Protein AF-0000000068096152 (afdb_homodimer)

Organism: Citrobacter rodentium (strain ICC168) (NCBI:txid637910)

Solvent-accessible surface area (backbone atoms only — not comparable to full-atom values): 34581 Å² total; per-residue (Å²): 129,82,66,42,24,28,29,37,36,30,75,52,86,63,32,58,55,52,51,56,35,45,73,70,37,86,54,44,42,69,48,33,39,18,20,79,52,57,69,61,29,50,53,50,19,61,75,67,68,32,41,68,27,60,45,55,72,62,52,54,67,41,82,74,50,42,33,38,35,42,41,59,62,38,63,52,34,44,65,48,50,53,52,37,32,73,58,52,22,29,36,40,30,45,65,44,61,51,65,48,62,79,55,50,58,60,54,56,56,50,50,75,73,28,79,31,53,63,30,44,54,61,24,67,62,61,29,52,36,44,44,49,50,52,50,39,61,74,70,42,66,26,47,62,59,50,27,37,38,38,41,39,38,26,51,58,54,66,62,67,32,71,74,31,96,42,49,31,28,53,85,31,41,50,28,33,38,51,64,65,68,40,29,65,57,48,36,48,50,30,62,77,29,59,35,60,44,32,36,36,21,42,66,41,58,63,94,48,45,88,72,30,71,39,37,36,32,38,40,36,39,36,35,26,57,71,70,20,35,35,41,40,38,39,30,33,75,42,83,48,70,50,60,58,33,38,39,38,38,27,75,54,21,33,41,38,32,48,84,49,26,27,32,41,39,43,93,93,37,78,43,80,75,35,48,43,58,45,87,84,62,77,71,62,60,42,75,46,54,19,48,35,52,47,51,50,37,40,53,46,17,71,77,35,63,90,76,38,65,61,44,32,72,71,66,57,39,50,32,47,42,51,48,52,37,30,54,49,7,38,74,67,72,38,77,32,73,47,80,130,129,83,68,41,23,29,30,37,35,29,77,52,86,63,32,59,53,53,52,56,35,46,73,70,37,86,54,46,42,69,48,31,40,18,21,79,51,56,70,61,29,50,53,51,20,61,74,67,68,32,43,67,27,60,45,55,72,63,51,55,66,41,82,73,50,43,34,37,35,43,43,58,61,40,64,50,35,45,64,50,51,53,52,37,31,73,57,51,23,30,37,40,30,44,66,46,60,52,66,47,62,78,52,51,56,59,53,54,56,51,51,75,73,30,81,31,53,64,31,44,54,62,25,66,62,61,28,53,37,44,45,50,50,52,49,41,61,74,71,41,68,25,46,62,60,50,27,38,39,38,42,38,37,26,50,58,52,67,62,67,32,70,75,32,95,42,48,32,27,54,86,31,41,52,28,32,36,53,64,65,70,39,29,65,57,47,36,49,51,30,62,77,30,59,34,59,44,30,36,36,20,41,66,40,58,61,95,49,44,90,72,29,71,40,36,36,32,37,41,36,39,37,36,26,57,72,69,20,36,35,41,39,38,39,29,33,74,40,82,47,73,49,60,57,34,37,40,38,39,28,77,53,22,33,42,37,33,47,85,50,27,27,32,40,39,42,92,92,37,80,44,79,75,36,48,42,58,46,88,84,64,77,73,62,60,43,76,47,54,19,48,36,52,46,51,50,38,40,53,46,18,70,76,35,63,92,75,38,64,58,44,32,70,71,66,58,39,50,30,47,44,49,48,53,39,30,55,49,7,39,74,68,71,39,77,34,74,49,79,131

Radius of gyration: 29.08 Å; Cα contacts (8 Å, |Δi|>4): 1567; chains: 2; bounding box: 44×93×61 Å

Secondary structure (DSSP, 8-state):
-PPEEEEEE--STTHHHHHHHHHTSTTEEEEEEE-SSHHHHHHHHHHHT-EEESSHHHHTT-TT--EEEE-S-HHHHHHHHHHHHHTT-EEEEESPS-SSGGGHHHHHHHHHH-SS-EEEE-GGGGSHHHHHHHHHHHHTTT-SEEEEEEEEE-B--HHHHHT-SSTT-HHHHSSSIIIIIIHHHHHHHHHHTT-EEEEEEEEE--TTTTT-SS-SEEEEEEEETTS-EEEEEEESBSSS-PPPEEEEEESS-EEEEETTEEEEEETTEEEEEEE-S-TT-----STTHHHHHHHHHHHHHHH-TTT-----HHHHHHHHHHHHHHHHHHHHTS-EEPP-/-PPEEEEEE--SSTHHHHHHHHHTSTTEEEEEEE-SSHHHHHHHHHHHT-EEESSHHHHTT-TT--EEEE-S-HHHHHHHHHHHHHTT-EEEEESPS-SSGGGHHHHHHHHHH-SS-EEEE-GGGGSHHHHHHHHHHHHTTT-SEEEEEEEEE-B--HHHHHT-SSTT-HHHHSSSIIIIIIHHHHHHHHHHTT-EEEEEEEEE--TTTTT-SS-SEEEEEEEETTS-EEEEEEESBSSS-PPPEEEEEESS-EEEEETTEEEEEETTEEEEEEE-S-TT-----STTHHHHHHHHHHHHHHH-TTT-----HHHHHHHHHHHHHHHHHHHHTS-EEPP-

Nearest PDB structures (foldseek):
  3q2k-assembly1_F  TM=8.860E-01  e=5.355E-29  Bordetella pertussis Tohama I
  3q2i-assembly1_A  TM=8.855E-01  e=9.845E-29  Chromobacterium violaceum
  3q2k-assembly2_M  TM=8.347E-01  e=1.320E-29  Bordetella pertussis Tohama I
  3q2k-assembly2_P  TM=9.016E-01  e=2.979E-27  Bordetella pertussis Tohama I
  3db2-assembly2_A  TM=8.695E-01  e=2.011E-24  Desulfitobacterium hafniense DCB-2

Sequence (680 aa):
MKTLNAAIIGCGAIHTTHVAALRQLPGVTLRAIAESDINKGQQIAAEYGCHFYHDYREMLRDEAIDVVHICTPHYLHKPMILAALAAGKEVFCEKPAVMRAPEVAEIATALLQAKGTLGICYQNRLNPTSLAIKQQLQEGTIGKMRAMKAVLTWSRGGSYYRDSPWRGKYATEGGCLLINQAIHTLDLLQWFGEGVTRVKGVVDSSWLAEEIDGEDSAMATFAFGNGARGLFYASNCHTANSPLQLEIDGEKGTLLLEGSELWLLHDGARRRLASDAAPDGSGKSYWGVGHREAIRLFYDAVRHPAAGKVCDIHEAAKSLQIVDAIYRSSQLRQWIHMEEMKTLNAAIIGCGAIHTTHVAALRQLPGVTLRAIAESDINKGQQIAAEYGCHFYHDYREMLRDEAIDVVHICTPHYLHKPMILAALAAGKEVFCEKPAVMRAPEVAEIATALLQAKGTLGICYQNRLNPTSLAIKQQLQEGTIGKMRAMKAVLTWSRGGSYYRDSPWRGKYATEGGCLLINQAIHTLDLLQWFGEGVTRVKGVVDSSWLAEEIDGEDSAMATFAFGNGARGLFYASNCHTANSPLQLEIDGEKGTLLLEGSELWLLHDGARRRLASDAAPDGSGKSYWGVGHREAIRLFYDAVRHPAAGKVCDIHEAAKSLQIVDAIYRSSQLRQWIHMEE

pLDDT: mean 94.59, std 9.64, range [39.91, 98.94]

InterPro domains:
  IPR000683 Gfo/Idh/MocA-like oxidoreductase, N-terminal [PF01408] (5-116)
  IPR036291 NAD(P)-binding domain superfamily [SSF51735] (3-154)
  IPR052515 Gfo/Idh/MocA Oxidoreductase [PTHR43249] (2-331)
  IPR055170 GFO/IDH/MocA-like oxidoreductase domain [PF22725] (132-255)

Structure (mmCIF, N/CA/C/O backbone):
data_AF-0000000068096152-model_v1
#
loop_
_entity.id
_entity.type
_entity.pdbx_description
1 polymer Oxidoreductase
#
loop_
_atom_site.group_PDB
_atom_site.id
_atom_site.type_symbol
_atom_site.label_atom_id
_atom_site.label_alt_id
_atom_site.label_comp_id
_atom_site.label_asym_id
_atom_site.label_entity_id
_atom_site.label_seq_id
_atom_site.pdbx_PDB_ins_code
_atom_site.Cartn_x
_atom_site.Cartn_y
_atom_site.Cartn_z
_atom_site.occupancy
_atom_site.B_iso_or_equiv
_atom_site.auth_seq_id
_atom_site.auth_comp_id
_atom_site.auth_asym_id
_atom_site.auth_atom_id
_atom_site.pdbx_PDB_model_num
ATOM 1 N N . MET A 1 1 ? 7.684 -35 -35.375 1 69.12 1 MET A N 1
ATOM 2 C CA . MET A 1 1 ? 7.766 -34.875 -33.938 1 69.12 1 MET A CA 1
ATOM 3 C C . MET A 1 1 ? 6.676 -35.719 -33.25 1 69.12 1 MET A C 1
ATOM 5 O O . MET A 1 1 ? 5.566 -35.812 -33.781 1 69.12 1 MET A O 1
ATOM 9 N N . LYS A 1 2 ? 7.012 -36.5 -32.25 1 87.94 2 LYS A N 1
ATOM 10 C CA . LYS A 1 2 ? 6.039 -37.344 -31.562 1 87.94 2 LYS A CA 1
ATOM 11 C C . LYS A 1 2 ? 4.961 -36.5 -30.875 1 87.94 2 LYS A C 1
ATOM 13 O O . LYS A 1 2 ? 5.266 -35.5 -30.25 1 87.94 2 LYS A O 1
ATOM 18 N N . THR A 1 3 ? 3.771 -36.812 -31.172 1 95 3 THR A N 1
ATOM 19 C CA . THR A 1 3 ? 2.646 -36.125 -30.547 1 95 3 THR A CA 1
ATOM 20 C C . THR A 1 3 ? 2.605 -36.406 -29.047 1 95 3 THR A C 1
ATOM 22 O O . THR A 1 3 ? 2.771 -37.562 -28.625 1 95 3 THR A O 1
ATOM 25 N N . LEU A 1 4 ? 2.51 -35.375 -28.266 1 97.81 4 LEU A N 1
ATOM 26 C CA . LEU A 1 4 ? 2.346 -35.5 -26.828 1 97.81 4 LEU A CA 1
ATOM 27 C C . LEU A 1 4 ? 0.869 -35.5 -26.438 1 97.81 4 LEU A C 1
ATOM 29 O O . LEU A 1 4 ? 0.146 -34.562 -26.812 1 97.81 4 LEU A O 1
ATOM 33 N N . ASN A 1 5 ? 0.437 -36.5 -25.766 1 98.56 5 ASN A N 1
ATOM 34 C CA . ASN A 1 5 ? -0.93 -36.594 -25.25 1 98.56 5 ASN A CA 1
ATOM 35 C C . ASN A 1 5 ? -1.033 -36.031 -23.844 1 98.56 5 ASN A C 1
ATOM 37 O O . ASN A 1 5 ? -0.458 -36.562 -22.906 1 98.56 5 ASN A O 1
ATOM 41 N N . ALA A 1 6 ? -1.81 -35 -23.734 1 98.81 6 ALA A N 1
ATOM 42 C CA . ALA A 1 6 ? -1.955 -34.281 -22.453 1 98.81 6 ALA A CA 1
ATOM 43 C C . ALA A 1 6 ? -3.271 -34.656 -21.781 1 98.81 6 ALA A C 1
ATOM 45 O O . ALA A 1 6 ? -4.238 -35.031 -22.438 1 98.81 6 ALA A O 1
ATOM 46 N N . ALA A 1 7 ? -3.297 -34.562 -20.484 1 98.88 7 ALA A N 1
ATOM 47 C CA . ALA A 1 7 ? -4.504 -34.656 -19.672 1 98.88 7 ALA A CA 1
ATOM 48 C C . ALA A 1 7 ? -4.555 -33.594 -18.594 1 98.88 7 ALA A C 1
ATOM 50 O O . ALA A 1 7 ? -3.516 -33.094 -18.172 1 98.88 7 ALA A O 1
ATOM 51 N N . ILE A 1 8 ? -5.766 -33.219 -18.156 1 98.88 8 ILE A N 1
ATOM 52 C CA . ILE A 1 8 ? -5.961 -32.219 -17.125 1 98.88 8 ILE A CA 1
ATOM 53 C C . ILE A 1 8 ? -6.723 -32.812 -15.945 1 98.88 8 ILE A C 1
ATOM 55 O O . ILE A 1 8 ? -7.773 -33.438 -16.125 1 98.88 8 ILE A O 1
ATOM 59 N N . ILE A 1 9 ? -6.102 -32.656 -14.805 1 98.88 9 ILE A N 1
ATOM 60 C CA . ILE A 1 9 ? -6.781 -33.031 -13.57 1 98.88 9 ILE A CA 1
ATOM 61 C C . ILE A 1 9 ? -7.406 -31.812 -12.93 1 98.88 9 ILE A C 1
ATOM 63 O O . ILE A 1 9 ? -6.699 -30.891 -12.5 1 98.88 9 ILE A O 1
ATOM 67 N N . GLY A 1 10 ? -8.727 -31.828 -12.773 1 98.38 10 GLY A N 1
ATOM 68 C CA . GLY A 1 10 ? -9.438 -30.688 -12.203 1 98.38 10 GLY A CA 1
ATOM 69 C C . GLY A 1 10 ? -9.977 -29.734 -13.25 1 98.38 10 GLY A C 1
ATOM 70 O O . GLY A 1 10 ? -9.211 -29.094 -13.969 1 98.38 10 GLY A O 1
ATOM 71 N N . CYS A 1 11 ? -11.281 -29.594 -13.305 1 97.25 11 CYS A N 1
ATOM 72 C CA . CYS A 1 11 ? -11.93 -28.703 -14.273 1 97.25 11 CYS A CA 1
ATOM 73 C C . CYS A 1 11 ? -12.586 -27.516 -13.57 1 97.25 11 CYS A C 1
ATOM 75 O O . CYS A 1 11 ? -13.758 -27.234 -13.812 1 97.25 11 CYS A O 1
ATOM 77 N N . GLY A 1 12 ? -11.789 -26.953 -12.672 1 93.19 12 GLY A N 1
ATOM 78 C CA . GLY A 1 12 ? -12.211 -25.703 -12.055 1 93.19 12 GLY A CA 1
ATOM 79 C C . GLY A 1 12 ? -12.031 -24.5 -12.961 1 93.19 12 GLY A C 1
ATOM 80 O O . GLY A 1 12 ? -12.102 -24.625 -14.188 1 93.19 12 GLY A O 1
ATOM 81 N N . ALA A 1 13 ? -11.82 -23.359 -12.438 1 88.94 13 ALA A N 1
ATOM 82 C CA . ALA A 1 13 ? -11.828 -22.078 -13.156 1 88.94 13 ALA A CA 1
ATOM 83 C C . ALA A 1 13 ? -10.641 -22 -14.109 1 88.94 13 ALA A C 1
ATOM 85 O O . ALA A 1 13 ? -10.758 -21.453 -15.219 1 88.94 13 ALA A O 1
ATOM 86 N N . ILE A 1 14 ? -9.516 -22.531 -13.742 1 94.44 14 ILE A N 1
ATOM 87 C CA . ILE A 1 14 ? -8.281 -22.234 -14.453 1 94.44 14 ILE A CA 1
ATOM 88 C C . ILE A 1 14 ? -8.086 -23.219 -15.602 1 94.44 14 ILE A C 1
ATOM 90 O O . ILE A 1 14 ? -7.246 -23 -16.469 1 94.44 14 ILE A O 1
ATOM 94 N N . HIS A 1 15 ? -8.82 -24.359 -15.609 1 96.25 15 HIS A N 1
ATOM 95 C CA . HIS A 1 15 ? -8.539 -25.406 -16.578 1 96.25 15 HIS A CA 1
ATOM 96 C C . HIS A 1 15 ? -8.758 -24.906 -18 1 96.25 15 HIS A C 1
ATOM 98 O O . HIS A 1 15 ? -8.094 -25.375 -18.938 1 96.25 15 HIS A O 1
ATOM 104 N N . THR A 1 16 ? -9.641 -23.938 -18.172 1 95.94 16 THR A N 1
ATOM 105 C CA . THR A 1 16 ? -9.938 -23.438 -19.5 1 95.94 16 THR A CA 1
ATOM 106 C C . THR A 1 16 ? -8.727 -22.734 -20.109 1 95.94 16 THR A C 1
ATOM 108 O O . THR A 1 16 ? -8.492 -22.812 -21.312 1 95.94 16 THR A O 1
ATOM 111 N N . THR A 1 17 ? -7.996 -22.078 -19.25 1 95.5 17 THR A N 1
ATOM 112 C CA . THR A 1 17 ? -6.77 -21.422 -19.703 1 95.5 17 THR A CA 1
ATOM 113 C C . THR A 1 17 ? -5.742 -22.453 -20.156 1 95.5 17 THR A C 1
ATOM 115 O O . THR A 1 17 ? -5.055 -22.234 -21.156 1 95.5 17 THR A O 1
ATOM 118 N N . HIS A 1 18 ? -5.703 -23.578 -19.5 1 97.88 18 HIS A N 1
ATOM 119 C CA . HIS A 1 18 ? -4.789 -24.656 -19.875 1 97.88 18 HIS A CA 1
ATOM 120 C C . HIS A 1 18 ? -5.211 -25.297 -21.188 1 97.88 18 HIS A C 1
ATOM 122 O O . HIS A 1 18 ? -4.379 -25.531 -22.062 1 97.88 18 HIS A O 1
ATOM 128 N N . VAL A 1 19 ? -6.48 -25.531 -21.328 1 97.5 19 VAL A N 1
ATOM 129 C CA . VAL A 1 19 ? -6.996 -26.141 -22.562 1 97.5 19 VAL A CA 1
ATOM 130 C C . VAL A 1 19 ? -6.707 -25.234 -23.75 1 97.5 19 VAL A C 1
ATOM 132 O O . VAL A 1 19 ? -6.238 -25.703 -24.797 1 97.5 19 VAL A O 1
ATOM 135 N N . ALA A 1 20 ? -6.945 -23.938 -23.547 1 95.69 20 ALA A N 1
ATOM 136 C CA . ALA A 1 20 ? -6.711 -22.984 -24.609 1 95.69 20 ALA A CA 1
ATOM 137 C C . ALA A 1 20 ? -5.246 -22.969 -25.047 1 95.69 20 ALA A C 1
ATOM 139 O O . ALA A 1 20 ? -4.938 -22.891 -26.234 1 95.69 20 ALA A O 1
ATOM 140 N N . ALA A 1 21 ? -4.379 -23.062 -24.125 1 96.38 21 ALA A N 1
ATOM 141 C CA . ALA A 1 21 ? -2.947 -23.078 -24.406 1 96.38 21 ALA A CA 1
ATOM 142 C C . ALA A 1 21 ? -2.557 -24.359 -25.141 1 96.38 21 ALA A C 1
ATOM 144 O O . ALA A 1 21 ? -1.807 -24.312 -26.125 1 96.38 21 ALA A O 1
ATOM 145 N N . LEU A 1 22 ? -3.059 -25.531 -24.734 1 97.5 22 LEU A N 1
ATOM 146 C CA . LEU A 1 22 ? -2.734 -26.812 -25.328 1 97.5 22 LEU A CA 1
ATOM 147 C C . LEU A 1 22 ? -3.176 -26.875 -26.797 1 97.5 22 LEU A C 1
ATOM 149 O O . LEU A 1 22 ? -2.467 -27.422 -27.641 1 97.5 22 LEU A O 1
ATOM 153 N N . ARG A 1 23 ? -4.285 -26.266 -27.062 1 95.94 23 ARG A N 1
ATOM 154 C CA . ARG A 1 23 ? -4.855 -26.281 -28.406 1 95.94 23 ARG A CA 1
ATOM 155 C C . ARG A 1 23 ? -3.994 -25.5 -29.375 1 95.94 23 ARG A C 1
ATOM 157 O O . ARG A 1 23 ? -4.074 -25.703 -30.594 1 95.94 23 ARG A O 1
ATOM 164 N N . GLN A 1 24 ? -3.162 -24.703 -28.844 1 94.38 24 GLN A N 1
ATOM 165 C CA . GLN A 1 24 ? -2.332 -23.859 -29.703 1 94.38 24 GLN A CA 1
ATOM 166 C C . GLN A 1 24 ? -0.953 -24.484 -29.906 1 94.38 24 GLN A C 1
ATOM 168 O O . GLN A 1 24 ? -0.144 -23.953 -30.688 1 94.38 24 GLN A O 1
ATOM 173 N N . LEU A 1 25 ? -0.685 -25.594 -29.297 1 96 25 LEU A N 1
ATOM 174 C CA . LEU A 1 25 ? 0.631 -26.219 -29.391 1 96 25 LEU A CA 1
ATOM 175 C C . LEU A 1 25 ? 0.653 -27.281 -30.469 1 96 25 LEU A C 1
ATOM 177 O O . LEU A 1 25 ? -0.121 -28.25 -30.422 1 96 25 LEU A O 1
ATOM 181 N N . PRO A 1 26 ? 1.523 -27.078 -31.391 1 95.19 26 PRO A N 1
ATOM 182 C CA . PRO A 1 26 ? 1.637 -28.125 -32.406 1 95.19 26 PRO A CA 1
ATOM 183 C C . PRO A 1 26 ? 2.105 -29.453 -31.797 1 95.19 26 PRO A C 1
ATOM 185 O O . PRO A 1 26 ? 2.969 -29.484 -30.922 1 95.19 26 PRO A O 1
ATOM 188 N N . GLY A 1 27 ? 1.504 -30.484 -32.219 1 96.56 27 GLY A N 1
ATOM 189 C CA . GLY A 1 27 ? 1.927 -31.812 -31.797 1 96.56 27 GLY A CA 1
ATOM 190 C C . GLY A 1 27 ? 1.453 -32.188 -30.406 1 96.56 27 GLY A C 1
ATOM 191 O O . GLY A 1 27 ? 2.059 -33.031 -29.75 1 96.56 27 GLY A O 1
ATOM 192 N N . VAL A 1 28 ? 0.449 -31.5 -29.938 1 98.06 28 VAL A N 1
ATOM 193 C CA . VAL A 1 28 ? -0.107 -31.797 -28.625 1 98.06 28 VAL A CA 1
ATOM 194 C C . VAL A 1 28 ? -1.606 -32.062 -28.734 1 98.06 28 VAL A C 1
ATOM 196 O O . VAL A 1 28 ? -2.311 -31.359 -29.469 1 98.06 28 VAL A O 1
ATOM 199 N N . THR A 1 29 ? -2.068 -33.094 -28.109 1 97.56 29 THR A N 1
ATOM 200 C CA . THR A 1 29 ? -3.492 -33.406 -28.078 1 97.56 29 THR A CA 1
ATOM 201 C C . THR A 1 29 ? -3.998 -33.5 -26.641 1 97.56 29 THR A C 1
ATOM 203 O O . THR A 1 29 ? -3.324 -34.062 -25.781 1 97.56 29 THR A O 1
ATOM 206 N N . LEU A 1 30 ? -5.145 -32.906 -26.453 1 98.56 30 LEU A N 1
ATOM 207 C CA . LEU A 1 30 ? -5.824 -33.156 -25.188 1 98.56 30 LEU A CA 1
ATOM 208 C C . LEU A 1 30 ? -6.547 -34.5 -25.203 1 98.56 30 LEU A C 1
ATOM 210 O O . LEU A 1 30 ? -7.602 -34.656 -25.828 1 98.56 30 LEU A O 1
ATOM 214 N N . ARG A 1 31 ? -6.039 -35.406 -24.469 1 98.19 31 ARG A N 1
ATOM 215 C CA . ARG A 1 31 ? -6.523 -36.781 -24.547 1 98.19 31 ARG A CA 1
ATOM 216 C C . ARG A 1 31 ? -7.609 -37.062 -23.516 1 98.19 31 ARG A C 1
ATOM 218 O O . ARG A 1 31 ? -8.531 -37.844 -23.75 1 98.19 31 ARG A O 1
ATOM 225 N N . ALA A 1 32 ? -7.438 -36.375 -22.359 1 98.75 32 ALA A N 1
ATOM 226 C CA . ALA A 1 32 ? -8.375 -36.719 -21.297 1 98.75 32 ALA A CA 1
ATOM 227 C C . ALA A 1 32 ? -8.469 -35.594 -20.266 1 98.75 32 ALA A C 1
ATOM 229 O O . ALA A 1 32 ? -7.605 -34.719 -20.203 1 98.75 32 ALA A O 1
ATOM 230 N N . ILE A 1 33 ? -9.594 -35.656 -19.516 1 98.88 33 ILE A N 1
ATOM 231 C CA . ILE A 1 33 ? -9.734 -34.875 -18.297 1 98.88 33 ILE A CA 1
ATOM 232 C C . ILE A 1 33 ? -10.18 -35.781 -17.156 1 98.88 33 ILE A C 1
ATOM 234 O O . ILE A 1 33 ? -10.781 -36.812 -17.375 1 98.88 33 ILE A O 1
ATOM 238 N N . ALA A 1 34 ? -9.789 -35.375 -15.953 1 98.81 34 ALA A N 1
ATOM 239 C CA . ALA A 1 34 ? -10.289 -36 -14.727 1 98.81 34 ALA A CA 1
ATOM 240 C C . ALA A 1 34 ? -11.047 -35 -13.875 1 98.81 34 ALA A C 1
ATOM 242 O O . ALA A 1 34 ? -10.555 -33.906 -13.609 1 98.81 34 ALA A O 1
ATOM 243 N N . GLU A 1 35 ? -12.234 -35.344 -13.508 1 98.19 35 GLU A N 1
ATOM 244 C CA . GLU A 1 35 ? -13.141 -34.5 -12.734 1 98.19 35 GLU A CA 1
ATOM 245 C C . GLU A 1 35 ? -13.984 -35.312 -11.773 1 98.19 35 GLU A C 1
ATOM 247 O O . GLU A 1 35 ? -14.484 -36.375 -12.141 1 98.19 35 GLU A O 1
ATOM 252 N N . SER A 1 36 ? -14.055 -34.812 -10.539 1 96.62 36 SER A N 1
ATOM 253 C CA . SER A 1 36 ? -14.75 -35.594 -9.523 1 96.62 36 SER A CA 1
ATOM 254 C C . SER A 1 36 ? -16.266 -35.531 -9.711 1 96.62 36 SER A C 1
ATOM 256 O O . SER A 1 36 ? -16.969 -36.438 -9.336 1 96.62 36 SER A O 1
ATOM 258 N N . ASP A 1 37 ? -16.75 -34.406 -10.203 1 96.81 37 ASP A N 1
ATOM 259 C CA . ASP A 1 37 ? -18.156 -34.312 -10.555 1 96.81 37 ASP A CA 1
ATOM 260 C C . ASP A 1 37 ? -18.438 -34.969 -11.891 1 96.81 37 ASP A C 1
ATOM 262 O O . ASP A 1 37 ? -18.094 -34.438 -12.953 1 96.81 37 ASP A O 1
ATOM 266 N N . ILE A 1 38 ? -19.156 -36 -11.844 1 97.75 38 ILE A N 1
ATOM 267 C CA . ILE A 1 38 ? -19.328 -36.875 -13.008 1 97.75 38 ILE A CA 1
ATOM 268 C C . ILE A 1 38 ? -20.078 -36.125 -14.109 1 97.75 38 ILE A C 1
ATOM 270 O O . ILE A 1 38 ? -19.656 -36.125 -15.266 1 97.75 38 ILE A O 1
ATOM 274 N N . ASN A 1 39 ? -21.125 -35.438 -13.734 1 98 39 ASN A N 1
ATOM 275 C CA . ASN A 1 39 ? -21.922 -34.719 -14.727 1 98 39 ASN A CA 1
ATOM 276 C C . ASN A 1 39 ? -21.125 -33.594 -15.367 1 98 39 ASN A C 1
ATOM 278 O O . ASN A 1 39 ? -21.125 -33.469 -16.594 1 98 39 ASN A O 1
ATOM 282 N N . LYS A 1 40 ? -20.469 -32.906 -14.562 1 97.5 40 LYS A N 1
ATOM 283 C CA . LYS A 1 40 ? -19.625 -31.828 -15.055 1 97.5 40 LYS A CA 1
ATOM 284 C C . LYS A 1 40 ? -18.5 -32.375 -15.953 1 97.5 40 LYS A C 1
ATOM 286 O O . LYS A 1 40 ? -18.25 -31.812 -17.031 1 97.5 40 LYS A O 1
ATOM 291 N N . GLY A 1 41 ? -17.891 -33.438 -15.531 1 98.12 41 GLY A N 1
ATOM 292 C CA . GLY A 1 41 ? -16.812 -34.031 -16.281 1 98.12 41 GLY A CA 1
ATOM 293 C C . GLY A 1 41 ? -17.234 -34.562 -17.641 1 98.12 41 GLY A C 1
ATOM 294 O O . GLY A 1 41 ? -16.547 -34.312 -18.641 1 98.12 41 GLY A O 1
ATOM 295 N N . GLN A 1 42 ? -18.328 -35.188 -17.672 1 98.25 42 GLN A N 1
ATOM 296 C CA . GLN A 1 42 ? -18.828 -35.75 -18.922 1 98.25 42 GLN A CA 1
ATOM 297 C C . GLN A 1 42 ? -19.156 -34.625 -19.906 1 98.25 42 GLN A C 1
ATOM 299 O O . GLN A 1 42 ? -18.844 -34.719 -21.094 1 98.25 42 GLN A O 1
ATOM 304 N N . GLN A 1 43 ? -19.766 -33.625 -19.375 1 98.38 43 GLN A N 1
ATOM 305 C CA . GLN A 1 43 ? -20.125 -32.469 -20.219 1 98.38 43 GLN A CA 1
ATOM 306 C C . GLN A 1 43 ? -18.891 -31.812 -20.812 1 98.38 43 GLN A C 1
ATOM 308 O O . GLN A 1 43 ? -18.828 -31.547 -22.016 1 98.38 43 GLN A O 1
ATOM 313 N N . ILE A 1 44 ? -17.922 -31.609 -20.016 1 98.5 44 ILE A N 1
ATOM 314 C CA . ILE A 1 44 ? -16.703 -30.906 -20.422 1 98.5 44 ILE A CA 1
ATOM 315 C C . ILE A 1 44 ? -15.93 -31.797 -21.406 1 98.5 44 ILE A C 1
ATOM 317 O O . ILE A 1 44 ? -15.422 -31.312 -22.422 1 98.5 44 ILE A O 1
ATOM 321 N N . ALA A 1 45 ? -15.82 -33.062 -21.141 1 98.44 45 ALA A N 1
ATOM 322 C CA . ALA A 1 45 ? -15.125 -34 -22.016 1 98.44 45 ALA A CA 1
ATOM 323 C C . ALA A 1 45 ? -15.766 -34.031 -23.406 1 98.44 45 ALA A C 1
ATOM 325 O O . ALA A 1 45 ? -15.062 -34.062 -24.422 1 98.44 45 ALA A O 1
ATOM 326 N N . ALA A 1 46 ? -17.047 -34 -23.406 1 98.25 46 ALA A N 1
ATOM 327 C CA . ALA A 1 46 ? -17.781 -33.969 -24.672 1 98.25 46 ALA A CA 1
ATOM 328 C C . ALA A 1 46 ? -17.469 -32.688 -25.453 1 98.25 46 ALA A C 1
ATOM 330 O O . ALA A 1 46 ? -17.281 -32.719 -26.672 1 98.25 46 ALA A O 1
ATOM 331 N N . GLU A 1 47 ? -17.453 -31.641 -24.734 1 97.81 47 GLU A N 1
ATOM 332 C CA . GLU A 1 47 ? -17.156 -30.344 -25.344 1 97.81 47 GLU A CA 1
ATOM 333 C C . GLU A 1 47 ? -15.75 -30.328 -25.938 1 97.81 47 GLU A C 1
ATOM 335 O O . GLU A 1 47 ? -15.531 -29.75 -27.016 1 97.81 47 GLU A O 1
ATOM 340 N N . TYR A 1 48 ? -14.828 -31.016 -25.25 1 98.19 48 TYR A N 1
ATOM 341 C CA . TYR A 1 48 ? -13.438 -30.969 -25.688 1 98.19 48 TYR A CA 1
ATOM 342 C C . TYR A 1 48 ? -13.125 -32.094 -26.641 1 98.19 48 TYR A C 1
ATOM 344 O O . TYR A 1 48 ? -12.086 -32.094 -27.312 1 98.19 48 TYR A O 1
ATOM 352 N N . GLY A 1 49 ? -13.961 -33.062 -26.75 1 97.81 49 GLY A N 1
ATOM 353 C CA . GLY A 1 49 ? -13.711 -34.219 -27.578 1 97.81 49 GLY A CA 1
ATOM 354 C C . GLY A 1 49 ? -12.609 -35.125 -27.031 1 97.81 49 GLY A C 1
ATOM 355 O O . GLY A 1 49 ? -11.758 -35.594 -27.781 1 97.81 49 GLY A O 1
ATOM 356 N N . CYS A 1 50 ? -12.617 -35.281 -25.75 1 98.19 50 CYS A N 1
ATOM 357 C CA . CYS A 1 50 ? -11.586 -36.094 -25.109 1 98.19 50 CYS A CA 1
ATOM 358 C C . CYS A 1 50 ? -12.195 -37.094 -24.141 1 98.19 50 CYS A C 1
ATOM 360 O O . CYS A 1 50 ? -13.422 -37.156 -24 1 98.19 50 CYS A O 1
ATOM 362 N N . HIS A 1 51 ? -11.359 -37.969 -23.578 1 98.44 51 HIS A N 1
ATOM 363 C CA . HIS A 1 51 ? -11.82 -39 -22.656 1 98.44 51 HIS A CA 1
ATOM 364 C C . HIS A 1 51 ? -12.039 -38.438 -21.25 1 98.44 51 HIS A C 1
ATOM 366 O O . HIS A 1 51 ? -11.312 -37.531 -20.812 1 98.44 51 HIS A O 1
ATOM 372 N N . PHE A 1 52 ? -13.062 -39 -20.531 1 98.56 52 PHE A N 1
ATOM 373 C CA . PHE A 1 52 ? -13.375 -38.562 -19.172 1 98.56 52 PHE A CA 1
ATOM 374 C C . PHE A 1 52 ? -13 -39.656 -18.172 1 98.56 52 PHE A C 1
ATOM 376 O O . PHE A 1 52 ? -13.312 -40.812 -18.375 1 98.56 52 PHE A O 1
ATOM 383 N N . TYR A 1 53 ? -12.289 -39.25 -17.156 1 98.75 53 TYR A N 1
ATOM 384 C CA . TYR A 1 53 ? -12.047 -40.094 -15.984 1 98.75 53 TYR A CA 1
ATOM 385 C C . TYR A 1 53 ? -12.672 -39.469 -14.742 1 98.75 53 TYR A C 1
ATOM 387 O O . TYR A 1 53 ? -12.5 -38.281 -14.484 1 98.75 53 TYR A O 1
ATOM 395 N N . HIS A 1 54 ? -13.32 -40.25 -14 1 98.25 54 HIS A N 1
ATOM 396 C CA . HIS A 1 54 ? -13.859 -39.781 -12.719 1 98.25 54 HIS A CA 1
ATOM 397 C C . HIS A 1 54 ? -12.766 -39.719 -11.664 1 98.25 54 HIS A C 1
ATOM 399 O O . HIS A 1 54 ? -12.805 -38.844 -10.781 1 98.25 54 HIS A O 1
ATOM 405 N N . ASP A 1 55 ? -11.906 -40.625 -11.742 1 98.25 55 ASP A N 1
ATOM 406 C CA . ASP A 1 55 ? -10.773 -40.719 -10.828 1 98.25 55 ASP A CA 1
ATOM 407 C C . ASP A 1 55 ? -9.453 -40.5 -11.562 1 98.25 55 ASP A C 1
ATOM 409 O O . ASP A 1 55 ? -9.117 -41.281 -12.469 1 98.25 55 ASP A O 1
ATOM 413 N N . TYR A 1 56 ? -8.648 -39.5 -11.094 1 98.69 56 TYR A N 1
ATOM 414 C CA . TYR A 1 56 ? -7.387 -39.188 -11.766 1 98.69 56 TYR A CA 1
ATOM 415 C C . TYR A 1 56 ? -6.438 -40.375 -11.672 1 98.69 56 TYR A C 1
ATOM 417 O O . TYR A 1 56 ? -5.547 -40.562 -12.508 1 98.69 56 TYR A O 1
ATOM 425 N N . ARG A 1 57 ? -6.535 -41.25 -10.633 1 98.56 57 ARG A N 1
ATOM 426 C CA . ARG A 1 57 ? -5.656 -42.406 -10.484 1 98.56 57 ARG A CA 1
ATOM 427 C C . ARG A 1 57 ? -5.844 -43.375 -11.633 1 98.56 57 ARG A C 1
ATOM 429 O O . ARG A 1 57 ? -4.883 -44 -12.078 1 98.56 57 ARG A O 1
ATOM 436 N N . GLU A 1 58 ? -7.082 -43.5 -12.055 1 98.44 58 GLU A N 1
ATOM 437 C CA . GLU A 1 58 ? -7.348 -44.344 -13.234 1 98.44 58 GLU A CA 1
ATOM 438 C C . GLU A 1 58 ? -6.734 -43.719 -14.484 1 98.44 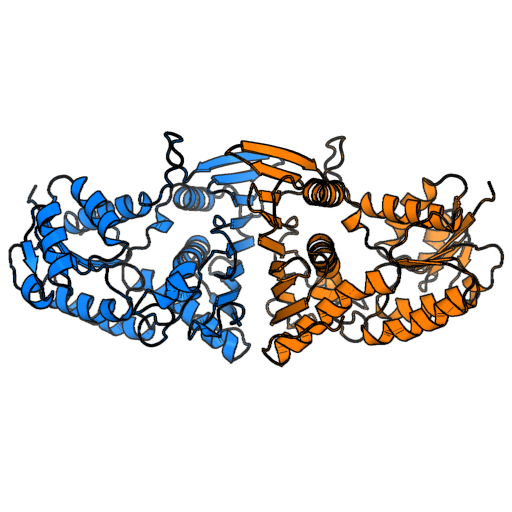58 GLU A C 1
ATOM 440 O O . GLU A 1 58 ? -6.188 -44.406 -15.336 1 98.44 58 GLU A O 1
ATOM 445 N N . MET A 1 59 ? -6.848 -42.406 -14.578 1 98.69 59 MET A N 1
ATOM 446 C CA . MET A 1 59 ? -6.277 -41.688 -15.703 1 98.69 59 MET A CA 1
ATOM 447 C C . MET A 1 59 ? -4.77 -41.906 -15.781 1 98.69 59 MET A C 1
ATOM 449 O O . MET A 1 59 ? -4.219 -42.062 -16.875 1 98.69 59 MET A O 1
ATOM 453 N N . LEU A 1 60 ? -4.09 -41.969 -14.656 1 98.62 60 LEU A N 1
ATOM 454 C CA . LEU A 1 60 ? -2.637 -42.062 -14.602 1 98.62 60 LEU A CA 1
ATOM 455 C C . LEU A 1 60 ? -2.164 -43.438 -15.078 1 98.62 60 LEU A C 1
ATOM 457 O O . LEU A 1 60 ? -0.99 -43.594 -15.414 1 98.62 60 LEU A O 1
ATOM 461 N N . ARG A 1 61 ? -3.076 -44.406 -15.195 1 98.19 61 ARG A N 1
ATOM 462 C CA . ARG A 1 61 ? -2.73 -45.75 -15.664 1 98.19 61 ARG A CA 1
ATOM 463 C C . ARG A 1 61 ? -2.76 -45.812 -17.188 1 98.19 61 ARG A C 1
ATOM 465 O O . ARG A 1 61 ? -2.273 -46.781 -17.781 1 98.19 61 ARG A O 1
ATOM 472 N N . ASP A 1 62 ? -3.352 -44.844 -17.781 1 98.31 62 ASP A N 1
ATOM 473 C CA . ASP A 1 62 ? -3.416 -44.812 -19.234 1 98.31 62 ASP A CA 1
ATOM 474 C C . ASP A 1 62 ? -2.043 -44.5 -19.828 1 98.31 62 ASP A C 1
ATOM 476 O O . ASP A 1 62 ? -1.55 -43.375 -19.75 1 98.31 62 ASP A O 1
ATOM 480 N N . GLU A 1 63 ? -1.501 -45.438 -20.547 1 97.25 63 GLU A N 1
ATOM 481 C CA . GLU A 1 63 ? -0.147 -45.344 -21.094 1 97.25 63 GLU A CA 1
ATOM 482 C C . GLU A 1 63 ? -0.079 -44.344 -22.25 1 97.25 63 GLU A C 1
ATOM 484 O O . GLU A 1 63 ? 1.006 -43.906 -22.641 1 97.25 63 GLU A O 1
ATOM 489 N N . ALA A 1 64 ? -1.222 -44 -22.719 1 97.44 64 ALA A N 1
ATOM 490 C CA . ALA A 1 64 ? -1.252 -43.094 -23.859 1 97.44 64 ALA A CA 1
ATOM 491 C C . ALA A 1 64 ? -1.043 -41.656 -23.406 1 97.44 64 ALA A C 1
ATOM 493 O O . ALA A 1 64 ? -0.742 -40.781 -24.234 1 97.44 64 ALA A O 1
ATOM 494 N N . ILE A 1 65 ? -1.162 -41.406 -22.156 1 98.5 65 ILE A N 1
ATOM 495 C CA . ILE A 1 65 ? -1.009 -40.062 -21.641 1 98.5 65 ILE A CA 1
ATOM 496 C C . ILE A 1 65 ? 0.457 -39.781 -21.297 1 98.5 65 ILE A C 1
ATOM 498 O O . ILE A 1 65 ? 1.064 -40.531 -20.531 1 98.5 65 ILE A O 1
ATOM 502 N N . ASP A 1 66 ? 0.954 -38.688 -21.812 1 98.44 66 ASP A N 1
ATOM 503 C CA . ASP A 1 66 ? 2.352 -38.344 -21.594 1 98.44 66 ASP A CA 1
ATOM 504 C C . ASP A 1 66 ? 2.477 -37.25 -20.516 1 98.44 66 ASP A C 1
ATOM 506 O O . ASP A 1 66 ? 3.359 -37.344 -19.656 1 98.44 66 ASP A O 1
ATOM 510 N N . VAL A 1 67 ? 1.653 -36.25 -20.562 1 98.69 67 VAL A N 1
ATOM 511 C CA . VAL A 1 67 ? 1.758 -35.062 -19.734 1 98.69 67 VAL A CA 1
ATOM 512 C C . VAL A 1 67 ? 0.464 -34.875 -18.938 1 98.69 67 VAL A C 1
ATOM 514 O O . VAL A 1 67 ? -0.631 -35.031 -19.484 1 98.69 67 VAL A O 1
ATOM 517 N N . VAL A 1 68 ? 0.577 -34.469 -17.734 1 98.81 68 VAL A N 1
ATOM 518 C CA . VAL A 1 68 ? -0.586 -34.219 -16.891 1 98.81 68 VAL A CA 1
ATOM 519 C C . VAL A 1 68 ? -0.502 -32.781 -16.328 1 98.81 68 VAL A C 1
ATOM 521 O O . VAL A 1 68 ? 0.538 -32.375 -15.812 1 98.81 68 VAL A O 1
ATOM 524 N N . HIS A 1 69 ? -1.574 -32 -16.5 1 98.88 69 HIS A N 1
ATOM 525 C CA . HIS A 1 69 ? -1.763 -30.719 -15.844 1 98.88 69 HIS A CA 1
ATOM 526 C C . HIS A 1 69 ? -2.594 -30.859 -14.57 1 98.88 69 HIS A C 1
ATOM 528 O O . HIS A 1 69 ? -3.654 -31.484 -14.578 1 98.88 69 HIS A O 1
ATOM 534 N N . ILE A 1 70 ? -2.078 -30.328 -13.516 1 98.88 70 ILE A N 1
ATOM 535 C CA . ILE A 1 70 ? -2.805 -30.359 -12.25 1 98.88 70 ILE A CA 1
ATOM 536 C C . ILE A 1 70 ? -3.391 -28.984 -11.953 1 98.88 70 ILE A C 1
ATOM 538 O O . ILE A 1 70 ? -2.652 -28.047 -11.664 1 98.88 70 ILE A O 1
ATOM 542 N N . CYS A 1 71 ? -4.727 -28.859 -12.008 1 98.31 71 CYS A N 1
ATOM 543 C CA . CYS A 1 71 ? -5.484 -27.625 -11.867 1 98.31 71 CYS A CA 1
ATOM 544 C C . CYS A 1 71 ? -6.527 -27.75 -10.766 1 98.31 71 CYS A C 1
ATOM 546 O O . CYS A 1 71 ? -7.66 -27.297 -10.922 1 98.31 71 CYS A O 1
ATOM 548 N N . THR A 1 72 ? -6.203 -28.391 -9.68 1 98.12 72 THR A N 1
ATOM 549 C CA . THR A 1 72 ? -7.109 -28.688 -8.578 1 98.12 72 THR A CA 1
ATOM 550 C C . THR A 1 72 ? -6.863 -27.734 -7.41 1 98.12 72 THR A C 1
ATOM 552 O O . THR A 1 72 ? -6.004 -26.859 -7.488 1 98.12 72 THR A O 1
ATOM 555 N N . PRO A 1 73 ? -7.637 -27.844 -6.355 1 97.38 73 PRO A N 1
ATOM 556 C CA . PRO A 1 73 ? -7.371 -27.047 -5.152 1 97.38 73 PRO A CA 1
ATOM 557 C C . PRO A 1 73 ? -5.996 -27.328 -4.551 1 97.38 73 PRO A C 1
ATOM 559 O O . PRO A 1 73 ? -5.438 -28.406 -4.754 1 97.38 73 PRO A O 1
ATOM 562 N N . HIS A 1 74 ? -5.547 -26.438 -3.721 1 97.94 74 HIS A N 1
ATOM 563 C CA . HIS A 1 74 ? -4.172 -26.422 -3.225 1 97.94 74 HIS A CA 1
ATOM 564 C C . HIS A 1 74 ? -3.834 -27.734 -2.533 1 97.94 74 HIS A C 1
ATOM 566 O O . HIS A 1 74 ? -2.789 -28.344 -2.805 1 97.94 74 HIS A O 1
ATOM 572 N N . TYR A 1 75 ? -4.723 -28.25 -1.707 1 97.75 75 TYR A N 1
ATOM 573 C CA . TYR A 1 75 ? -4.422 -29.375 -0.836 1 97.75 75 TYR A CA 1
ATOM 574 C C . TYR A 1 75 ? -4.262 -30.672 -1.645 1 97.75 75 TYR A C 1
ATOM 576 O O . TYR A 1 75 ? -3.73 -31.656 -1.145 1 97.75 75 TYR A O 1
ATOM 584 N N . LEU A 1 76 ? -4.652 -30.625 -2.889 1 98.31 76 LEU A N 1
ATOM 585 C CA . LEU A 1 76 ? -4.613 -31.828 -3.725 1 98.31 76 LEU A CA 1
ATOM 586 C C . LEU A 1 76 ? -3.357 -31.844 -4.59 1 98.31 76 LEU A C 1
ATOM 588 O O . LEU A 1 76 ? -3.018 -32.875 -5.176 1 98.31 76 LEU A O 1
ATOM 592 N N . HIS A 1 77 ? -2.629 -30.75 -4.645 1 98.69 77 HIS A N 1
ATOM 593 C CA . HIS A 1 77 ? -1.491 -30.641 -5.551 1 98.69 77 HIS A CA 1
ATOM 594 C C . HIS A 1 77 ? -0.424 -31.672 -5.211 1 98.69 77 HIS A C 1
ATOM 596 O O . HIS A 1 77 ? -0.066 -32.5 -6.055 1 98.69 77 HIS A O 1
ATOM 602 N N . LYS A 1 78 ? -0.03 -31.734 -3.979 1 98.5 78 LYS A N 1
ATOM 603 C CA . LYS A 1 78 ? 1.099 -32.594 -3.604 1 98.5 78 LYS A CA 1
ATOM 604 C C . LYS A 1 78 ? 0.796 -34.062 -3.873 1 98.5 78 LYS A C 1
ATOM 606 O O . LYS A 1 78 ? 1.539 -34.719 -4.594 1 98.5 78 LYS A O 1
ATOM 611 N N . PRO A 1 79 ? -0.319 -34.594 -3.363 1 98.56 79 PRO A N 1
ATOM 612 C CA . PRO A 1 79 ? -0.566 -36.031 -3.629 1 98.56 79 PRO A CA 1
ATOM 613 C C . PRO A 1 79 ? -0.698 -36.312 -5.121 1 98.56 79 PRO A C 1
ATOM 615 O O . PRO A 1 79 ? -0.284 -37.406 -5.574 1 98.56 79 PRO A O 1
ATOM 618 N N . MET A 1 80 ? -1.181 -35.406 -5.871 1 98.88 80 MET A N 1
ATOM 619 C CA . MET A 1 80 ? -1.373 -35.656 -7.301 1 98.88 80 MET A CA 1
ATOM 620 C C . MET A 1 80 ? -0.05 -35.562 -8.055 1 98.88 80 MET A C 1
ATOM 622 O O . MET A 1 80 ? 0.181 -36.281 -9.008 1 98.88 80 MET A O 1
ATOM 626 N N . ILE A 1 81 ? 0.787 -34.594 -7.625 1 98.81 81 ILE A N 1
ATOM 627 C CA . ILE A 1 81 ? 2.127 -34.531 -8.195 1 98.81 81 ILE A CA 1
ATOM 628 C C . ILE A 1 81 ? 2.873 -35.844 -7.961 1 98.81 81 ILE A C 1
ATOM 630 O O . ILE A 1 81 ? 3.418 -36.406 -8.898 1 98.81 81 ILE A O 1
ATOM 634 N N . LEU A 1 82 ? 2.822 -36.312 -6.734 1 98.62 82 LEU A N 1
ATOM 635 C CA . LEU A 1 82 ? 3.535 -37.531 -6.363 1 98.62 82 LEU A CA 1
ATOM 636 C C . LEU A 1 82 ? 3.01 -38.719 -7.152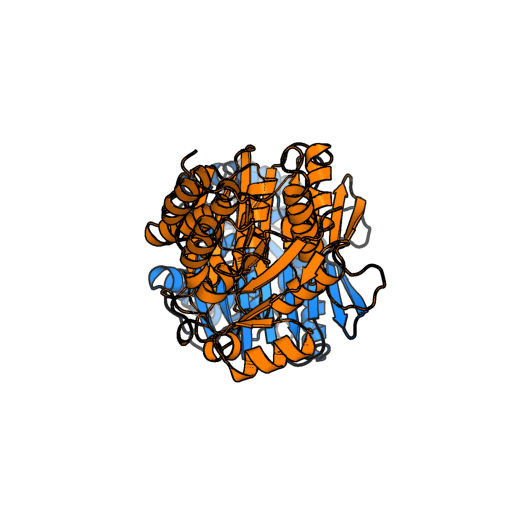 1 98.62 82 LEU A C 1
ATOM 638 O O . LEU A 1 82 ? 3.791 -39.531 -7.676 1 98.62 82 LEU A O 1
ATOM 642 N N . ALA A 1 83 ? 1.721 -38.812 -7.254 1 98.75 83 ALA A N 1
ATOM 643 C CA . ALA A 1 83 ? 1.102 -39.906 -7.977 1 98.75 83 ALA A CA 1
ATOM 644 C C . ALA A 1 83 ? 1.466 -39.875 -9.461 1 98.75 83 ALA A C 1
ATOM 646 O O . ALA A 1 83 ? 1.771 -40.906 -10.062 1 98.75 83 ALA A O 1
ATOM 647 N N . ALA A 1 84 ? 1.446 -38.719 -10.047 1 98.81 84 ALA A N 1
ATOM 648 C CA . ALA A 1 84 ? 1.731 -38.562 -11.469 1 98.81 84 ALA A CA 1
ATOM 649 C C . ALA A 1 84 ? 3.193 -38.875 -11.773 1 98.81 84 ALA A C 1
ATOM 651 O O . ALA A 1 84 ? 3.502 -39.531 -12.766 1 98.81 84 ALA A O 1
ATOM 652 N N . LEU A 1 85 ? 4.086 -38.406 -10.945 1 98.25 85 LEU A N 1
ATOM 653 C CA . LEU A 1 85 ? 5.504 -38.688 -11.117 1 98.25 85 LEU A CA 1
ATOM 654 C C . LEU A 1 85 ? 5.766 -40.188 -11.008 1 98.25 85 LEU A C 1
ATOM 656 O O . LEU A 1 85 ? 6.523 -40.75 -11.797 1 98.25 85 LEU A O 1
ATOM 660 N N . ALA A 1 86 ? 5.09 -40.812 -10.031 1 98.12 86 ALA A N 1
ATOM 661 C CA . ALA A 1 86 ? 5.242 -42.25 -9.828 1 98.12 86 ALA A CA 1
ATOM 662 C C . ALA A 1 86 ? 4.766 -43.031 -11.055 1 98.12 86 ALA A C 1
ATOM 664 O O . ALA A 1 86 ? 5.301 -44.094 -11.367 1 98.12 86 ALA A O 1
ATOM 665 N N . ALA A 1 87 ? 3.832 -42.5 -11.766 1 98.31 87 ALA A N 1
ATOM 666 C CA . ALA A 1 87 ? 3.266 -43.125 -12.953 1 98.31 87 ALA A CA 1
ATOM 667 C C . ALA A 1 87 ? 4.109 -42.812 -14.188 1 98.31 87 ALA A C 1
ATOM 669 O O . ALA A 1 87 ? 3.771 -43.25 -15.297 1 98.31 87 ALA A O 1
ATOM 670 N N . GLY A 1 88 ? 5.188 -42.062 -14.023 1 97.81 88 GLY A N 1
ATOM 671 C CA . GLY A 1 88 ? 6.113 -41.781 -15.109 1 97.81 88 GLY A CA 1
ATOM 672 C C . GLY A 1 88 ? 5.645 -40.656 -16.016 1 97.81 88 GLY A C 1
ATOM 673 O O . GLY A 1 88 ? 6.113 -40.531 -17.156 1 97.81 88 GLY A O 1
ATOM 674 N N . LYS A 1 89 ? 4.711 -39.844 -15.57 1 98.62 89 LYS A N 1
ATOM 675 C CA . LYS A 1 89 ? 4.16 -38.781 -16.375 1 98.62 89 LYS A CA 1
ATOM 676 C C . LYS A 1 89 ? 5.008 -37.5 -16.281 1 98.62 89 LYS A C 1
ATOM 678 O O . LYS A 1 89 ? 5.707 -37.312 -15.281 1 98.62 89 LYS A O 1
ATOM 683 N N . GLU A 1 90 ? 5.043 -36.656 -17.344 1 98.25 90 GLU A N 1
ATOM 684 C CA . GLU A 1 90 ? 5.426 -35.25 -17.234 1 98.25 90 GLU A CA 1
ATOM 685 C C . GLU A 1 90 ? 4.348 -34.438 -16.516 1 98.25 90 GLU A C 1
ATOM 687 O O . GLU A 1 90 ? 3.156 -34.625 -16.781 1 98.25 90 GLU A O 1
ATOM 692 N N . VAL A 1 91 ? 4.766 -33.562 -15.586 1 98.81 91 VAL A N 1
ATOM 693 C CA . VAL A 1 91 ? 3.766 -32.938 -14.734 1 98.81 91 VAL A CA 1
ATOM 694 C C . VAL A 1 91 ? 3.902 -31.422 -14.797 1 98.81 91 VAL A C 1
ATOM 696 O O . VAL A 1 91 ? 4.988 -30.891 -14.578 1 98.81 91 VAL A O 1
ATOM 699 N N . PHE A 1 92 ? 2.877 -30.688 -15.109 1 98.69 92 PHE A N 1
ATOM 700 C CA . PHE A 1 92 ? 2.748 -29.234 -14.992 1 98.69 92 PHE A CA 1
ATOM 701 C C . PHE A 1 92 ? 1.657 -28.875 -13.992 1 98.69 92 PHE A C 1
ATOM 703 O O . PHE A 1 92 ? 0.49 -29.219 -14.18 1 98.69 92 PHE A O 1
ATOM 710 N N . CYS A 1 93 ? 1.992 -28.203 -12.938 1 98.75 93 CYS A N 1
ATOM 711 C CA . CYS A 1 93 ? 1.059 -27.984 -11.836 1 98.75 93 CYS A CA 1
ATOM 712 C C . CYS A 1 93 ? 0.883 -26.484 -11.562 1 98.75 93 CYS A C 1
ATOM 714 O O . CYS A 1 93 ? 1.851 -25.734 -11.609 1 98.75 93 CYS A O 1
ATOM 716 N N . GLU A 1 94 ? -0.271 -26.094 -11.297 1 98.19 94 GLU A N 1
ATOM 717 C CA . GLU A 1 94 ? -0.558 -24.734 -10.836 1 98.19 94 GLU A CA 1
ATOM 718 C C . GLU A 1 94 ? 0.116 -24.453 -9.492 1 98.19 94 GLU A C 1
ATOM 720 O O . GLU A 1 94 ? 0.394 -25.391 -8.727 1 98.19 94 GLU A O 1
ATOM 725 N N . LYS A 1 95 ? 0.374 -23.234 -9.25 1 97.62 95 LYS A N 1
ATOM 726 C CA . LYS A 1 95 ? 0.901 -22.828 -7.949 1 97.62 95 LYS A CA 1
ATOM 727 C C . LYS A 1 95 ? -0.194 -22.828 -6.887 1 97.62 95 LYS A C 1
ATOM 729 O O . LYS A 1 95 ? -1.373 -22.656 -7.203 1 97.62 95 LYS A O 1
ATOM 734 N N . PRO A 1 96 ? 0.087 -22.969 -5.641 1 97.62 96 PRO A N 1
ATOM 735 C CA . PRO A 1 96 ? 1.371 -23.469 -5.148 1 97.62 96 PRO A CA 1
ATOM 736 C C . PRO A 1 96 ? 1.498 -24.984 -5.266 1 97.62 96 PRO A C 1
ATOM 738 O O . PRO A 1 96 ? 0.49 -25.688 -5.246 1 97.62 96 PRO A O 1
ATOM 741 N N . ALA A 1 97 ? 2.719 -25.469 -5.367 1 97.56 97 ALA A N 1
ATOM 742 C CA . ALA A 1 97 ? 2.934 -26.906 -5.508 1 97.56 97 ALA A CA 1
ATOM 743 C C . ALA A 1 97 ? 2.555 -27.656 -4.227 1 97.56 97 ALA A C 1
ATOM 745 O O . ALA A 1 97 ? 2.115 -28.797 -4.277 1 97.56 97 ALA A O 1
ATOM 746 N N . VAL A 1 98 ? 2.803 -26.984 -3.123 1 96.94 98 VAL A N 1
ATOM 747 C CA . VAL A 1 98 ? 2.488 -27.484 -1.792 1 96.94 98 VAL A CA 1
ATOM 748 C C . VAL A 1 98 ? 1.906 -26.375 -0.932 1 96.94 98 VAL A C 1
ATOM 750 O O . VAL A 1 98 ? 2.025 -25.188 -1.273 1 96.94 98 VAL A O 1
ATOM 753 N N . MET A 1 99 ? 1.295 -26.781 0.154 1 95.75 99 MET A N 1
ATOM 754 C CA . MET A 1 99 ? 0.675 -25.766 1.014 1 95.75 99 MET A CA 1
ATOM 755 C C . MET A 1 99 ? 1.648 -25.297 2.09 1 95.75 99 MET A C 1
ATOM 757 O O . MET A 1 99 ? 1.443 -24.25 2.701 1 95.75 99 MET A O 1
ATOM 761 N N . ARG A 1 100 ? 2.697 -26.25 2.391 1 93.06 100 ARG A N 1
ATOM 762 C CA . ARG A 1 100 ? 3.703 -25.906 3.393 1 93.06 100 ARG A CA 1
ATOM 763 C C . ARG A 1 100 ? 5.109 -26.156 2.859 1 93.06 100 ARG A C 1
ATOM 765 O O . ARG A 1 100 ? 5.363 -27.172 2.205 1 93.06 100 ARG A O 1
ATOM 772 N N . ALA A 1 101 ? 5.992 -25.172 3.213 1 89.25 101 ALA A N 1
ATOM 773 C CA . ALA A 1 101 ? 7.336 -25.188 2.641 1 89.25 101 ALA A CA 1
ATOM 774 C C . ALA A 1 101 ? 8.062 -26.484 2.961 1 89.25 101 ALA A C 1
ATOM 776 O O . ALA A 1 101 ? 8.758 -27.047 2.107 1 89.25 101 ALA A O 1
ATOM 777 N N . PRO A 1 102 ? 7.891 -27.078 4.109 1 89.25 102 PRO A N 1
ATOM 778 C CA . PRO A 1 102 ? 8.617 -28.312 4.422 1 89.25 102 PRO A CA 1
ATOM 779 C C . PRO A 1 102 ? 8.203 -29.484 3.533 1 89.25 102 PRO A C 1
ATOM 781 O O . PRO A 1 102 ? 8.953 -30.453 3.391 1 89.25 102 PRO A O 1
ATOM 784 N N . GLU A 1 103 ? 7.074 -29.375 2.889 1 94.88 103 GLU A N 1
ATOM 785 C CA . GLU A 1 103 ? 6.562 -30.453 2.041 1 94.88 103 GLU A CA 1
ATOM 786 C C . GLU A 1 103 ? 7.328 -30.531 0.724 1 94.88 103 GLU A C 1
ATOM 788 O O . GLU A 1 103 ? 7.227 -31.516 -0.005 1 94.88 103 GLU A O 1
ATOM 793 N N . VAL A 1 104 ? 8.078 -29.5 0.445 1 96.62 104 VAL A N 1
ATOM 794 C CA . VAL A 1 104 ? 8.852 -29.438 -0.792 1 96.62 104 VAL A CA 1
ATOM 795 C C . VAL A 1 104 ? 9.828 -30.609 -0.866 1 96.62 104 VAL A C 1
ATOM 797 O O . VAL A 1 104 ? 10.062 -31.156 -1.943 1 96.62 104 VAL A O 1
ATOM 800 N N . ALA A 1 105 ? 10.352 -30.984 0.256 1 96.38 105 ALA A N 1
ATOM 801 C CA . ALA A 1 105 ? 11.352 -32.062 0.333 1 96.38 105 ALA A CA 1
ATOM 802 C C . ALA A 1 105 ? 10.789 -33.375 -0.186 1 96.38 105 ALA A C 1
ATOM 804 O O . ALA A 1 105 ? 11.508 -34.156 -0.819 1 96.38 105 ALA A O 1
ATOM 805 N N . GLU A 1 106 ? 9.562 -33.594 0.09 1 97.31 106 GLU A N 1
ATOM 806 C CA . GLU A 1 106 ? 8.93 -34.844 -0.361 1 97.31 106 GLU A CA 1
ATOM 807 C C . GLU A 1 106 ? 8.852 -34.906 -1.884 1 97.31 106 GLU A C 1
ATOM 809 O O . GLU A 1 106 ? 9.102 -35.938 -2.486 1 97.31 106 GLU A O 1
ATOM 814 N N . ILE A 1 107 ? 8.531 -33.812 -2.463 1 98.12 107 ILE A N 1
ATOM 815 C CA . ILE A 1 107 ? 8.445 -33.75 -3.918 1 98.12 107 ILE A CA 1
ATOM 816 C C . ILE A 1 107 ? 9.844 -33.844 -4.523 1 98.12 107 ILE A C 1
ATOM 818 O O . ILE A 1 107 ? 10.055 -34.531 -5.523 1 98.12 107 ILE A O 1
ATOM 822 N N . ALA A 1 108 ? 10.758 -33.125 -3.918 1 97 108 ALA A N 1
ATOM 823 C CA . ALA A 1 108 ? 12.141 -33.188 -4.395 1 97 108 ALA A CA 1
ATOM 824 C C . ALA A 1 108 ? 12.68 -34.594 -4.391 1 97 108 ALA A C 1
ATOM 826 O O . ALA A 1 108 ? 13.352 -35.031 -5.336 1 97 108 ALA A O 1
ATOM 827 N N . THR A 1 109 ? 12.375 -35.344 -3.389 1 97.25 109 THR A N 1
ATOM 828 C CA . THR A 1 109 ? 12.805 -36.719 -3.275 1 97.25 109 THR A CA 1
ATOM 829 C C . THR A 1 109 ? 12.164 -37.594 -4.359 1 97.25 109 THR A C 1
ATOM 831 O O . THR A 1 109 ? 12.836 -38.406 -4.988 1 97.25 109 THR A O 1
ATOM 834 N N . ALA A 1 110 ? 10.93 -37.375 -4.539 1 97.75 110 ALA A N 1
ATOM 835 C CA . ALA A 1 110 ? 10.211 -38.125 -5.57 1 97.75 110 ALA A CA 1
ATOM 836 C C . ALA A 1 110 ? 10.797 -37.844 -6.953 1 97.75 110 ALA A C 1
ATOM 838 O O . ALA A 1 110 ? 10.844 -38.719 -7.805 1 97.75 110 ALA A O 1
ATOM 839 N N . LEU A 1 111 ? 11.242 -36.656 -7.211 1 96.69 111 LEU A N 1
ATOM 840 C CA . LEU A 1 111 ? 11.766 -36.25 -8.5 1 96.69 111 LEU A CA 1
ATOM 841 C C . LEU A 1 111 ? 13.086 -36.938 -8.812 1 96.69 111 LEU A C 1
ATOM 843 O O . LEU A 1 111 ? 13.406 -37.188 -9.977 1 96.69 111 LEU A O 1
ATOM 847 N N . LEU A 1 112 ? 13.82 -37.25 -7.773 1 95.31 112 LEU A N 1
ATOM 848 C CA . LEU A 1 112 ? 15.086 -37.969 -7.961 1 95.31 112 LEU A CA 1
ATOM 849 C C . LEU A 1 112 ? 14.867 -39.344 -8.602 1 95.31 112 LEU A C 1
ATOM 851 O O . LEU A 1 112 ? 15.727 -39.844 -9.328 1 95.31 112 LEU A O 1
ATOM 855 N N . GLN A 1 113 ? 13.727 -39.875 -8.406 1 95.06 113 GLN A N 1
ATOM 856 C CA . GLN A 1 113 ? 13.438 -41.219 -8.891 1 95.06 113 GLN A CA 1
ATOM 857 C C . GLN A 1 113 ? 12.523 -41.188 -10.117 1 95.06 113 GLN A C 1
ATOM 859 O O . GLN A 1 113 ? 12.328 -42.188 -10.773 1 95.06 113 GLN A O 1
ATOM 864 N N . ALA A 1 114 ? 12.062 -40.062 -10.414 1 95.5 114 ALA A N 1
ATOM 865 C CA . ALA A 1 114 ? 11.062 -39.938 -11.477 1 95.5 114 ALA A CA 1
ATOM 866 C C . ALA A 1 114 ? 11.727 -39.844 -12.844 1 95.5 114 ALA A C 1
ATOM 868 O O . ALA A 1 114 ? 12.836 -39.344 -12.969 1 95.5 114 ALA A O 1
ATOM 869 N N . LYS A 1 115 ? 11.008 -40.312 -13.773 1 93.75 115 LYS A N 1
ATOM 870 C CA . LYS A 1 115 ? 11.438 -40.156 -15.164 1 93.75 115 LYS A CA 1
ATOM 871 C C . LYS A 1 115 ? 10.922 -38.844 -15.742 1 93.75 115 LYS A C 1
ATOM 873 O O . LYS A 1 115 ? 11.578 -38.25 -16.594 1 93.75 115 LYS A O 1
ATOM 878 N N . GLY A 1 116 ? 9.836 -38.438 -15.289 1 94.19 116 GLY A N 1
ATOM 879 C CA . GLY A 1 116 ? 9.195 -37.25 -15.828 1 94.19 116 GLY A CA 1
ATOM 880 C C . GLY A 1 116 ? 9.688 -35.969 -15.188 1 94.19 116 GLY A C 1
ATOM 881 O O . GLY A 1 116 ? 10.305 -36 -14.117 1 94.19 116 GLY A O 1
ATOM 882 N N . THR A 1 117 ? 9.398 -34.844 -15.852 1 94.69 117 THR A N 1
ATOM 883 C CA . THR A 1 117 ? 9.734 -33.531 -15.391 1 94.69 117 THR A CA 1
ATOM 884 C C . THR A 1 117 ? 8.547 -32.875 -14.672 1 94.69 117 THR A C 1
ATOM 886 O O . THR A 1 117 ? 7.395 -33.219 -14.93 1 94.69 117 THR A O 1
ATOM 889 N N . LEU A 1 118 ? 8.898 -32.031 -13.68 1 97.62 118 LEU A N 1
ATOM 890 C CA . LEU A 1 118 ? 7.883 -31.234 -12.992 1 97.62 118 LEU A CA 1
ATOM 891 C C . LEU A 1 118 ? 8.078 -29.75 -13.258 1 97.62 118 LEU A C 1
ATOM 893 O O . LEU A 1 118 ? 9.188 -29.234 -13.117 1 97.62 118 LEU A O 1
ATOM 897 N N . GLY A 1 119 ? 7.047 -29.078 -13.742 1 97.94 119 GLY A N 1
ATOM 898 C CA . GLY A 1 119 ? 7.004 -27.625 -13.852 1 97.94 119 GLY A CA 1
ATOM 899 C C . GLY A 1 119 ? 5.879 -27.016 -13.047 1 97.94 119 GLY A C 1
ATOM 900 O O . GLY A 1 119 ? 4.773 -27.547 -12.992 1 97.94 119 GLY A O 1
ATOM 901 N N . ILE A 1 120 ? 6.172 -25.938 -12.359 1 98.38 120 ILE A N 1
ATOM 902 C CA . ILE A 1 120 ? 5.164 -25.219 -11.586 1 98.38 120 ILE A CA 1
ATOM 903 C C . ILE A 1 120 ? 4.816 -23.906 -12.297 1 98.38 120 ILE A C 1
ATOM 905 O O . ILE A 1 120 ? 5.707 -23.203 -12.773 1 98.38 120 ILE A O 1
ATOM 909 N N . CYS A 1 121 ? 3.568 -23.547 -12.32 1 97.69 121 CYS A N 1
ATOM 910 C CA . CYS A 1 121 ? 3.08 -22.438 -13.125 1 97.69 121 CYS A CA 1
ATOM 911 C C . CYS A 1 121 ? 3.246 -21.109 -12.383 1 97.69 121 CYS A C 1
ATOM 913 O O . CYS A 1 121 ? 2.367 -20.703 -11.617 1 97.69 121 CYS A O 1
ATOM 915 N N . TYR A 1 122 ? 4.27 -20.422 -12.633 1 97.12 122 TYR A N 1
ATOM 916 C CA . TYR A 1 122 ? 4.484 -19.031 -12.266 1 97.12 122 TYR A CA 1
ATOM 917 C C . TYR A 1 122 ? 4.516 -18.141 -13.492 1 97.12 122 TYR A C 1
ATOM 919 O O . TYR A 1 122 ? 5.52 -17.484 -13.766 1 97.12 122 TYR A O 1
ATOM 927 N N . GLN A 1 123 ? 3.363 -18.047 -14.047 1 95.75 123 GLN A N 1
ATOM 928 C CA . GLN A 1 123 ? 3.197 -17.469 -15.375 1 95.75 123 GLN A CA 1
ATOM 929 C C . GLN A 1 123 ? 3.418 -15.969 -15.359 1 95.75 123 GLN A C 1
ATOM 931 O O . GLN A 1 123 ? 3.691 -15.359 -16.406 1 95.75 123 GLN A O 1
ATOM 936 N N . ASN A 1 124 ? 3.389 -15.297 -14.188 1 96.06 124 ASN A N 1
ATOM 937 C CA . ASN A 1 124 ? 3.547 -13.852 -14.117 1 96.06 124 ASN A CA 1
ATOM 938 C C . ASN A 1 124 ? 4.973 -13.43 -14.469 1 96.06 124 ASN A C 1
ATOM 940 O O . ASN A 1 124 ? 5.207 -12.281 -14.844 1 96.06 124 ASN A O 1
ATOM 944 N N . ARG A 1 125 ? 5.957 -14.359 -14.297 1 96.75 125 ARG A N 1
ATOM 945 C CA . ARG A 1 125 ? 7.328 -14.078 -14.711 1 96.75 125 ARG A CA 1
ATOM 946 C C . ARG A 1 125 ? 7.41 -13.852 -16.219 1 96.75 125 ARG A C 1
ATOM 948 O O . ARG A 1 125 ? 8.344 -13.203 -16.703 1 96.75 125 ARG A O 1
ATOM 955 N N . LEU A 1 126 ? 6.391 -14.367 -16.891 1 95.44 126 LEU A N 1
ATOM 956 C CA . LEU A 1 126 ? 6.465 -14.383 -18.359 1 95.44 126 LEU A CA 1
ATOM 957 C C . LEU A 1 126 ? 5.598 -13.289 -18.969 1 95.44 126 LEU A C 1
ATOM 959 O O . LEU A 1 126 ? 5.477 -13.195 -20.188 1 95.44 126 LEU A O 1
ATOM 963 N N . ASN A 1 127 ? 4.957 -12.469 -18.141 1 95.5 127 ASN A N 1
ATOM 964 C CA . ASN A 1 127 ? 4.266 -11.289 -18.656 1 95.5 127 ASN A CA 1
ATOM 965 C C . ASN A 1 127 ? 5.227 -10.336 -19.359 1 95.5 127 ASN A C 1
ATOM 967 O O . ASN A 1 127 ? 6.371 -10.172 -18.922 1 95.5 127 ASN A O 1
ATOM 971 N N . PRO A 1 128 ? 4.734 -9.641 -20.406 1 95.94 128 PRO A N 1
ATOM 972 C CA . PRO A 1 128 ? 5.598 -8.695 -21.109 1 95.94 128 PRO A CA 1
ATOM 973 C C . PRO A 1 128 ? 6.25 -7.68 -20.172 1 95.94 128 PRO A C 1
ATOM 975 O O . PRO A 1 128 ? 7.441 -7.387 -20.312 1 95.94 128 PRO A O 1
ATOM 978 N N . THR A 1 129 ? 5.562 -7.191 -19.203 1 97.25 129 THR A N 1
ATOM 979 C CA . THR A 1 129 ? 6.105 -6.195 -18.281 1 97.25 129 THR A CA 1
ATOM 980 C C . THR A 1 129 ? 7.148 -6.824 -17.359 1 97.25 129 THR A C 1
ATOM 982 O O . THR A 1 129 ? 8.172 -6.207 -17.062 1 97.25 129 THR A O 1
ATOM 985 N N . SER A 1 130 ? 6.914 -8.047 -16.906 1 97.62 130 SER A N 1
ATOM 986 C CA . SER A 1 130 ? 7.883 -8.734 -16.062 1 97.62 130 SER A CA 1
ATOM 987 C C . SER A 1 130 ? 9.188 -8.992 -16.797 1 97.62 130 SER A C 1
ATOM 989 O O . SER A 1 130 ? 10.273 -8.75 -16.266 1 97.62 130 SER A O 1
ATOM 991 N N . LEU A 1 131 ? 9.047 -9.477 -18 1 97.19 131 LEU A N 1
ATOM 992 C CA . LEU A 1 131 ? 10.227 -9.734 -18.828 1 97.19 131 LEU A CA 1
ATOM 993 C C . LEU A 1 131 ? 10.969 -8.438 -19.125 1 97.19 131 LEU A C 1
ATOM 995 O O . LEU A 1 131 ? 12.203 -8.406 -19.094 1 97.19 131 LEU A O 1
ATOM 999 N N . ALA A 1 132 ? 10.211 -7.391 -19.406 1 98.19 132 ALA A N 1
ATOM 1000 C CA . ALA A 1 132 ? 10.828 -6.09 -19.656 1 98.19 132 ALA A CA 1
ATOM 1001 C C . ALA A 1 132 ? 11.57 -5.582 -18.422 1 98.19 132 ALA A C 1
ATOM 1003 O O . ALA A 1 132 ? 12.664 -5.02 -18.531 1 98.19 132 ALA A O 1
ATOM 1004 N N . ILE A 1 133 ? 11 -5.734 -17.25 1 98.69 133 ILE A N 1
ATOM 1005 C CA . ILE A 1 133 ? 11.664 -5.34 -16.016 1 98.69 133 ILE A CA 1
ATOM 1006 C C . ILE A 1 133 ? 12.984 -6.098 -15.875 1 98.69 133 ILE A C 1
ATOM 1008 O O . ILE A 1 133 ? 14.031 -5.492 -15.633 1 98.69 133 ILE A O 1
ATOM 1012 N N . LYS A 1 134 ? 12.914 -7.402 -16.047 1 98.19 134 LYS A N 1
ATOM 1013 C CA . LYS A 1 134 ? 14.125 -8.219 -15.938 1 98.19 134 LYS A CA 1
ATOM 1014 C C . LYS A 1 134 ? 15.195 -7.738 -16.906 1 98.19 134 LYS A C 1
ATOM 1016 O O . LYS A 1 134 ? 16.375 -7.637 -16.531 1 98.19 134 LYS A O 1
ATOM 1021 N N . GLN A 1 135 ? 14.797 -7.461 -18.078 1 98.19 135 GLN A N 1
ATOM 1022 C CA . GLN A 1 135 ? 15.727 -6.984 -19.094 1 98.19 135 GLN A CA 1
ATOM 1023 C C . GLN A 1 135 ? 16.359 -5.664 -18.688 1 98.19 135 GLN A C 1
ATOM 1025 O O . GLN A 1 135 ? 17.578 -5.5 -18.781 1 98.19 135 GLN A O 1
ATOM 1030 N N . GLN A 1 136 ? 15.57 -4.703 -18.203 1 98.19 136 GLN A N 1
ATOM 1031 C CA . GLN A 1 136 ? 16.078 -3.402 -17.781 1 98.19 136 GLN A CA 1
ATOM 1032 C C . GLN A 1 136 ? 17.062 -3.549 -16.641 1 98.19 136 GLN A C 1
ATOM 1034 O O . GLN A 1 136 ? 18.078 -2.848 -16.594 1 98.19 136 GLN A O 1
ATOM 1039 N N . LEU A 1 137 ? 16.781 -4.441 -15.711 1 98.31 137 LEU A N 1
ATOM 1040 C CA . LEU A 1 137 ? 17.656 -4.672 -14.57 1 98.31 137 LEU A CA 1
ATOM 1041 C C . LEU A 1 137 ? 18.969 -5.293 -15.023 1 98.31 137 LEU A C 1
ATOM 1043 O O . LEU A 1 137 ? 20.047 -4.895 -14.547 1 98.31 137 LEU A O 1
ATOM 1047 N N . GLN A 1 138 ? 18.922 -6.23 -15.945 1 97.69 138 GLN A N 1
ATOM 1048 C CA . GLN A 1 138 ? 20.109 -6.895 -16.469 1 97.69 138 GLN A CA 1
ATOM 1049 C C . GLN A 1 138 ? 20.984 -5.918 -17.234 1 97.69 138 GLN A C 1
ATOM 1051 O O . GLN A 1 138 ? 22.219 -5.992 -17.156 1 97.69 138 GLN A O 1
ATOM 1056 N N . GLU A 1 139 ? 20.375 -4.996 -17.891 1 97.56 139 GLU A N 1
ATOM 1057 C CA . GLU A 1 139 ? 21.094 -4.023 -18.703 1 97.56 139 GLU A CA 1
ATOM 1058 C C . GLU A 1 139 ? 21.641 -2.885 -17.859 1 97.56 139 GLU A C 1
ATOM 1060 O O . GLU A 1 139 ? 22.438 -2.074 -18.328 1 97.56 139 GLU A O 1
ATOM 1065 N N . GLY A 1 140 ? 21.156 -2.752 -16.656 1 97.44 140 GLY A N 1
ATOM 1066 C CA . GLY A 1 140 ? 21.641 -1.718 -15.758 1 97.44 140 GLY A CA 1
ATOM 1067 C C . GLY A 1 140 ? 21.062 -0.35 -16.047 1 97.44 140 GLY A C 1
ATOM 1068 O O . GLY A 1 140 ? 21.672 0.673 -15.734 1 97.44 140 GLY A O 1
ATOM 1069 N N . THR A 1 141 ? 19.922 -0.331 -16.656 1 96.56 141 THR A N 1
ATOM 1070 C CA . THR A 1 141 ? 19.297 0.897 -17.125 1 96.56 141 THR A CA 1
ATOM 1071 C C . THR A 1 141 ? 19.031 1.846 -15.953 1 96.56 141 THR A C 1
ATOM 1073 O O . THR A 1 141 ? 19.188 3.061 -16.078 1 96.56 141 THR A O 1
ATOM 1076 N N . ILE A 1 142 ? 18.688 1.305 -14.758 1 97.81 142 ILE A N 1
ATOM 1077 C CA . ILE A 1 142 ? 18.328 2.174 -13.641 1 97.81 142 ILE A CA 1
ATOM 1078 C C . ILE A 1 142 ? 19.453 2.172 -12.609 1 97.81 142 ILE A C 1
ATOM 1080 O O . ILE A 1 142 ? 19.266 2.639 -11.484 1 97.81 142 ILE A O 1
ATOM 1084 N N . GLY A 1 143 ? 20.594 1.691 -12.93 1 98.12 143 GLY A N 1
ATOM 1085 C CA . GLY A 1 143 ? 21.672 1.546 -11.961 1 98.12 143 GLY A CA 1
ATOM 1086 C C . GLY A 1 143 ? 21.375 0.522 -10.883 1 98.12 143 GLY A C 1
ATOM 1087 O O . GLY A 1 143 ? 20.578 -0.391 -11.094 1 98.12 143 GLY A O 1
ATOM 1088 N N . LYS A 1 144 ? 22.078 0.681 -9.797 1 98.19 144 LYS A N 1
ATOM 1089 C CA . LYS A 1 144 ? 21.859 -0.228 -8.672 1 98.19 144 LYS A CA 1
ATOM 1090 C C . LYS A 1 144 ? 20.469 -0.056 -8.086 1 98.19 144 LYS A C 1
ATOM 1092 O O . LYS A 1 144 ? 20.031 1.067 -7.82 1 98.19 144 LYS A O 1
ATOM 1097 N N . MET A 1 145 ? 19.781 -1.181 -7.945 1 98.62 145 MET A N 1
ATOM 1098 C CA . MET A 1 145 ? 18.453 -1.148 -7.332 1 98.62 145 MET A CA 1
ATOM 1099 C C . MET A 1 145 ? 18.547 -0.764 -5.859 1 98.62 145 MET A C 1
ATOM 1101 O O . MET A 1 145 ? 19.344 -1.34 -5.113 1 98.62 145 MET A O 1
ATOM 1105 N N . ARG A 1 146 ? 17.703 0.16 -5.418 1 98.44 146 ARG A N 1
ATOM 1106 C CA . ARG A 1 146 ? 17.703 0.603 -4.027 1 98.44 146 ARG A CA 1
ATOM 1107 C C . ARG A 1 146 ? 16.516 0.023 -3.27 1 98.44 146 ARG A C 1
ATOM 1109 O O . ARG A 1 146 ? 16.641 -0.362 -2.105 1 98.44 146 ARG A O 1
ATOM 1116 N N . ALA A 1 147 ? 15.406 -0.047 -3.947 1 98.62 147 ALA A N 1
ATOM 1117 C CA . ALA A 1 147 ? 14.203 -0.545 -3.277 1 98.62 147 ALA A CA 1
ATOM 1118 C C . ALA A 1 147 ? 13.156 -1.003 -4.293 1 98.62 147 ALA A C 1
ATOM 1120 O O . ALA A 1 147 ? 13.188 -0.585 -5.453 1 98.62 147 ALA A O 1
ATOM 1121 N N . MET A 1 148 ? 12.258 -1.848 -3.871 1 98.81 148 MET A N 1
ATOM 1122 C CA . MET A 1 148 ? 11.023 -2.188 -4.566 1 98.81 148 MET A CA 1
ATOM 1123 C C . MET A 1 148 ? 9.812 -1.992 -3.658 1 98.81 148 MET A C 1
ATOM 1125 O O . MET A 1 148 ? 9.875 -2.297 -2.465 1 98.81 148 MET A O 1
ATOM 1129 N N . LYS A 1 149 ? 8.758 -1.505 -4.176 1 98.88 149 LYS A N 1
ATOM 1130 C CA . LYS A 1 149 ? 7.473 -1.4 -3.498 1 98.88 149 LYS A CA 1
ATOM 1131 C C . LYS A 1 149 ? 6.359 -2.045 -4.324 1 98.88 149 LYS A C 1
ATOM 1133 O O . LYS A 1 149 ? 6.18 -1.711 -5.496 1 98.88 149 LYS A O 1
ATOM 1138 N N . ALA A 1 150 ? 5.652 -2.955 -3.734 1 98.88 150 ALA A N 1
ATOM 1139 C CA . ALA A 1 150 ? 4.543 -3.621 -4.414 1 98.88 150 ALA A CA 1
ATOM 1140 C C . ALA A 1 150 ? 3.246 -3.471 -3.619 1 98.88 150 ALA A C 1
ATOM 1142 O O . ALA A 1 150 ? 3.23 -3.666 -2.402 1 98.88 150 ALA A O 1
ATOM 1143 N N . VAL A 1 151 ? 2.184 -3.115 -4.297 1 98.88 151 VAL A N 1
ATOM 1144 C CA . VAL A 1 151 ? 0.854 -2.979 -3.709 1 98.88 151 VAL A CA 1
ATOM 1145 C C . VAL A 1 151 ? -0.161 -3.758 -4.543 1 98.88 151 VAL A C 1
ATOM 1147 O O . VAL A 1 151 ? -0.328 -3.494 -5.734 1 98.88 151 VAL A O 1
ATOM 1150 N N . LEU A 1 152 ? -0.781 -4.695 -3.91 1 98.62 152 LEU A N 1
ATOM 1151 C CA . LEU A 1 152 ? -1.779 -5.547 -4.547 1 98.62 152 LEU A CA 1
ATOM 1152 C C . LEU A 1 152 ? -3.092 -5.516 -3.773 1 98.62 152 LEU A C 1
ATOM 1154 O O . LEU A 1 152 ? -3.191 -6.098 -2.689 1 98.62 152 LEU A O 1
ATOM 1158 N N . THR A 1 153 ? -4.109 -4.926 -4.328 1 98.44 153 THR A N 1
ATOM 1159 C CA . THR A 1 153 ? -5.402 -4.879 -3.654 1 98.44 153 THR A CA 1
ATOM 1160 C C . THR A 1 153 ? -6.512 -5.371 -4.582 1 98.44 153 THR A C 1
ATOM 1162 O O . THR A 1 153 ? -6.762 -4.777 -5.633 1 98.44 153 THR A O 1
ATOM 1165 N N . TRP A 1 154 ? -7.16 -6.426 -4.199 1 97.56 154 TRP A N 1
ATOM 1166 C CA . TRP A 1 154 ? -8.211 -7.051 -5 1 97.56 154 TRP A CA 1
ATOM 1167 C C . TRP A 1 154 ? -9.508 -7.152 -4.215 1 97.56 154 TRP A C 1
ATOM 1169 O O . TRP A 1 154 ? -9.547 -6.84 -3.021 1 97.56 154 TRP A O 1
ATOM 1179 N N . SER A 1 155 ? -10.539 -7.465 -4.957 1 96.12 155 SER A N 1
ATOM 1180 C CA . SER A 1 155 ? -11.867 -7.66 -4.379 1 96.12 155 SER A CA 1
ATOM 1181 C C . SER A 1 155 ? -12.242 -9.141 -4.344 1 96.12 155 SER A C 1
ATOM 1183 O O . SER A 1 155 ? -12.398 -9.766 -5.391 1 96.12 155 SER A O 1
ATOM 1185 N N . ARG A 1 156 ? -12.227 -9.586 -3.137 1 91.5 156 ARG A N 1
ATOM 1186 C CA . ARG A 1 156 ? -12.781 -10.914 -2.891 1 91.5 156 ARG A CA 1
ATOM 1187 C C . ARG A 1 156 ? -13.922 -10.844 -1.874 1 91.5 156 ARG A C 1
ATOM 1189 O O . ARG A 1 156 ? -13.781 -10.234 -0.814 1 91.5 156 ARG A O 1
ATOM 1196 N N . GLY A 1 157 ? -15.094 -11.258 -2.279 1 83.94 157 GLY A N 1
ATOM 1197 C CA . GLY A 1 157 ? -16.234 -11.172 -1.379 1 83.94 157 GLY A CA 1
ATOM 1198 C C . GLY A 1 157 ? -16.75 -12.531 -0.942 1 83.94 157 GLY A C 1
ATOM 1199 O O . GLY A 1 157 ? -16.109 -13.555 -1.2 1 83.94 157 GLY A O 1
ATOM 1200 N N . GLY A 1 158 ? -17.797 -12.414 -0.182 1 75.44 158 GLY A N 1
ATOM 1201 C CA . GLY A 1 158 ? -18.391 -13.586 0.443 1 75.44 158 GLY A CA 1
ATOM 1202 C C . GLY A 1 158 ? -18.688 -14.703 -0.54 1 75.44 158 GLY A C 1
ATOM 1203 O O . GLY A 1 158 ? -18.281 -15.844 -0.33 1 75.44 158 GLY A O 1
ATOM 1204 N N . SER A 1 159 ? -19.109 -14.344 -1.721 1 86.06 159 SER A N 1
ATOM 1205 C CA . SER A 1 159 ? -19.453 -15.391 -2.67 1 86.06 159 SER A CA 1
ATOM 1206 C C . SER A 1 159 ? -18.219 -16.125 -3.164 1 86.06 159 SER A C 1
ATOM 1208 O O . SER A 1 159 ? -18.25 -17.344 -3.406 1 86.06 159 SER A O 1
ATOM 1210 N N . TYR A 1 160 ? -17.141 -15.398 -3.268 1 90.88 160 TYR A N 1
ATOM 1211 C CA . TYR A 1 160 ? -15.875 -15.992 -3.688 1 90.88 160 TYR A CA 1
ATOM 1212 C C . TYR A 1 160 ? -15.453 -17.109 -2.734 1 90.88 160 TYR A C 1
ATOM 1214 O O . TYR A 1 160 ? -14.945 -18.141 -3.168 1 90.88 160 TYR A O 1
ATOM 1222 N N . TYR A 1 161 ? -15.734 -16.906 -1.501 1 92.31 161 TYR A N 1
ATOM 1223 C CA . TYR A 1 161 ? -15.328 -17.859 -0.482 1 92.31 161 TYR A CA 1
ATOM 1224 C C . TYR A 1 161 ? -16.469 -18.828 -0.162 1 92.31 161 TYR A C 1
ATOM 1226 O O . TYR A 1 161 ? -16.25 -20.031 -0.04 1 92.31 161 TYR A O 1
ATOM 1234 N N . ARG A 1 162 ? -17.656 -18.344 -0.151 1 89.44 162 ARG A N 1
ATOM 1235 C CA . ARG A 1 162 ? -18.797 -19.156 0.244 1 89.44 162 ARG A CA 1
ATOM 1236 C C . ARG A 1 162 ? -19.125 -20.188 -0.821 1 89.44 162 ARG A C 1
ATOM 1238 O O . ARG A 1 162 ? -19.562 -21.297 -0.5 1 89.44 162 ARG A O 1
ATOM 1245 N N . ASP A 1 163 ? -18.844 -19.797 -2.033 1 89.06 163 ASP A N 1
ATOM 1246 C CA . ASP A 1 163 ? -19.25 -20.688 -3.119 1 89.06 163 ASP A CA 1
ATOM 1247 C C . ASP A 1 163 ? -18.125 -21.656 -3.475 1 89.06 163 ASP A C 1
ATOM 1249 O O . ASP A 1 163 ? -18.234 -22.406 -4.445 1 89.06 163 ASP A O 1
ATOM 1253 N N . SER A 1 164 ? -17.141 -21.656 -2.688 1 90.06 164 SER A N 1
ATOM 1254 C CA . SER A 1 164 ? -16.016 -22.578 -2.928 1 90.06 164 SER A CA 1
ATOM 1255 C C . SER A 1 164 ? -15.82 -23.531 -1.756 1 90.06 164 SER A C 1
ATOM 1257 O O . SER A 1 164 ? -15.828 -23.109 -0.598 1 90.06 164 SER A O 1
ATOM 1259 N N . PRO A 1 165 ? -15.664 -24.766 -2.082 1 88.88 165 PRO A N 1
ATOM 1260 C CA . PRO A 1 165 ? -15.484 -25.719 -0.994 1 88.88 165 PRO A CA 1
ATOM 1261 C C . PRO A 1 165 ? -14.078 -25.688 -0.396 1 88.88 165 PRO A C 1
ATOM 1263 O O . PRO A 1 165 ? -13.836 -26.281 0.658 1 88.88 165 PRO A O 1
ATOM 1266 N N . TRP A 1 166 ? -13.156 -25.031 -1.008 1 94.06 166 TRP A N 1
ATOM 1267 C CA . TRP A 1 166 ? -11.781 -25.188 -0.549 1 94.06 166 TRP A CA 1
ATOM 1268 C C . TRP A 1 166 ? -11.18 -23.844 -0.168 1 94.06 166 TRP A C 1
ATOM 1270 O O . TRP A 1 166 ? -10.203 -23.781 0.586 1 94.06 166 TRP A O 1
ATOM 1280 N N . ARG A 1 167 ? -11.711 -22.703 -0.626 1 95.31 167 ARG A N 1
ATOM 1281 C CA . ARG A 1 167 ? -11.125 -21.406 -0.372 1 95.31 167 ARG A CA 1
ATOM 1282 C C . ARG A 1 167 ? -11.492 -20.891 1.02 1 95.31 167 ARG A C 1
ATOM 1284 O O . ARG A 1 167 ? -12.57 -21.188 1.528 1 95.31 167 ARG A O 1
ATOM 1291 N N . GLY A 1 168 ? -10.609 -20.141 1.55 1 95.56 168 GLY A N 1
ATOM 1292 C CA . GLY A 1 168 ? -10.859 -19.484 2.826 1 95.56 168 GLY A CA 1
ATOM 1293 C C . GLY A 1 168 ? -10.648 -20.406 4.016 1 95.56 168 GLY A C 1
ATOM 1294 O O . GLY A 1 168 ? -10.984 -20.047 5.148 1 95.56 168 GLY A O 1
ATOM 1295 N N . LYS A 1 169 ? -10.109 -21.609 3.752 1 95.56 169 LYS A N 1
ATOM 1296 C CA . LYS A 1 169 ? -9.898 -22.609 4.805 1 95.56 169 LYS A CA 1
ATOM 1297 C C . LYS A 1 169 ? -8.43 -23 4.906 1 95.56 169 LYS A C 1
ATOM 1299 O O . LYS A 1 169 ? -7.801 -23.328 3.896 1 95.56 169 LYS A O 1
ATOM 1304 N N . TYR A 1 170 ? -7.973 -23.078 6.125 1 94.31 170 TYR A N 1
ATOM 1305 C CA . TYR A 1 170 ? -6.574 -23.438 6.336 1 94.31 170 TYR A CA 1
ATOM 1306 C C . TYR A 1 170 ? -6.293 -24.844 5.836 1 94.31 170 TYR A C 1
ATOM 1308 O O . TYR A 1 170 ? -5.258 -25.094 5.215 1 94.31 170 TYR A O 1
ATOM 1316 N N . ALA A 1 171 ? -7.191 -25.703 5.992 1 95.38 171 ALA A N 1
ATOM 1317 C CA . ALA A 1 171 ? -7.008 -27.125 5.703 1 95.38 171 ALA A CA 1
ATOM 1318 C C . ALA A 1 171 ? -6.902 -27.359 4.199 1 95.38 171 ALA A C 1
ATOM 1320 O O . ALA A 1 171 ? -6.23 -28.297 3.764 1 95.38 171 ALA A O 1
ATOM 1321 N N . THR A 1 172 ? -7.496 -26.484 3.422 1 96.88 172 THR A N 1
ATOM 1322 C CA . THR A 1 172 ? -7.578 -26.797 1.999 1 96.88 172 THR A CA 1
ATOM 1323 C C . THR A 1 172 ? -6.859 -25.734 1.171 1 96.88 172 THR A C 1
ATOM 1325 O O . THR A 1 172 ? -6.301 -26.031 0.114 1 96.88 172 THR A O 1
ATOM 1328 N N . GLU A 1 173 ? -6.812 -24.547 1.631 1 96.12 173 GLU A N 1
ATOM 1329 C CA . GLU A 1 173 ? -6.164 -23.484 0.878 1 96.12 173 GLU A CA 1
ATOM 1330 C C . GLU A 1 173 ? -4.746 -23.219 1.389 1 96.12 173 GLU A C 1
ATOM 1332 O O . GLU A 1 173 ? -3.893 -22.734 0.647 1 96.12 173 GLU A O 1
ATOM 1337 N N . GLY A 1 174 ? -4.441 -23.594 2.695 1 94.81 174 GLY A N 1
ATOM 1338 C CA . GLY A 1 174 ? -3.127 -23.391 3.283 1 94.81 174 GLY A CA 1
ATOM 1339 C C . GLY A 1 174 ? -2.887 -21.984 3.762 1 94.81 174 GLY A C 1
ATOM 1340 O O . GLY A 1 174 ? -1.808 -21.656 4.266 1 94.81 174 GLY A O 1
ATOM 1341 N N . GLY A 1 175 ? -3.811 -21.141 3.67 1 95.19 175 GLY A N 1
ATOM 1342 C CA . GLY A 1 175 ? -3.869 -19.703 3.945 1 95.19 175 GLY A CA 1
ATOM 1343 C C . GLY A 1 175 ? -4.988 -19 3.203 1 95.19 175 GLY A C 1
ATOM 1344 O O . GLY A 1 175 ? -6.066 -19.562 3.012 1 95.19 175 GLY A O 1
ATOM 1345 N N . CYS A 1 176 ? -4.824 -17.766 2.85 1 95.88 176 CYS A N 1
ATOM 1346 C CA . CYS A 1 176 ? -5.84 -17.062 2.078 1 95.88 176 CYS A CA 1
ATOM 1347 C C . CYS A 1 176 ? -5.203 -16.047 1.132 1 95.88 176 CYS A C 1
ATOM 1349 O O . CYS A 1 176 ? -4.781 -16.406 0.03 1 95.88 176 CYS A O 1
ATOM 1351 N N . LEU A 1 177 ? -5.016 -14.82 1.533 1 97.88 177 LEU A N 1
ATOM 1352 C CA . LEU A 1 177 ? -4.523 -13.742 0.675 1 97.88 177 LEU A CA 1
ATOM 1353 C C . LEU A 1 177 ? -3.113 -14.047 0.181 1 97.88 177 LEU A C 1
ATOM 1355 O O . LEU A 1 177 ? -2.85 -14 -1.022 1 97.88 177 LEU A O 1
ATOM 1359 N N . LEU A 1 178 ? -2.166 -14.359 1.015 1 98.62 178 LEU A N 1
ATOM 1360 C CA . LEU A 1 178 ? -0.75 -14.453 0.678 1 98.62 178 LEU A CA 1
ATOM 1361 C C . LEU A 1 178 ? -0.489 -15.633 -0.249 1 98.62 178 LEU A C 1
ATOM 1363 O O . LEU A 1 178 ? 0.176 -15.484 -1.277 1 98.62 178 LEU A O 1
ATOM 1367 N N . ILE A 1 179 ? -1.024 -16.781 0.061 1 98.12 179 ILE A N 1
ATOM 1368 C CA . ILE A 1 179 ? -0.678 -18 -0.657 1 98.12 179 ILE A CA 1
ATOM 1369 C C . ILE A 1 179 ? -1.442 -18.062 -1.978 1 98.12 179 ILE A C 1
ATOM 1371 O O . ILE A 1 179 ? -0.998 -18.703 -2.932 1 98.12 179 ILE A O 1
ATOM 1375 N N . ASN A 1 180 ? -2.609 -17.375 -2.041 1 96.88 180 ASN A N 1
ATOM 1376 C CA . ASN A 1 180 ? -3.455 -17.531 -3.219 1 96.88 180 ASN A CA 1
ATOM 1377 C C . ASN A 1 180 ? -3.383 -16.297 -4.125 1 96.88 180 ASN A C 1
ATOM 1379 O O . ASN A 1 180 ? -3.016 -16.406 -5.297 1 96.88 180 ASN A O 1
ATOM 1383 N N . GLN A 1 181 ? -3.592 -15.148 -3.631 1 96.69 181 GLN A N 1
ATOM 1384 C CA . GLN A 1 181 ? -3.633 -13.961 -4.477 1 96.69 181 GLN A CA 1
ATOM 1385 C C . GLN A 1 181 ? -2.252 -13.32 -4.594 1 96.69 181 GLN A C 1
ATOM 1387 O O . GLN A 1 181 ? -1.853 -12.891 -5.676 1 96.69 181 GLN A O 1
ATOM 1392 N N . ALA A 1 182 ? -1.475 -13.289 -3.52 1 98.5 182 ALA A N 1
ATOM 1393 C CA . ALA A 1 182 ? -0.296 -12.422 -3.477 1 98.5 182 ALA A CA 1
ATOM 1394 C C . ALA A 1 182 ? 0.969 -13.211 -3.816 1 98.5 182 ALA A C 1
ATOM 1396 O O . ALA A 1 182 ? 2.027 -12.617 -4.047 1 98.5 182 ALA A O 1
ATOM 1397 N N . ILE A 1 183 ? 0.935 -14.477 -3.887 1 98.5 183 ILE A N 1
ATOM 1398 C CA . ILE A 1 183 ? 2.127 -15.305 -4.016 1 98.5 183 ILE A CA 1
ATOM 1399 C C . ILE A 1 183 ? 2.852 -14.969 -5.316 1 98.5 183 ILE A C 1
ATOM 1401 O O . ILE A 1 183 ? 4.082 -15.023 -5.383 1 98.5 183 ILE A O 1
ATOM 1405 N N . HIS A 1 184 ? 2.115 -14.656 -6.414 1 98.25 184 HIS A N 1
ATOM 1406 C CA . HIS A 1 184 ? 2.742 -14.258 -7.668 1 98.25 184 HIS A CA 1
ATOM 1407 C C . HIS A 1 184 ? 3.553 -12.977 -7.492 1 98.25 184 HIS A C 1
ATOM 1409 O O . HIS A 1 184 ? 4.629 -12.828 -8.078 1 98.25 184 HIS A O 1
ATOM 1415 N N . THR A 1 185 ? 3.035 -12.023 -6.746 1 98.69 185 THR A N 1
ATOM 1416 C CA . THR A 1 185 ? 3.742 -10.773 -6.492 1 98.69 185 THR A CA 1
ATOM 1417 C C . THR A 1 185 ? 4.992 -11.016 -5.652 1 98.69 185 THR A C 1
ATOM 1419 O O . THR A 1 185 ? 6.062 -10.477 -5.949 1 98.69 185 THR A O 1
ATOM 1422 N N . LEU A 1 186 ? 4.812 -11.844 -4.664 1 98.81 186 LEU A N 1
ATOM 1423 C CA . LEU A 1 186 ? 5.961 -12.195 -3.834 1 98.81 186 LEU A CA 1
ATOM 1424 C C . LEU A 1 186 ? 7.027 -12.914 -4.66 1 98.81 186 LEU A C 1
ATOM 1426 O O . LEU A 1 186 ? 8.227 -12.695 -4.453 1 98.81 186 LEU A O 1
ATOM 1430 N N . ASP A 1 187 ? 6.582 -13.758 -5.562 1 98.62 187 ASP A N 1
ATOM 1431 C CA . ASP A 1 187 ? 7.5 -14.438 -6.469 1 98.62 187 ASP A CA 1
ATOM 1432 C C . ASP A 1 187 ? 8.273 -13.438 -7.324 1 98.62 187 ASP A C 1
ATOM 1434 O O . ASP A 1 187 ? 9.492 -13.547 -7.469 1 98.62 187 ASP A O 1
ATOM 1438 N N . LEU A 1 188 ? 7.598 -12.469 -7.871 1 98.69 188 LEU A N 1
ATOM 1439 C CA . LEU A 1 188 ? 8.25 -11.453 -8.695 1 98.69 188 LEU A CA 1
ATOM 1440 C C . LEU A 1 188 ? 9.242 -10.641 -7.879 1 98.69 188 LEU A C 1
ATOM 1442 O O . LEU A 1 188 ? 10.344 -10.344 -8.344 1 98.69 188 LEU A O 1
ATOM 1446 N N . LEU A 1 189 ? 8.898 -10.297 -6.668 1 98.81 189 LEU A N 1
ATOM 1447 C CA . LEU A 1 189 ? 9.781 -9.5 -5.82 1 98.81 189 LEU A CA 1
ATOM 1448 C C . LEU A 1 189 ? 11.094 -10.227 -5.562 1 98.81 189 LEU A C 1
ATOM 1450 O O . LEU A 1 189 ? 12.172 -9.648 -5.727 1 98.81 189 LEU A O 1
ATOM 1454 N N . GLN A 1 190 ? 10.953 -11.477 -5.129 1 98.38 190 GLN A N 1
ATOM 1455 C CA . GLN A 1 190 ? 12.18 -12.211 -4.855 1 98.38 190 GLN A CA 1
ATOM 1456 C C . GLN A 1 190 ? 12.969 -12.469 -6.137 1 98.38 190 GLN A C 1
ATOM 1458 O O . GLN A 1 190 ? 14.203 -12.5 -6.121 1 98.38 190 GLN A O 1
ATOM 1463 N N . TRP A 1 191 ? 12.297 -12.664 -7.277 1 98.38 191 TRP A N 1
ATOM 1464 C CA . TRP A 1 191 ? 12.93 -12.906 -8.57 1 98.38 191 TRP A CA 1
ATOM 1465 C C . TRP A 1 191 ? 13.719 -11.688 -9.023 1 98.38 191 TRP A C 1
ATOM 1467 O O . TRP A 1 191 ? 14.883 -11.805 -9.422 1 98.38 191 TRP A O 1
ATOM 1477 N N . PHE A 1 192 ? 13.141 -10.477 -8.922 1 98.75 192 PHE A N 1
ATOM 1478 C CA . PHE A 1 192 ? 13.805 -9.234 -9.297 1 98.75 192 PHE A CA 1
ATOM 1479 C C . PHE A 1 192 ? 14.898 -8.883 -8.289 1 98.75 192 PHE A C 1
ATOM 1481 O O . PHE A 1 192 ? 15.922 -8.312 -8.664 1 98.75 192 PHE A O 1
ATOM 1488 N N . GLY A 1 193 ? 14.695 -9.211 -7.066 1 98.25 193 GLY A N 1
ATOM 1489 C CA . GLY A 1 193 ? 15.586 -8.828 -5.988 1 98.25 193 GLY A CA 1
ATOM 1490 C C . GLY A 1 193 ? 16.703 -9.836 -5.742 1 98.25 193 GLY A C 1
ATOM 1491 O O . GLY A 1 193 ? 17.5 -9.672 -4.816 1 98.25 193 GLY A O 1
ATOM 1492 N N . GLU A 1 194 ? 16.688 -10.93 -6.523 1 97.62 194 GLU A N 1
ATOM 1493 C CA . GLU A 1 194 ? 17.688 -11.984 -6.418 1 97.62 194 GLU A CA 1
ATOM 1494 C C . GLU A 1 194 ? 17.609 -12.688 -5.062 1 97.62 194 GLU A C 1
ATOM 1496 O O . GLU A 1 194 ? 18.625 -12.883 -4.402 1 97.62 194 GLU A O 1
ATOM 1501 N N . GLY A 1 195 ? 16.406 -12.898 -4.652 1 97.56 195 GLY A N 1
ATOM 1502 C CA . GLY A 1 195 ? 16.172 -13.594 -3.396 1 97.56 195 GLY A CA 1
ATOM 1503 C C . GLY A 1 195 ? 15.828 -12.648 -2.258 1 97.56 195 GLY A C 1
ATOM 1504 O O . GLY A 1 195 ? 15.898 -11.43 -2.41 1 97.56 195 GLY A O 1
ATOM 1505 N N . VAL A 1 196 ? 15.367 -13.195 -1.142 1 98.25 196 VAL A N 1
ATOM 1506 C CA . VAL A 1 196 ? 15.078 -12.477 0.096 1 98.25 196 VAL A CA 1
ATOM 1507 C C . VAL A 1 196 ? 15.953 -13.023 1.225 1 98.25 196 VAL A C 1
ATOM 1509 O O . VAL A 1 196 ? 16.016 -14.234 1.444 1 98.25 196 VAL A O 1
ATOM 1512 N N . THR A 1 197 ? 16.609 -12.148 1.936 1 98.31 197 THR A N 1
ATOM 1513 C CA . THR A 1 197 ? 17.484 -12.586 3.012 1 98.31 197 THR A CA 1
ATOM 1514 C C . THR A 1 197 ? 16.781 -12.492 4.363 1 98.31 197 THR A C 1
ATOM 1516 O O . THR A 1 197 ? 17.062 -13.266 5.277 1 98.31 197 THR A O 1
ATOM 1519 N N . ARG A 1 198 ? 15.898 -11.57 4.504 1 98.44 198 ARG A N 1
ATOM 1520 C CA . ARG A 1 198 ? 15.078 -11.5 5.711 1 98.44 198 ARG A CA 1
ATOM 1521 C C . ARG A 1 198 ? 13.773 -10.758 5.445 1 98.44 198 ARG A C 1
ATOM 1523 O O . ARG A 1 198 ? 13.688 -9.961 4.508 1 98.44 198 ARG A O 1
ATOM 1530 N N . VAL A 1 199 ? 12.797 -11.062 6.266 1 98.38 199 VAL A N 1
ATOM 1531 C CA . VAL A 1 199 ? 11.469 -10.484 6.105 1 98.38 199 VAL A CA 1
ATOM 1532 C C . VAL A 1 199 ? 10.898 -10.102 7.473 1 98.38 199 VAL A C 1
ATOM 1534 O O . VAL A 1 199 ? 11.125 -10.805 8.461 1 98.38 199 VAL A O 1
ATOM 1537 N N . LYS A 1 200 ? 10.289 -8.977 7.59 1 98.56 200 LYS A N 1
ATOM 1538 C CA . LYS A 1 200 ? 9.438 -8.523 8.688 1 98.56 200 LYS A CA 1
ATOM 1539 C C . LYS A 1 200 ? 8.023 -8.211 8.203 1 98.56 200 LYS A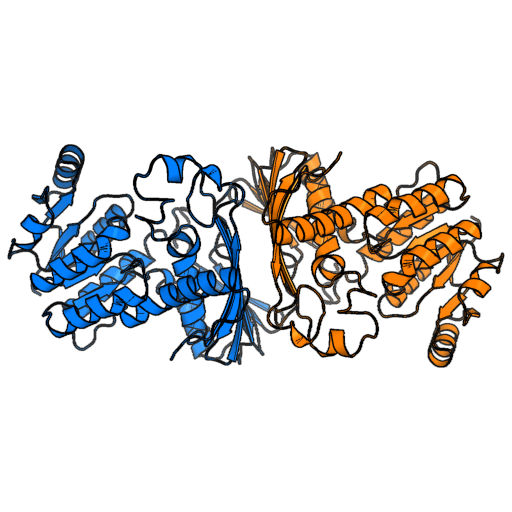 C 1
ATOM 1541 O O . LYS A 1 200 ? 7.828 -7.32 7.375 1 98.56 200 LYS A O 1
ATOM 1546 N N . GLY A 1 201 ? 7.062 -8.977 8.648 1 98.12 201 GLY A N 1
ATOM 1547 C CA . GLY A 1 201 ? 5.727 -8.766 8.117 1 98.12 201 GLY A CA 1
ATOM 1548 C C . GLY A 1 201 ? 4.633 -9.039 9.133 1 98.12 201 GLY A C 1
ATOM 1549 O O . GLY A 1 201 ? 4.891 -9.609 10.195 1 98.12 201 GLY A O 1
ATOM 1550 N N . VAL A 1 202 ? 3.402 -8.547 8.852 1 98.62 202 VAL A N 1
ATOM 1551 C CA . VAL A 1 202 ? 2.211 -8.742 9.68 1 98.62 202 VAL A CA 1
ATOM 1552 C C . VAL A 1 202 ? 1.011 -9.047 8.781 1 98.62 202 VAL A C 1
ATOM 1554 O O . VAL A 1 202 ? 0.844 -8.438 7.727 1 98.62 202 VAL A O 1
ATOM 1557 N N . VAL A 1 203 ? 0.229 -10.039 9.18 1 98.56 203 VAL A N 1
ATOM 1558 C CA . VAL A 1 203 ? -1.048 -10.32 8.531 1 98.56 203 VAL A CA 1
ATOM 1559 C C . VAL A 1 203 ? -2.195 -9.891 9.445 1 98.56 203 VAL A C 1
ATOM 1561 O O . VAL A 1 203 ? -2.02 -9.773 10.656 1 98.56 203 VAL A O 1
ATOM 1564 N N . ASP A 1 204 ? -3.326 -9.555 8.82 1 98.12 204 ASP A N 1
ATOM 1565 C CA . ASP A 1 204 ? -4.512 -9.148 9.57 1 98.12 204 ASP A CA 1
ATOM 1566 C C . ASP A 1 204 ? -5.785 -9.672 8.906 1 98.12 204 ASP A C 1
ATOM 1568 O O . ASP A 1 204 ? -5.738 -10.211 7.801 1 98.12 204 ASP A O 1
ATOM 1572 N N . SER A 1 205 ? -6.824 -9.719 9.648 1 96.69 205 SER A N 1
ATOM 1573 C CA . SER A 1 205 ? -8.164 -10.117 9.219 1 96.69 205 SER A CA 1
ATOM 1574 C C . SER A 1 205 ? -9.195 -9.062 9.609 1 96.69 205 SER A C 1
ATOM 1576 O O . SER A 1 205 ? -9.391 -8.789 10.789 1 96.69 205 SER A O 1
ATOM 1578 N N . SER A 1 206 ? -9.891 -8.508 8.617 1 96.19 206 SER A N 1
ATOM 1579 C CA . SER A 1 206 ? -10.797 -7.398 8.891 1 96.19 206 SER A CA 1
ATOM 1580 C C . SER A 1 206 ? -12.172 -7.648 8.297 1 96.19 206 SER A C 1
ATOM 1582 O O . SER A 1 206 ? -13 -8.336 8.898 1 96.19 206 SER A O 1
ATOM 1584 N N . TRP A 1 207 ? -12.367 -7.207 7.02 1 96.06 207 TRP A N 1
ATOM 1585 C CA . TRP A 1 207 ? -13.695 -7.266 6.414 1 96.06 207 TRP A CA 1
ATOM 1586 C C . TRP A 1 207 ? -14.133 -8.711 6.199 1 96.06 207 TRP A C 1
ATOM 1588 O O . TRP A 1 207 ? -15.328 -9.016 6.223 1 96.06 207 TRP A O 1
ATOM 1598 N N . LEU A 1 208 ? -13.188 -9.641 6.086 1 96.38 208 LEU A N 1
ATOM 1599 C CA . LEU A 1 208 ? -13.523 -11.008 5.703 1 96.38 208 LEU A CA 1
ATOM 1600 C C . LEU A 1 208 ? -13.352 -11.953 6.887 1 96.38 208 LEU A C 1
ATOM 1602 O O . LEU A 1 208 ? -13.375 -13.18 6.715 1 96.38 208 LEU A O 1
ATOM 1606 N N . ALA A 1 209 ? -13.234 -11.445 8.047 1 95.19 209 ALA A N 1
ATOM 1607 C CA . ALA A 1 209 ? -12.883 -12.211 9.242 1 95.19 209 ALA A CA 1
ATOM 1608 C C . ALA A 1 209 ? -13.906 -13.305 9.508 1 95.19 209 ALA A C 1
ATOM 1610 O O . ALA A 1 209 ? -13.562 -14.383 10 1 95.19 209 ALA A O 1
ATOM 1611 N N . GLU A 1 210 ? -15.094 -13.07 9.195 1 93 210 GLU A N 1
ATOM 1612 C CA . GLU A 1 210 ? -16.125 -14.047 9.508 1 93 210 GLU A CA 1
ATOM 1613 C C . GLU A 1 210 ? -16.281 -15.062 8.383 1 93 210 GLU A C 1
ATOM 1615 O O . GLU A 1 210 ? -16.953 -16.078 8.547 1 93 210 GLU A O 1
ATOM 1620 N N . GLU A 1 211 ? -15.641 -14.781 7.293 1 93.75 211 GLU A N 1
ATOM 1621 C CA . GLU A 1 211 ? -15.836 -15.617 6.109 1 93.75 211 GLU A CA 1
ATOM 1622 C C . GLU A 1 211 ? -14.664 -16.578 5.914 1 93.75 211 GLU A C 1
ATOM 1624 O O . GLU A 1 211 ? -14.836 -17.656 5.348 1 93.75 211 GLU A O 1
ATOM 1629 N N . ILE A 1 212 ? -13.516 -16.156 6.34 1 95.88 212 ILE A N 1
ATOM 1630 C CA . ILE A 1 212 ? -12.344 -16.969 6.031 1 95.88 212 ILE A CA 1
ATOM 1631 C C . ILE A 1 212 ? -11.555 -17.234 7.309 1 95.88 212 ILE A C 1
ATOM 1633 O O . ILE A 1 212 ? -11.617 -16.469 8.266 1 95.88 212 ILE A O 1
ATOM 1637 N N . ASP A 1 213 ? -10.656 -18.312 7.262 1 94.31 213 ASP A N 1
ATOM 1638 C CA . ASP A 1 213 ? -9.852 -18.734 8.406 1 94.31 213 ASP A CA 1
ATOM 1639 C C . ASP A 1 213 ? -8.562 -17.906 8.508 1 94.31 213 ASP A C 1
ATOM 1641 O O . ASP A 1 213 ? -8.008 -17.75 9.594 1 94.31 213 ASP A O 1
ATOM 1645 N N . GLY A 1 214 ? -8.18 -17.391 7.375 1 94.81 214 GLY A N 1
ATOM 1646 C CA . GLY A 1 214 ? -6.863 -16.766 7.316 1 94.81 214 GLY A CA 1
ATOM 1647 C C . GLY A 1 214 ? -6.918 -15.266 7.141 1 94.81 214 GLY A C 1
ATOM 1648 O O . GLY A 1 214 ? -7.891 -14.625 7.535 1 94.81 214 GLY A O 1
ATOM 1649 N N . GLU A 1 215 ? -5.832 -14.711 6.668 1 97.5 215 GLU A N 1
ATOM 1650 C CA . GLU A 1 215 ? -5.68 -13.266 6.555 1 97.5 215 GLU A CA 1
ATOM 1651 C C . GLU A 1 215 ? -6.352 -12.734 5.289 1 97.5 215 GLU A C 1
ATOM 1653 O O . GLU A 1 215 ? -6.367 -13.414 4.262 1 97.5 215 GLU A O 1
ATOM 1658 N N . ASP A 1 216 ? -6.867 -11.539 5.371 1 98 216 ASP A N 1
ATOM 1659 C CA . ASP A 1 216 ? -7.387 -10.867 4.18 1 98 216 ASP A CA 1
ATOM 1660 C C . ASP A 1 216 ? -6.512 -9.68 3.803 1 98 216 ASP A C 1
ATOM 1662 O O . ASP A 1 216 ? -6.711 -9.062 2.752 1 98 216 ASP A O 1
ATOM 1666 N N . SER A 1 217 ? -5.512 -9.328 4.699 1 98.69 217 SER A N 1
ATOM 1667 C CA . SER A 1 217 ? -4.574 -8.234 4.461 1 98.69 217 SER A CA 1
ATOM 1668 C C . SER A 1 217 ? -3.203 -8.547 5.055 1 98.69 217 SER A C 1
ATOM 1670 O O . SER A 1 217 ? -3.104 -9.266 6.051 1 98.69 217 SER A O 1
ATOM 1672 N N . ALA A 1 218 ? -2.166 -7.973 4.398 1 98.88 218 ALA A N 1
ATOM 1673 C CA . ALA A 1 218 ? -0.802 -8.195 4.867 1 98.88 218 ALA A CA 1
ATOM 1674 C C . ALA A 1 218 ? 0.119 -7.059 4.441 1 98.88 218 ALA A C 1
ATOM 1676 O O . ALA A 1 218 ? -0.073 -6.465 3.377 1 98.88 218 ALA A O 1
ATOM 1677 N N . MET A 1 219 ? 1.033 -6.727 5.266 1 98.94 219 MET A N 1
ATOM 1678 C CA . MET A 1 219 ? 2.174 -5.898 4.887 1 98.94 219 MET A CA 1
ATOM 1679 C C . MET A 1 219 ? 3.488 -6.574 5.262 1 98.94 219 MET A C 1
ATOM 1681 O O . MET A 1 219 ? 3.529 -7.387 6.188 1 98.94 219 MET A O 1
ATOM 1685 N N . ALA A 1 220 ? 4.535 -6.25 4.531 1 98.88 220 ALA A N 1
ATOM 1686 C CA . ALA A 1 220 ? 5.848 -6.809 4.844 1 98.88 220 ALA A CA 1
ATOM 1687 C C . ALA A 1 220 ? 6.965 -5.898 4.336 1 98.88 220 ALA A C 1
ATOM 1689 O O . ALA A 1 220 ? 6.762 -5.113 3.408 1 98.88 220 ALA A O 1
ATOM 1690 N N . THR A 1 221 ? 8.078 -5.965 4.969 1 98.56 221 THR A N 1
ATOM 1691 C CA . THR A 1 221 ? 9.344 -5.348 4.578 1 98.56 221 THR A CA 1
ATOM 1692 C C . THR A 1 221 ? 10.422 -6.406 4.355 1 98.56 221 THR A C 1
ATOM 1694 O O . THR A 1 221 ? 10.492 -7.391 5.094 1 98.56 221 THR A O 1
ATOM 1697 N N . PHE A 1 222 ? 11.219 -6.148 3.305 1 98.62 222 PHE A N 1
ATOM 1698 C CA . PHE A 1 222 ? 12.18 -7.168 2.896 1 98.62 222 PHE A CA 1
ATOM 1699 C C . PHE A 1 222 ? 13.594 -6.59 2.838 1 98.62 222 PHE A C 1
ATOM 1701 O O . PHE A 1 222 ? 13.766 -5.398 2.576 1 98.62 222 PHE A O 1
ATOM 1708 N N . ALA A 1 223 ? 14.57 -7.461 3.09 1 98.62 223 ALA A N 1
ATOM 1709 C CA . ALA A 1 223 ? 15.93 -7.332 2.555 1 98.62 223 ALA A CA 1
ATOM 1710 C C . ALA A 1 223 ? 16.172 -8.328 1.426 1 98.62 223 ALA A C 1
ATOM 1712 O O . ALA A 1 223 ? 15.945 -9.531 1.594 1 98.62 223 ALA A O 1
ATOM 1713 N N . PHE A 1 224 ? 16.594 -7.789 0.296 1 98.44 224 PHE A N 1
ATOM 1714 C CA . PHE A 1 224 ? 16.812 -8.656 -0.858 1 98.44 224 PHE A CA 1
ATOM 1715 C C . PHE A 1 224 ? 18.266 -9.07 -0.971 1 98.44 224 PHE A C 1
ATOM 1717 O O . PHE A 1 224 ? 19.141 -8.477 -0.336 1 98.44 224 PHE A O 1
ATOM 1724 N N . GLY A 1 225 ? 18.484 -10.133 -1.771 1 98.06 225 GLY A N 1
ATOM 1725 C CA . GLY A 1 225 ? 19.828 -10.656 -1.972 1 98.06 225 GLY A CA 1
ATOM 1726 C C . GLY A 1 225 ? 20.75 -9.68 -2.668 1 98.06 225 GLY A C 1
ATOM 1727 O O . GLY A 1 225 ? 21.969 -9.695 -2.449 1 98.06 225 GLY A O 1
ATOM 1728 N N . ASN A 1 226 ? 20.203 -8.781 -3.475 1 97.81 226 ASN A N 1
ATOM 1729 C CA . ASN A 1 226 ? 21.031 -7.82 -4.203 1 97.81 226 ASN A CA 1
ATOM 1730 C C . ASN A 1 226 ? 21.297 -6.566 -3.375 1 97.81 226 ASN A C 1
ATOM 1732 O O . ASN A 1 226 ? 21.859 -5.594 -3.879 1 97.81 226 ASN A O 1
ATOM 1736 N N . GLY A 1 227 ? 20.797 -6.543 -2.162 1 97.81 227 GLY A N 1
ATOM 1737 C CA . GLY A 1 227 ? 21.094 -5.441 -1.254 1 97.81 227 GLY A CA 1
ATOM 1738 C C . GLY A 1 227 ? 19.953 -4.438 -1.158 1 97.81 227 GLY A C 1
ATOM 1739 O O . GLY A 1 227 ? 19.953 -3.59 -0.262 1 97.81 227 GLY A O 1
ATOM 1740 N N . ALA A 1 228 ? 18.969 -4.508 -1.989 1 98.44 228 ALA A N 1
ATOM 1741 C CA . ALA A 1 228 ? 17.844 -3.576 -1.991 1 98.44 228 ALA A CA 1
ATOM 1742 C C . ALA A 1 228 ? 16.875 -3.891 -0.858 1 98.44 228 ALA A C 1
ATOM 1744 O O . ALA A 1 228 ? 16.906 -4.984 -0.288 1 98.44 228 ALA A O 1
ATOM 1745 N N . ARG A 1 229 ? 16.062 -2.971 -0.488 1 97.62 229 ARG A N 1
ATOM 1746 C CA . ARG A 1 229 ? 14.977 -3.203 0.458 1 97.62 229 ARG A CA 1
ATOM 1747 C C . ARG A 1 229 ? 13.641 -3.318 -0.262 1 97.62 229 ARG A C 1
ATOM 1749 O O . ARG A 1 229 ? 13.523 -2.941 -1.43 1 97.62 229 ARG A O 1
ATOM 1756 N N . GLY A 1 230 ? 12.68 -3.838 0.43 1 98.56 230 GLY A N 1
ATOM 1757 C CA . GLY A 1 230 ? 11.375 -4.035 -0.187 1 98.56 230 GLY A CA 1
ATOM 1758 C C . GLY A 1 230 ? 10.227 -3.639 0.716 1 98.56 230 GLY A C 1
ATOM 1759 O O . GLY A 1 230 ? 10.297 -3.814 1.935 1 98.56 230 GLY A O 1
ATOM 1760 N N . LEU A 1 231 ? 9.18 -3.078 0.144 1 98.88 231 LEU A N 1
ATOM 1761 C CA . LEU A 1 231 ? 7.891 -2.836 0.777 1 98.88 231 LEU A CA 1
ATOM 1762 C C . LEU A 1 231 ? 6.781 -3.584 0.05 1 98.88 231 LEU A C 1
ATOM 1764 O O . LEU A 1 231 ? 6.754 -3.623 -1.182 1 98.88 231 LEU A O 1
ATOM 1768 N N . PHE A 1 232 ? 5.945 -4.172 0.815 1 98.94 232 PHE A N 1
ATOM 1769 C CA . PHE A 1 232 ? 4.867 -4.973 0.253 1 98.94 232 PHE A CA 1
ATOM 1770 C C . PHE A 1 232 ? 3.568 -4.746 1.018 1 98.94 232 PHE A C 1
ATOM 1772 O O . PHE A 1 232 ? 3.568 -4.688 2.25 1 98.94 232 PHE A O 1
ATOM 1779 N N . TYR A 1 233 ? 2.463 -4.539 0.328 1 98.94 233 TYR A N 1
ATOM 1780 C CA . TYR A 1 233 ? 1.122 -4.473 0.897 1 98.94 233 TYR A CA 1
ATOM 1781 C C . TYR A 1 233 ? 0.11 -5.164 -0.009 1 98.94 233 TYR A C 1
ATOM 1783 O O . TYR A 1 233 ? 0.13 -4.977 -1.228 1 98.94 233 TYR A O 1
ATOM 1791 N N . ALA A 1 234 ? -0.736 -5.945 0.573 1 98.88 234 ALA A N 1
ATOM 1792 C CA . ALA A 1 234 ? -1.78 -6.621 -0.192 1 98.88 234 ALA A CA 1
ATOM 1793 C C . ALA A 1 234 ? -3.066 -6.738 0.621 1 98.88 234 ALA A C 1
ATOM 1795 O O . ALA A 1 234 ? -3.023 -6.867 1.847 1 98.88 234 ALA A O 1
ATOM 1796 N N . SER A 1 235 ? -4.211 -6.73 -0.105 1 98.81 235 SER A N 1
ATOM 1797 C CA . SER A 1 235 ? -5.504 -6.902 0.549 1 98.81 235 SER A CA 1
ATOM 1798 C C . SER A 1 235 ? -6.543 -7.465 -0.417 1 98.81 235 SER A C 1
ATOM 1800 O O . SER A 1 235 ? -6.551 -7.113 -1.6 1 98.81 235 SER A O 1
ATOM 1802 N N . ASN A 1 236 ? -7.418 -8.305 0.074 1 97.88 236 ASN A N 1
ATOM 1803 C CA . ASN A 1 236 ? -8.578 -8.789 -0.672 1 97.88 236 ASN A CA 1
ATOM 1804 C C . ASN A 1 236 ? -9.828 -7.977 -0.349 1 97.88 236 ASN A C 1
ATOM 1806 O O . ASN A 1 236 ? -10.93 -8.352 -0.739 1 97.88 236 ASN A O 1
ATOM 1810 N N . CYS A 1 237 ? -9.641 -6.844 0.35 1 97.69 237 CYS A N 1
ATOM 1811 C CA . CYS A 1 237 ? -10.789 -6.145 0.91 1 97.69 237 CYS A CA 1
ATOM 1812 C C . CYS A 1 237 ? -11.164 -4.938 0.06 1 97.69 237 CYS A C 1
ATOM 1814 O O . CYS A 1 237 ? -11.992 -4.121 0.463 1 97.69 237 CYS A O 1
ATOM 1816 N N . HIS A 1 238 ? -10.492 -4.758 -1.07 1 97.5 238 HIS A N 1
ATOM 1817 C CA . HIS A 1 238 ? -10.906 -3.693 -1.977 1 97.5 238 HIS A CA 1
ATOM 1818 C C . HIS A 1 238 ? -12.242 -4.023 -2.641 1 97.5 238 HIS A C 1
ATOM 1820 O O . HIS A 1 238 ? -12.773 -5.117 -2.459 1 97.5 238 HIS A O 1
ATOM 1826 N N . THR A 1 239 ? -12.812 -3.047 -3.355 1 96 239 THR A N 1
ATOM 1827 C CA . THR A 1 239 ? -14.102 -3.271 -4.004 1 96 239 THR A CA 1
ATOM 1828 C C . THR A 1 239 ? -13.914 -3.551 -5.492 1 96 239 THR A C 1
ATOM 1830 O O . THR A 1 239 ? -14.875 -3.916 -6.184 1 96 239 THR A O 1
ATOM 1833 N N . ALA A 1 240 ? -12.711 -3.371 -5.945 1 93.81 240 ALA A N 1
ATOM 1834 C CA . ALA A 1 240 ? -12.336 -3.697 -7.32 1 93.81 240 ALA A CA 1
ATOM 1835 C C . ALA A 1 240 ? -10.961 -4.355 -7.371 1 93.81 240 ALA A C 1
ATOM 1837 O O . ALA A 1 240 ? -10.195 -4.285 -6.406 1 93.81 240 ALA A O 1
ATOM 1838 N N . ASN A 1 241 ? -10.719 -5.098 -8.414 1 95.19 241 ASN A N 1
ATOM 1839 C CA . ASN A 1 241 ? -9.383 -5.641 -8.625 1 95.19 241 ASN A CA 1
ATOM 1840 C C . ASN A 1 241 ? -8.445 -4.602 -9.227 1 95.19 241 ASN A C 1
ATOM 1842 O O . ASN A 1 241 ? -8.328 -4.5 -10.453 1 95.19 241 ASN A O 1
ATOM 1846 N N . SER A 1 242 ? -7.762 -3.914 -8.367 1 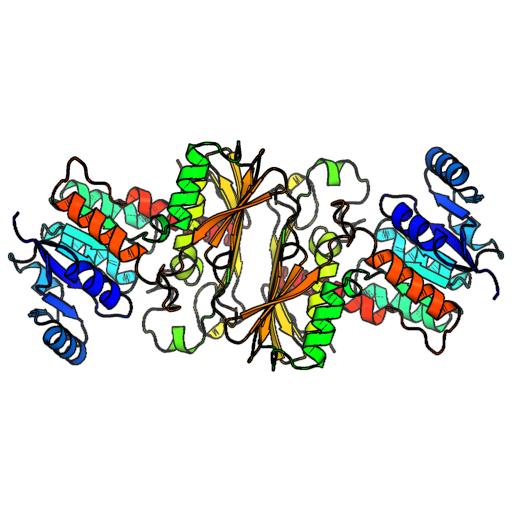95.31 242 SER A N 1
ATOM 1847 C CA . SER A 1 242 ? -6.809 -2.92 -8.852 1 95.31 242 SER A CA 1
ATOM 1848 C C . SER A 1 242 ? -5.578 -3.582 -9.461 1 95.31 242 SER A C 1
ATOM 1850 O O . SER A 1 242 ? -5.066 -4.566 -8.922 1 95.31 242 SER A O 1
ATOM 1852 N N . PRO A 1 243 ? -5.098 -3.051 -10.586 1 93.81 243 PRO A N 1
ATOM 1853 C CA . PRO A 1 243 ? -3.857 -3.602 -11.141 1 93.81 243 PRO A CA 1
ATOM 1854 C C . PRO A 1 243 ? -2.689 -3.523 -10.156 1 93.81 243 PRO A C 1
ATOM 1856 O O . PRO A 1 243 ? -2.629 -2.607 -9.336 1 93.81 243 PRO A O 1
ATOM 1859 N N . LEU A 1 244 ? -1.812 -4.492 -10.273 1 96.81 244 LEU A N 1
ATOM 1860 C CA . LEU A 1 244 ? -0.603 -4.484 -9.461 1 96.81 244 LEU A CA 1
ATOM 1861 C C . LEU A 1 244 ? 0.171 -3.186 -9.648 1 96.81 244 LEU A C 1
ATOM 1863 O O . LEU A 1 244 ? 0.372 -2.734 -10.773 1 96.81 244 LEU A O 1
ATOM 1867 N N . GLN A 1 245 ? 0.532 -2.602 -8.57 1 97.69 245 GLN A N 1
ATOM 1868 C CA . GLN A 1 245 ? 1.469 -1.482 -8.578 1 97.69 245 GLN A CA 1
ATOM 1869 C C . GLN A 1 245 ? 2.855 -1.923 -8.117 1 97.69 245 GLN A C 1
ATOM 1871 O O . GLN A 1 245 ? 3.004 -2.508 -7.047 1 97.69 245 GLN A O 1
ATOM 1876 N N . LEU A 1 246 ? 3.828 -1.677 -8.922 1 98.5 246 LEU A N 1
ATOM 1877 C CA . LEU A 1 246 ? 5.219 -1.994 -8.617 1 98.5 246 LEU A CA 1
ATOM 1878 C C . LEU A 1 246 ? 6.129 -0.811 -8.922 1 98.5 246 LEU A C 1
ATOM 1880 O O . LEU A 1 246 ? 6.055 -0.233 -10.016 1 98.5 246 LEU A O 1
ATOM 1884 N N . GLU A 1 247 ? 6.859 -0.377 -7.965 1 98.69 247 GLU A N 1
ATOM 1885 C CA . GLU A 1 247 ? 7.867 0.67 -8.102 1 98.69 247 GLU A CA 1
ATOM 1886 C C . GLU A 1 247 ? 9.266 0.137 -7.805 1 98.69 247 GLU A C 1
ATOM 1888 O O . GLU A 1 247 ? 9.508 -0.401 -6.723 1 98.69 247 GLU A O 1
ATOM 1893 N N . ILE A 1 248 ? 10.125 0.207 -8.727 1 98.81 248 ILE A N 1
ATOM 1894 C CA . ILE A 1 248 ? 11.516 -0.188 -8.555 1 98.81 248 ILE A CA 1
ATOM 1895 C C . ILE A 1 248 ? 12.414 1.04 -8.656 1 98.81 248 ILE A C 1
ATOM 1897 O O . ILE A 1 248 ? 12.594 1.598 -9.742 1 98.81 248 ILE A O 1
ATOM 1901 N N . ASP A 1 249 ? 12.992 1.387 -7.531 1 98.5 249 ASP A N 1
ATOM 1902 C CA . ASP A 1 249 ? 13.836 2.576 -7.426 1 98.5 249 ASP A CA 1
ATOM 1903 C C . ASP A 1 249 ? 15.305 2.227 -7.629 1 98.5 249 ASP A C 1
ATOM 1905 O O . ASP A 1 249 ? 15.852 1.373 -6.926 1 98.5 249 ASP A O 1
ATOM 1909 N N . GLY A 1 250 ? 15.898 2.869 -8.578 1 98.31 250 GLY A N 1
ATOM 1910 C CA . GLY A 1 250 ? 17.328 2.697 -8.82 1 98.31 250 GLY A CA 1
ATOM 1911 C C . GLY A 1 250 ? 18.109 3.996 -8.734 1 98.31 250 GLY A C 1
ATOM 1912 O O . GLY A 1 250 ? 17.516 5.074 -8.625 1 98.31 250 GLY A O 1
ATOM 1913 N N . GLU A 1 251 ? 19.391 3.912 -8.789 1 97.62 251 GLU A N 1
ATOM 1914 C CA . GLU A 1 251 ? 20.297 5.043 -8.68 1 97.62 251 GLU A CA 1
ATOM 1915 C C . GLU A 1 251 ? 20.109 6.023 -9.828 1 97.62 251 GLU A C 1
ATOM 1917 O O . GLU A 1 251 ? 20.281 7.234 -9.664 1 97.62 251 GLU A O 1
ATOM 1922 N N . LYS A 1 252 ? 19.672 5.504 -10.961 1 97.06 252 LYS A N 1
ATOM 1923 C CA . LYS A 1 252 ? 19.703 6.32 -12.172 1 97.06 252 LYS A CA 1
ATOM 1924 C C . LYS A 1 252 ? 18.297 6.484 -12.75 1 97.06 252 LYS A C 1
ATOM 1926 O O . LYS A 1 252 ? 18.125 7.121 -13.789 1 97.06 252 LYS A O 1
ATOM 1931 N N . GLY A 1 253 ? 17.391 5.871 -12.117 1 97.31 253 GLY A N 1
ATOM 1932 C CA . GLY A 1 253 ? 16.031 5.926 -12.625 1 97.31 253 GLY A CA 1
ATOM 1933 C C . GLY A 1 253 ? 15.07 5.02 -11.875 1 97.31 253 GLY A C 1
ATOM 1934 O O . GLY A 1 253 ? 15.461 4.363 -10.906 1 97.31 253 GLY A O 1
ATOM 1935 N N . THR A 1 254 ? 13.828 5.055 -12.312 1 98.25 254 THR A N 1
ATOM 1936 C CA . THR A 1 254 ? 12.781 4.289 -11.648 1 98.25 254 THR A CA 1
ATOM 1937 C C . THR A 1 254 ? 11.922 3.543 -12.672 1 98.25 254 THR A C 1
ATOM 1939 O O . THR A 1 254 ? 11.594 4.086 -13.727 1 98.25 254 THR A O 1
ATOM 1942 N N . LEU A 1 255 ? 11.664 2.273 -12.398 1 98.69 255 LEU A N 1
ATOM 1943 C CA . LEU A 1 255 ? 10.656 1.53 -13.148 1 98.69 255 LEU A CA 1
ATOM 1944 C C . LEU A 1 255 ? 9.32 1.525 -12.414 1 98.69 255 LEU A C 1
ATOM 1946 O O . LEU A 1 255 ? 9.273 1.251 -11.211 1 98.69 255 LEU A O 1
ATOM 1950 N N . LEU A 1 256 ? 8.297 1.888 -13.133 1 98.12 256 LEU A N 1
ATOM 1951 C CA . LEU A 1 256 ? 6.961 1.96 -12.555 1 98.12 256 LEU A CA 1
ATOM 1952 C C . LEU A 1 256 ? 5.98 1.089 -13.336 1 98.12 256 LEU A C 1
ATOM 1954 O O . LEU A 1 256 ? 5.785 1.29 -14.531 1 98.12 256 LEU A O 1
ATOM 1958 N N . LEU A 1 257 ? 5.457 0.08 -12.641 1 97.62 257 LEU A N 1
ATOM 1959 C CA . LEU A 1 257 ? 4.348 -0.685 -13.195 1 97.62 257 LEU A CA 1
ATOM 1960 C C . LEU A 1 257 ? 3.014 -0.175 -12.656 1 97.62 257 LEU A C 1
ATOM 1962 O O . LEU A 1 257 ? 2.732 -0.303 -11.461 1 97.62 257 LEU A O 1
ATOM 1966 N N . GLU A 1 258 ? 2.193 0.403 -13.453 1 94.19 258 GLU A N 1
ATOM 1967 C CA . GLU A 1 258 ? 0.877 0.941 -13.117 1 94.19 258 GLU A CA 1
ATOM 1968 C C . GLU A 1 258 ? -0.093 0.79 -14.289 1 94.19 258 GLU A C 1
ATOM 1970 O O . GLU A 1 258 ? 0.288 0.973 -15.445 1 94.19 258 GLU A O 1
ATOM 1975 N N . GLY A 1 259 ? -1.303 0.397 -13.969 1 90.44 259 GLY A N 1
ATOM 1976 C CA . GLY A 1 259 ? -2.289 0.214 -15.023 1 90.44 259 GLY A CA 1
ATOM 1977 C C . GLY A 1 259 ? -1.9 -0.858 -16.031 1 90.44 259 GLY A C 1
ATOM 1978 O O . GLY A 1 259 ? -2.158 -0.719 -17.219 1 90.44 259 GLY A O 1
ATOM 1979 N N . SER A 1 260 ? -1.081 -1.791 -15.602 1 92.88 260 SER A N 1
ATOM 1980 C CA . SER A 1 260 ? -0.619 -2.906 -16.422 1 92.88 260 SER A CA 1
ATOM 1981 C C . SER A 1 260 ? 0.369 -2.439 -17.484 1 92.88 260 SER A C 1
ATOM 1983 O O . SER A 1 260 ? 0.544 -3.102 -18.5 1 92.88 260 SER A O 1
ATOM 1985 N N . GLU A 1 261 ? 0.86 -1.274 -17.234 1 95.12 261 GLU A N 1
ATOM 1986 C CA . GLU A 1 261 ? 1.896 -0.734 -18.109 1 95.12 261 GLU A CA 1
ATOM 1987 C C . GLU A 1 261 ? 3.182 -0.455 -17.344 1 95.12 261 GLU A C 1
ATOM 1989 O O . GLU A 1 261 ? 3.137 0.024 -16.203 1 95.12 261 GLU A O 1
ATOM 1994 N N . LEU A 1 262 ? 4.27 -0.766 -18.016 1 97.94 262 LEU A N 1
ATOM 1995 C CA . LEU A 1 262 ? 5.578 -0.506 -17.422 1 97.94 262 LEU A CA 1
ATOM 1996 C C . LEU A 1 262 ? 6.18 0.781 -17.969 1 97.94 262 LEU A C 1
ATOM 1998 O O . LEU A 1 262 ? 6.27 0.956 -19.188 1 97.94 262 LEU A O 1
ATOM 2002 N N . TRP A 1 263 ? 6.605 1.641 -17.094 1 97.94 263 TRP A N 1
ATOM 2003 C CA . TRP A 1 263 ? 7.199 2.922 -17.453 1 97.94 263 TRP A CA 1
ATOM 2004 C C . TRP A 1 263 ? 8.609 3.053 -16.891 1 97.94 263 TRP A C 1
ATOM 2006 O O . TRP A 1 263 ? 8.883 2.588 -15.781 1 97.94 263 TRP A O 1
ATOM 2016 N N . LEU A 1 264 ? 9.492 3.689 -17.656 1 98.44 264 LEU A N 1
ATOM 2017 C CA . LEU A 1 264 ? 10.812 4.109 -17.203 1 98.44 264 LEU A CA 1
ATOM 2018 C C . LEU A 1 264 ? 10.844 5.609 -16.953 1 98.44 264 LEU A C 1
ATOM 2020 O O . LEU A 1 264 ? 10.547 6.406 -17.844 1 98.44 264 LEU A O 1
ATOM 2024 N N . LEU A 1 265 ? 11.07 5.984 -15.758 1 96.75 265 LEU A N 1
ATOM 2025 C CA . LEU A 1 265 ? 11.328 7.375 -15.398 1 96.75 265 LEU A CA 1
ATOM 2026 C C . LEU A 1 265 ? 12.828 7.637 -15.289 1 96.75 265 LEU A C 1
ATOM 2028 O O . LEU A 1 265 ? 13.492 7.109 -14.391 1 96.75 265 LEU A O 1
ATOM 2032 N N . HIS A 1 266 ? 13.32 8.414 -16.109 1 92.81 266 HIS A N 1
ATOM 2033 C CA . HIS A 1 266 ? 14.75 8.688 -16.188 1 92.81 266 HIS A CA 1
ATOM 2034 C C . HIS A 1 266 ? 15.016 10.102 -16.719 1 92.81 266 HIS A C 1
ATOM 2036 O O . HIS A 1 266 ? 14.484 10.484 -17.766 1 92.81 266 HIS A O 1
ATOM 2042 N N . ASP A 1 267 ? 15.852 10.883 -15.977 1 89 267 ASP A N 1
ATOM 2043 C CA . ASP A 1 267 ? 16.281 12.211 -16.391 1 89 267 ASP A CA 1
ATOM 2044 C C . ASP A 1 267 ? 15.07 13.102 -16.703 1 89 267 ASP A C 1
ATOM 2046 O O . ASP A 1 267 ? 15.031 13.742 -17.75 1 89 267 ASP A O 1
ATOM 2050 N N . GLY A 1 268 ? 14.055 12.953 -15.922 1 85.19 268 GLY A N 1
ATOM 2051 C CA . GLY A 1 268 ? 12.898 13.82 -16.047 1 85.19 268 GLY A CA 1
ATOM 2052 C C . GLY A 1 268 ? 11.922 13.367 -17.109 1 85.19 268 GLY A C 1
ATOM 2053 O O . GLY A 1 268 ? 10.875 13.984 -17.312 1 85.19 268 GLY A O 1
ATOM 2054 N N . ALA A 1 269 ? 12.273 12.297 -17.766 1 92.19 269 ALA A N 1
ATOM 2055 C CA . ALA A 1 269 ? 11.414 11.789 -18.828 1 92.19 269 ALA A CA 1
ATOM 2056 C C . ALA A 1 269 ? 10.727 10.492 -18.406 1 92.19 269 ALA A C 1
ATOM 2058 O O . ALA A 1 269 ? 11.234 9.773 -17.547 1 92.19 269 ALA A O 1
ATOM 2059 N N . ARG A 1 270 ? 9.602 10.344 -19.016 1 94.5 270 ARG A N 1
ATOM 2060 C CA . ARG A 1 270 ? 8.812 9.133 -18.812 1 94.5 270 ARG A CA 1
ATOM 2061 C C . ARG A 1 270 ? 8.578 8.406 -20.141 1 94.5 270 ARG A C 1
ATOM 2063 O O . ARG A 1 270 ? 8.078 9 -21.094 1 94.5 270 ARG A O 1
ATOM 2070 N N . ARG A 1 271 ? 8.984 7.078 -20.188 1 96.94 271 ARG A N 1
ATOM 2071 C CA . ARG A 1 271 ? 8.844 6.293 -21.406 1 96.94 271 ARG A CA 1
ATOM 2072 C C . ARG A 1 271 ? 8.18 4.953 -21.125 1 96.94 271 ARG A C 1
ATOM 2074 O O . ARG A 1 271 ? 8.547 4.258 -20.172 1 96.94 271 ARG A O 1
ATOM 2081 N N . ARG A 1 272 ? 7.234 4.645 -21.969 1 97.12 272 ARG A N 1
ATOM 2082 C CA . ARG A 1 272 ? 6.59 3.344 -21.828 1 97.12 272 ARG A CA 1
ATOM 2083 C C . ARG A 1 272 ? 7.473 2.232 -22.391 1 97.12 272 ARG A C 1
ATOM 2085 O O . ARG A 1 272 ? 8 2.348 -23.5 1 97.12 272 ARG A O 1
ATOM 2092 N N . LEU A 1 273 ? 7.578 1.156 -21.641 1 97.88 273 LEU A N 1
ATOM 2093 C CA . LEU A 1 273 ? 8.477 0.085 -22.047 1 97.88 273 LEU A CA 1
ATOM 2094 C C . LEU A 1 273 ? 7.691 -1.137 -22.516 1 97.88 273 LEU A C 1
ATOM 2096 O O . LEU A 1 273 ? 8.125 -1.853 -23.422 1 97.88 273 LEU A O 1
ATOM 2100 N N . ALA A 1 274 ? 6.566 -1.432 -21.859 1 96.94 274 ALA A N 1
ATOM 2101 C CA . ALA A 1 274 ? 5.793 -2.637 -22.156 1 96.94 274 ALA A CA 1
ATOM 2102 C C . ALA A 1 274 ? 4.375 -2.52 -21.594 1 96.94 274 ALA A C 1
ATOM 2104 O O . ALA A 1 274 ? 4.086 -1.634 -20.797 1 96.94 274 ALA A O 1
ATOM 2105 N N . SER A 1 275 ? 3.482 -3.314 -22.062 1 95.12 275 SER A N 1
ATOM 2106 C CA . SER A 1 275 ? 2.102 -3.4 -21.594 1 95.12 275 SER A CA 1
ATOM 2107 C C . SER A 1 275 ? 1.622 -4.848 -21.547 1 95.12 275 SER A C 1
ATOM 2109 O O . SER A 1 275 ? 1.953 -5.641 -22.438 1 95.12 275 SER A O 1
ATOM 2111 N N . ASP A 1 276 ? 0.918 -5.113 -20.484 1 91.25 276 ASP A N 1
ATOM 2112 C CA . ASP A 1 276 ? 0.319 -6.441 -20.391 1 91.25 276 ASP A CA 1
ATOM 2113 C C . ASP A 1 276 ? -1.049 -6.477 -21.062 1 91.25 276 ASP A C 1
ATOM 2115 O O . ASP A 1 276 ? -1.71 -7.52 -21.094 1 91.25 276 ASP A O 1
ATOM 2119 N N . ALA A 1 277 ? -1.493 -5.316 -21.531 1 74.69 277 ALA A N 1
ATOM 2120 C CA . ALA A 1 277 ? -2.779 -5.25 -22.219 1 74.69 277 ALA A CA 1
ATOM 2121 C C . ALA A 1 277 ? -2.703 -5.914 -23.594 1 74.69 277 ALA A C 1
ATOM 2123 O O . ALA A 1 277 ? -1.627 -5.992 -24.188 1 74.69 277 ALA A O 1
ATOM 2124 N N . ALA A 1 278 ? -3.787 -6.707 -23.984 1 60.75 278 ALA A N 1
ATOM 2125 C CA . ALA A 1 278 ? -3.836 -7.305 -25.312 1 60.75 278 ALA A CA 1
ATOM 2126 C C . ALA A 1 278 ? -3.604 -6.25 -26.391 1 60.75 278 ALA A C 1
ATOM 2128 O O . ALA A 1 278 ? -4.055 -5.109 -26.266 1 60.75 278 ALA A O 1
ATOM 2129 N N . PRO A 1 279 ? -2.553 -6.527 -27.344 1 47.75 279 PRO A N 1
ATOM 2130 C CA . PRO A 1 279 ? -2.234 -5.578 -28.406 1 47.75 279 PRO A CA 1
ATOM 2131 C C . PRO A 1 279 ? -3.48 -5.02 -29.094 1 47.75 279 PRO A C 1
ATOM 2133 O O . PRO A 1 279 ? -3.455 -3.904 -29.625 1 47.75 279 PRO A O 1
ATOM 2136 N N . ASP A 1 280 ? -4.465 -5.871 -29.453 1 43.16 280 ASP A N 1
ATOM 2137 C CA . ASP A 1 280 ? -5.555 -5.395 -30.297 1 43.16 280 ASP A CA 1
ATOM 2138 C C . ASP A 1 280 ? -6.52 -4.512 -29.516 1 43.16 280 ASP A C 1
ATOM 2140 O O . ASP A 1 280 ? -7.547 -4.078 -30.031 1 43.16 280 ASP A O 1
ATOM 2144 N N . GLY A 1 281 ? -6.309 -4.043 -28.438 1 42.62 281 GLY A N 1
ATOM 2145 C CA . GLY A 1 281 ? -7.102 -3.068 -27.703 1 42.62 281 GLY A CA 1
ATOM 2146 C C . GLY A 1 281 ? -8.359 -3.656 -27.094 1 42.62 281 GLY A C 1
ATOM 2147 O O . GLY A 1 281 ? -9.211 -2.924 -26.578 1 42.62 281 GLY A O 1
ATOM 2148 N N . SER A 1 282 ? -8.883 -4.75 -27.516 1 40.66 282 SER A N 1
ATOM 2149 C CA . SER A 1 282 ? -10.219 -5.25 -27.203 1 40.66 282 SER A CA 1
ATOM 2150 C C . SER A 1 282 ? -10.391 -5.469 -25.703 1 40.66 282 SER A C 1
ATOM 2152 O O . SER A 1 282 ? -11.484 -5.793 -25.234 1 40.66 282 SER A O 1
ATOM 2154 N N . GLY A 1 283 ? -9.672 -4.855 -24.781 1 42.38 283 GLY A N 1
ATOM 2155 C CA . GLY A 1 283 ? -9.891 -4.852 -23.344 1 42.38 283 GLY A CA 1
ATOM 2156 C C . GLY A 1 283 ? -9.695 -6.215 -22.703 1 42.38 283 GLY A C 1
ATOM 2157 O O . GLY A 1 283 ? -9.898 -6.379 -21.5 1 42.38 283 GLY A O 1
ATOM 2158 N N . LYS A 1 284 ? -10.094 -7.301 -23.375 1 43.53 284 LYS A N 1
ATOM 2159 C CA . LYS A 1 284 ? -9.977 -8.617 -22.75 1 43.53 284 LYS A CA 1
ATOM 2160 C C . LYS A 1 284 ? -8.539 -8.875 -22.297 1 43.53 284 LYS A C 1
ATOM 2162 O O . LYS A 1 284 ? -7.598 -8.711 -23.078 1 43.53 284 LYS A O 1
ATOM 2167 N N . SER A 1 285 ? -8.25 -8.633 -21.031 1 47.94 285 SER A N 1
ATOM 2168 C CA . SER A 1 285 ? -7.113 -8.828 -20.141 1 47.94 285 SER A CA 1
ATOM 2169 C C . SER A 1 285 ? -6.207 -9.953 -20.641 1 47.94 285 SER A C 1
ATOM 2171 O O . SER A 1 285 ? -6.648 -10.844 -21.359 1 47.94 285 SER A O 1
ATOM 2173 N N . TYR A 1 286 ? -4.855 -9.656 -20.828 1 48.28 286 TYR A N 1
ATOM 2174 C CA . TYR A 1 286 ? -3.736 -10.594 -20.891 1 48.28 286 TYR A CA 1
ATOM 2175 C C . TYR A 1 286 ? -3.961 -11.781 -19.953 1 48.28 286 TYR A C 1
ATOM 2177 O O . TYR A 1 286 ? -3.008 -12.461 -19.578 1 48.28 286 TYR A O 1
ATOM 2185 N N . TRP A 1 287 ? -5.266 -11.828 -19.594 1 53.75 287 TRP A N 1
ATOM 2186 C CA . TRP A 1 287 ? -5.5 -13.047 -18.828 1 53.75 287 TRP A CA 1
ATOM 2187 C C . TRP A 1 287 ? -5.207 -14.281 -19.672 1 53.75 287 TRP A C 1
ATOM 2189 O O . TRP A 1 287 ? -5.68 -14.391 -20.812 1 53.75 287 TRP A O 1
ATOM 2199 N N . GLY A 1 288 ? -4.125 -14.898 -19.453 1 63.97 288 GLY A N 1
ATOM 2200 C CA . GLY A 1 288 ? -3.824 -16.188 -20.031 1 63.97 288 GLY A CA 1
ATOM 2201 C C . GLY A 1 288 ? -2.559 -16.188 -20.875 1 63.97 288 GLY A C 1
ATOM 2202 O O . GLY A 1 288 ? -1.984 -17.25 -21.141 1 63.97 288 GLY A O 1
ATOM 2203 N N . VAL A 1 289 ? -2.088 -14.969 -21.172 1 76.06 289 VAL A N 1
ATOM 2204 C CA . VAL A 1 289 ? -0.891 -14.914 -22.016 1 76.06 289 VAL A CA 1
ATOM 2205 C C . VAL A 1 289 ? 0.291 -15.516 -21.25 1 76.06 289 VAL A C 1
ATOM 2207 O O . VAL A 1 289 ? 1.043 -16.328 -21.812 1 76.06 289 VAL A O 1
ATOM 2210 N N . GLY A 1 290 ? 0.314 -15.195 -20.047 1 89.5 290 GLY A N 1
ATOM 2211 C CA . GLY A 1 290 ? 1.374 -15.781 -19.25 1 89.5 290 GLY A CA 1
ATOM 2212 C C . GLY A 1 290 ? 1.281 -17.297 -19.156 1 89.5 290 GLY A C 1
ATOM 2213 O O . GLY A 1 290 ? 2.289 -18 -19.281 1 89.5 290 GLY A O 1
ATOM 2214 N N . HIS A 1 291 ? 0.107 -17.828 -19.078 1 94.12 291 HIS A N 1
ATOM 2215 C CA . HIS A 1 291 ? -0.103 -19.266 -19 1 94.12 291 HIS A CA 1
ATOM 2216 C C . HIS A 1 291 ? 0.317 -19.953 -20.297 1 94.12 291 HIS A C 1
ATOM 2218 O O . HIS A 1 291 ? 0.984 -20.984 -20.266 1 94.12 291 HIS A O 1
ATOM 2224 N N . ARG A 1 292 ? -0.08 -19.359 -21.375 1 93.94 292 ARG A N 1
ATOM 2225 C CA . ARG A 1 292 ? 0.282 -19.922 -22.672 1 93.94 292 ARG A CA 1
ATOM 2226 C C . ARG A 1 292 ? 1.795 -20.047 -22.812 1 93.94 292 ARG A C 1
ATOM 2228 O O . ARG A 1 292 ? 2.295 -21.094 -23.25 1 93.94 292 ARG A O 1
ATOM 2235 N N . GLU A 1 293 ? 2.451 -19 -22.375 1 94.5 293 GLU A N 1
ATOM 2236 C CA . GLU A 1 293 ? 3.906 -19.031 -22.484 1 94.5 293 GLU A CA 1
ATOM 2237 C C . GLU A 1 293 ? 4.52 -20.031 -21.516 1 94.5 293 GLU A C 1
ATOM 2239 O O . GLU A 1 293 ? 5.461 -20.75 -21.875 1 94.5 293 GLU A O 1
ATOM 2244 N N . ALA A 1 294 ? 4.02 -20.125 -20.328 1 96.25 294 ALA A N 1
ATOM 2245 C CA . ALA A 1 294 ? 4.527 -21.062 -19.344 1 96.25 294 ALA A CA 1
ATOM 2246 C C . ALA A 1 294 ? 4.34 -22.5 -19.812 1 96.25 294 ALA A C 1
ATOM 2248 O O . ALA A 1 294 ? 5.254 -23.328 -19.703 1 96.25 294 ALA A O 1
ATOM 2249 N N . ILE A 1 295 ? 3.213 -22.766 -20.375 1 97.06 295 ILE A N 1
ATOM 2250 C CA . ILE A 1 295 ? 2.893 -24.109 -20.859 1 97.06 295 ILE A CA 1
ATOM 2251 C C . ILE A 1 295 ? 3.748 -24.422 -22.094 1 97.06 295 ILE A C 1
ATOM 2253 O O . ILE A 1 295 ? 4.305 -25.516 -22.188 1 97.06 295 ILE A O 1
ATOM 2257 N N . ARG A 1 296 ? 3.912 -23.469 -22.969 1 95.88 296 ARG A N 1
ATOM 2258 C CA . ARG A 1 296 ? 4.777 -23.656 -24.141 1 95.88 296 ARG A CA 1
ATOM 2259 C C . ARG A 1 296 ? 6.195 -24.016 -23.703 1 95.88 296 ARG A C 1
ATOM 2261 O O . ARG A 1 296 ? 6.781 -24.984 -24.219 1 95.88 296 ARG A O 1
ATOM 2268 N N . LEU A 1 297 ? 6.695 -23.297 -22.797 1 95.62 297 LEU A N 1
ATOM 2269 C CA . LEU A 1 297 ? 8.055 -23.516 -22.328 1 95.62 297 LEU A CA 1
ATOM 2270 C C . LEU A 1 297 ? 8.18 -24.891 -21.672 1 95.62 297 LEU A C 1
ATOM 2272 O O . LEU A 1 297 ? 9.195 -25.578 -21.844 1 95.62 297 LEU A O 1
ATOM 2276 N N . PHE A 1 298 ? 7.195 -25.281 -20.922 1 97.12 298 PHE A N 1
ATOM 2277 C CA . PHE A 1 298 ? 7.219 -26.594 -20.297 1 97.12 298 PHE A CA 1
ATOM 2278 C C . PHE A 1 298 ? 7.27 -27.688 -21.359 1 97.12 298 PHE A C 1
ATOM 2280 O O . PHE A 1 298 ? 8.07 -28.625 -21.25 1 97.12 298 PHE A O 1
ATOM 2287 N N . TYR A 1 299 ? 6.453 -27.609 -22.359 1 97 299 TYR A N 1
ATOM 2288 C CA . TYR A 1 299 ? 6.41 -28.625 -23.406 1 97 299 TYR A CA 1
ATOM 2289 C C . TYR A 1 299 ? 7.699 -28.641 -24.219 1 97 299 TYR A C 1
ATOM 2291 O O . TYR A 1 299 ? 8.148 -29.688 -24.672 1 97 299 TYR A O 1
ATOM 2299 N N . ASP A 1 300 ? 8.266 -27.469 -24.391 1 95.25 300 ASP A N 1
ATOM 2300 C CA . ASP A 1 300 ? 9.578 -27.406 -25.016 1 95.25 300 ASP A CA 1
ATOM 2301 C C . ASP A 1 300 ? 10.617 -28.156 -24.188 1 95.25 300 ASP A C 1
ATOM 2303 O O . ASP A 1 300 ? 11.469 -28.859 -24.734 1 95.25 300 ASP A O 1
ATOM 2307 N N . ALA A 1 301 ? 10.516 -28.016 -22.938 1 95.69 301 ALA A N 1
ATOM 2308 C CA . ALA A 1 301 ? 11.438 -28.703 -22.031 1 95.69 301 ALA A CA 1
ATOM 2309 C C . ALA A 1 301 ? 11.227 -30.219 -22.078 1 95.69 301 ALA A C 1
ATOM 2311 O O . ALA A 1 301 ? 12.18 -30.984 -21.953 1 95.69 301 ALA A O 1
ATOM 2312 N N . VAL A 1 302 ? 9.969 -30.641 -22.188 1 95.69 302 VAL A N 1
ATOM 2313 C CA . VAL A 1 302 ? 9.641 -32.062 -22.281 1 95.69 302 VAL A CA 1
ATOM 2314 C C . VAL A 1 302 ? 10.242 -32.625 -23.562 1 95.69 302 VAL A C 1
ATOM 2316 O O . VAL A 1 302 ? 10.82 -33.719 -23.547 1 95.69 302 VAL A O 1
ATOM 2319 N N . ARG A 1 303 ? 10.18 -31.875 -24.609 1 94.5 303 ARG A N 1
ATOM 2320 C CA . ARG A 1 303 ? 10.68 -32.344 -25.891 1 94.5 303 ARG A CA 1
ATOM 2321 C C . ARG A 1 303 ? 12.203 -32.25 -25.953 1 94.5 303 ARG A C 1
ATOM 2323 O O . ARG A 1 303 ? 12.852 -33.094 -26.594 1 94.5 303 ARG A O 1
ATOM 2330 N N . HIS A 1 304 ? 12.68 -31.156 -25.281 1 92.25 304 HIS A N 1
ATOM 2331 C CA . HIS A 1 304 ? 14.117 -30.922 -25.266 1 92.25 304 HIS A CA 1
ATOM 2332 C C . HIS A 1 304 ? 14.625 -30.75 -23.828 1 92.25 304 HIS A C 1
ATOM 2334 O O . HIS A 1 304 ? 14.992 -29.641 -23.422 1 92.25 304 HIS A O 1
ATOM 2340 N N . PRO A 1 305 ? 14.805 -31.844 -23.156 1 87.5 305 PRO A N 1
ATOM 2341 C CA . PRO A 1 305 ? 15.109 -31.781 -21.719 1 87.5 305 PRO A CA 1
ATOM 2342 C C . PRO A 1 305 ? 16.438 -31.094 -21.422 1 87.5 305 PRO A C 1
ATOM 2344 O O . PRO A 1 305 ? 16.609 -30.5 -20.359 1 87.5 305 PRO A O 1
ATOM 2347 N N .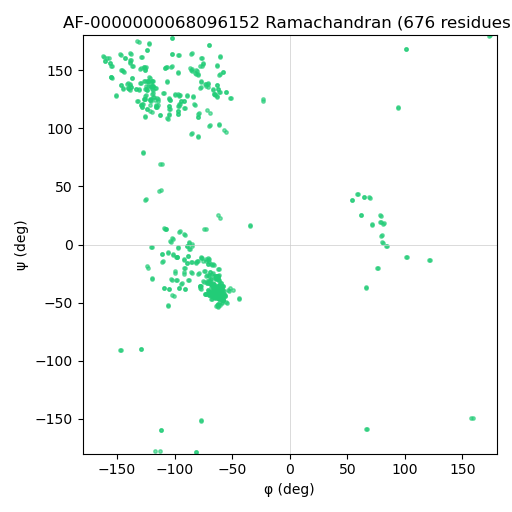 ALA A 1 306 ? 17.422 -31.141 -22.312 1 84.31 306 ALA A N 1
ATOM 2348 C CA . ALA A 1 306 ? 18.75 -30.578 -22.094 1 84.31 306 ALA A CA 1
ATOM 2349 C C . ALA A 1 306 ? 18.703 -29.047 -22.156 1 84.31 306 ALA A C 1
ATOM 2351 O O . ALA A 1 306 ? 19.453 -28.375 -21.438 1 84.31 306 ALA A O 1
ATOM 2352 N N . ALA A 1 307 ? 17.797 -28.531 -22.859 1 80.38 307 ALA A N 1
ATOM 2353 C CA . ALA A 1 307 ? 17.781 -27.094 -23.109 1 80.38 307 ALA A CA 1
ATOM 2354 C C . ALA A 1 307 ? 16.625 -26.422 -22.391 1 80.38 307 ALA A C 1
ATOM 2356 O O . ALA A 1 307 ? 16.625 -25.188 -22.219 1 80.38 307 ALA A O 1
ATOM 2357 N N . GLY A 1 308 ? 15.75 -27.203 -21.953 1 81.81 308 GLY A N 1
ATOM 2358 C CA . GLY A 1 308 ? 14.508 -26.641 -21.453 1 81.81 308 GLY A CA 1
ATOM 2359 C C . GLY A 1 308 ? 14.625 -26.031 -20.078 1 81.81 308 GLY A C 1
ATOM 2360 O O . GLY A 1 308 ? 15.438 -26.484 -19.266 1 81.81 308 GLY A O 1
ATOM 2361 N N . LYS A 1 309 ? 13.875 -24.828 -19.969 1 85.25 309 LYS A N 1
ATOM 2362 C CA . LYS A 1 309 ? 13.82 -24.156 -18.672 1 85.25 309 LYS A CA 1
ATOM 2363 C C . LYS A 1 309 ? 12.406 -24.156 -18.109 1 85.25 309 LYS A C 1
ATOM 2365 O O . LYS A 1 309 ? 11.445 -23.844 -18.828 1 85.25 309 LYS A O 1
ATOM 2370 N N . VAL A 1 310 ? 12.281 -24.797 -16.953 1 89.81 310 VAL A N 1
ATOM 2371 C CA . VAL A 1 310 ? 10.992 -24.781 -16.266 1 89.81 310 VAL A CA 1
ATOM 2372 C C . VAL A 1 310 ? 11.164 -24.266 -14.852 1 89.81 310 VAL A C 1
ATOM 2374 O O . VAL A 1 310 ? 12.273 -24.266 -14.312 1 89.81 310 VAL A O 1
ATOM 2377 N N . CYS A 1 311 ? 10.148 -23.703 -14.336 1 95.56 311 CYS A N 1
ATOM 2378 C CA . CYS A 1 311 ? 10.164 -23.391 -12.914 1 95.56 311 CYS A CA 1
ATOM 2379 C C . CYS A 1 311 ? 10.102 -24.656 -12.07 1 95.56 311 CYS A C 1
ATOM 2381 O O . CYS A 1 311 ? 9.031 -25.266 -11.938 1 95.56 311 CYS A O 1
ATOM 2383 N N . ASP A 1 312 ? 11.203 -25.047 -11.547 1 95.38 312 ASP A N 1
ATOM 2384 C CA . ASP A 1 312 ? 11.242 -26.297 -10.805 1 95.38 312 ASP A CA 1
ATOM 2385 C C . ASP A 1 312 ? 10.742 -26.109 -9.383 1 95.38 312 ASP A C 1
ATOM 2387 O O . ASP A 1 312 ? 10.328 -25.016 -9 1 95.38 312 ASP A O 1
ATOM 2391 N N . ILE A 1 313 ? 10.773 -27.188 -8.633 1 96.81 313 ILE A N 1
ATOM 2392 C CA . ILE A 1 313 ? 10.133 -27.219 -7.324 1 96.81 313 ILE A CA 1
ATOM 2393 C C . ILE A 1 313 ? 10.898 -26.328 -6.352 1 96.81 313 ILE A C 1
ATOM 2395 O O . ILE A 1 313 ? 10.312 -25.719 -5.457 1 96.81 313 ILE A O 1
ATOM 2399 N N . HIS A 1 314 ? 12.219 -26.188 -6.5 1 94.75 314 HIS A N 1
ATOM 2400 C CA . HIS A 1 314 ? 13.023 -25.359 -5.602 1 94.75 314 HIS A CA 1
ATOM 2401 C C . HIS A 1 314 ? 12.789 -23.875 -5.863 1 94.75 314 HIS A C 1
ATOM 2403 O O . HIS A 1 314 ? 12.656 -23.094 -4.922 1 94.75 314 HIS A O 1
ATOM 2409 N N . GLU A 1 315 ? 12.742 -23.547 -7.137 1 95.06 315 GLU A N 1
ATOM 2410 C CA . GLU A 1 315 ? 12.422 -22.156 -7.5 1 95.06 315 GLU A CA 1
ATOM 2411 C C . GLU A 1 315 ? 11.016 -21.781 -7.059 1 95.06 315 GLU A C 1
ATOM 2413 O O . GLU A 1 315 ? 10.789 -20.688 -6.531 1 95.06 315 GLU A O 1
ATOM 2418 N N . ALA A 1 316 ? 10.125 -22.688 -7.277 1 96.62 316 ALA A N 1
ATOM 2419 C CA . ALA A 1 316 ? 8.727 -22.453 -6.934 1 96.62 316 ALA A CA 1
ATOM 2420 C C . ALA A 1 316 ? 8.547 -22.312 -5.426 1 96.62 316 ALA A C 1
ATOM 2422 O O . ALA A 1 316 ? 7.648 -21.594 -4.965 1 96.62 316 ALA A O 1
ATOM 2423 N N . ALA A 1 317 ? 9.383 -22.906 -4.645 1 96.19 317 ALA A N 1
ATOM 2424 C CA . ALA A 1 317 ? 9.25 -22.953 -3.191 1 96.19 317 ALA A CA 1
ATOM 2425 C C . ALA A 1 317 ? 9.609 -21.609 -2.568 1 96.19 317 ALA A C 1
ATOM 2427 O O . ALA A 1 317 ? 9.211 -21.312 -1.438 1 96.19 317 ALA A O 1
ATOM 2428 N N . LYS A 1 318 ? 10.375 -20.812 -3.264 1 96.75 318 LYS A N 1
ATOM 2429 C CA . LYS A 1 318 ? 10.898 -19.562 -2.693 1 96.75 318 LYS A CA 1
ATOM 2430 C C . LYS A 1 318 ? 9.773 -18.641 -2.258 1 96.75 318 LYS A C 1
ATOM 2432 O O . LYS A 1 318 ? 9.812 -18.078 -1.162 1 96.75 318 LYS A O 1
ATOM 2437 N N . SER A 1 319 ? 8.781 -18.438 -3.094 1 97.25 319 SER A N 1
ATOM 2438 C CA . SER A 1 319 ? 7.664 -17.562 -2.744 1 97.25 319 SER A CA 1
ATOM 2439 C C . SER A 1 319 ? 6.863 -18.125 -1.576 1 97.25 319 SER A C 1
ATOM 2441 O O . SER A 1 319 ? 6.383 -17.375 -0.727 1 97.25 319 SER A O 1
ATOM 2443 N N . LEU A 1 320 ? 6.711 -19.438 -1.525 1 97.19 320 LEU A N 1
ATOM 2444 C CA . LEU A 1 320 ? 6.004 -20.078 -0.416 1 97.19 320 LEU A CA 1
ATOM 2445 C C . LEU A 1 320 ? 6.777 -19.906 0.887 1 97.19 320 LEU A C 1
ATOM 2447 O O . LEU A 1 320 ? 6.184 -19.703 1.948 1 97.19 320 LEU A O 1
ATOM 2451 N N . GLN A 1 321 ? 8.102 -20.016 0.824 1 97.38 321 GLN A N 1
ATOM 2452 C CA . GLN A 1 321 ? 8.938 -19.797 1.994 1 97.38 321 GLN A CA 1
ATOM 2453 C C . GLN A 1 321 ? 8.773 -18.375 2.525 1 97.38 321 GLN A C 1
ATOM 2455 O O . GLN A 1 321 ? 8.781 -18.156 3.738 1 97.38 321 GLN A O 1
ATOM 2460 N N . ILE A 1 322 ? 8.633 -17.453 1.643 1 98.19 322 ILE A N 1
ATOM 2461 C CA . ILE A 1 322 ? 8.398 -16.062 2.025 1 98.19 322 ILE A CA 1
ATOM 2462 C C . ILE A 1 322 ? 7.047 -15.945 2.725 1 98.19 322 ILE A C 1
ATOM 2464 O O . ILE A 1 322 ? 6.926 -15.273 3.752 1 98.19 322 ILE A O 1
ATOM 2468 N N . VAL A 1 323 ? 6.004 -16.594 2.176 1 98.12 323 VAL A N 1
ATOM 2469 C CA . VAL A 1 323 ? 4.684 -16.609 2.797 1 98.12 323 VAL A CA 1
ATOM 2470 C C . VAL A 1 323 ? 4.793 -17.125 4.23 1 98.12 323 VAL A C 1
ATOM 2472 O O . VAL A 1 323 ? 4.312 -16.484 5.168 1 98.12 323 VAL A O 1
ATOM 2475 N N . ASP A 1 324 ? 5.461 -18.25 4.395 1 97.06 324 ASP A N 1
ATOM 2476 C CA . ASP A 1 324 ? 5.641 -18.844 5.715 1 97.06 324 ASP A CA 1
ATOM 2477 C C . ASP A 1 324 ? 6.387 -17.891 6.648 1 97.06 324 ASP A C 1
ATOM 2479 O O . ASP A 1 324 ? 6.035 -17.766 7.824 1 97.06 324 ASP A O 1
ATOM 2483 N N . ALA A 1 325 ? 7.395 -17.281 6.121 1 98.12 325 ALA A N 1
ATOM 2484 C CA . ALA A 1 325 ? 8.195 -16.359 6.922 1 98.12 325 ALA A CA 1
ATOM 2485 C C . ALA A 1 325 ? 7.367 -15.156 7.383 1 98.12 325 ALA A C 1
ATOM 2487 O O . ALA A 1 325 ? 7.523 -14.688 8.508 1 98.12 325 ALA A O 1
ATOM 2488 N N . ILE A 1 326 ? 6.492 -14.656 6.539 1 98.5 326 ILE A N 1
ATOM 2489 C CA . ILE A 1 326 ? 5.629 -13.547 6.914 1 98.5 326 ILE A CA 1
ATOM 2490 C C . ILE A 1 326 ? 4.703 -13.977 8.055 1 98.5 326 ILE A C 1
ATOM 2492 O O . ILE A 1 326 ? 4.516 -13.227 9.023 1 98.5 326 ILE A O 1
ATOM 2496 N N . TYR A 1 327 ? 4.105 -15.156 7.957 1 97.88 327 TYR A N 1
ATOM 2497 C CA . TYR A 1 327 ? 3.252 -15.664 9.031 1 97.88 327 TYR A CA 1
ATOM 2498 C C . TYR A 1 327 ? 4.02 -15.758 10.344 1 97.88 327 TYR A C 1
ATOM 2500 O O . TYR A 1 327 ? 3.529 -15.32 11.383 1 97.88 327 TYR A O 1
ATOM 2508 N N . ARG A 1 328 ? 5.211 -16.312 10.266 1 97.69 328 ARG A N 1
ATOM 2509 C CA . ARG A 1 328 ? 6.027 -16.469 11.461 1 97.69 328 ARG A CA 1
ATOM 2510 C C . ARG A 1 328 ? 6.383 -15.102 12.047 1 97.69 328 ARG A C 1
ATOM 2512 O O . ARG A 1 328 ? 6.305 -14.898 13.266 1 97.69 328 ARG A O 1
ATOM 2519 N N . SER A 1 329 ? 6.773 -14.219 11.172 1 98.56 329 SER A N 1
ATOM 2520 C CA . SER A 1 329 ? 7.102 -12.867 11.617 1 98.56 329 SER A CA 1
ATOM 2521 C C . SER A 1 329 ? 5.906 -12.203 12.289 1 98.56 329 SER A C 1
ATOM 2523 O O . SER A 1 329 ? 6.062 -11.516 13.305 1 98.56 329 SER A O 1
ATOM 2525 N N . SER A 1 330 ? 4.746 -12.344 11.703 1 98.25 330 SER A N 1
ATOM 2526 C CA . SER A 1 330 ? 3.523 -11.766 12.25 1 98.25 330 SER A CA 1
ATOM 2527 C C . SER A 1 330 ? 3.25 -12.281 13.664 1 98.25 330 SER A C 1
ATOM 2529 O O . SER A 1 330 ? 2.816 -11.523 14.531 1 98.25 330 SER A O 1
ATOM 2531 N N . GLN A 1 331 ? 3.498 -13.508 13.891 1 96.94 331 GLN A N 1
ATOM 2532 C CA . GLN A 1 331 ? 3.273 -14.125 15.195 1 96.94 331 GLN A CA 1
ATOM 2533 C C . GLN A 1 331 ? 4.32 -13.672 16.203 1 96.94 331 GLN A C 1
ATOM 2535 O O . GLN A 1 331 ? 3.986 -13.344 17.344 1 96.94 331 GLN A O 1
ATOM 2540 N N . LEU A 1 332 ? 5.562 -13.617 15.742 1 97.06 332 LEU A N 1
ATOM 2541 C CA . LEU A 1 332 ? 6.668 -13.375 16.672 1 97.06 332 LEU A CA 1
ATOM 2542 C C . LEU A 1 332 ? 6.969 -11.883 16.781 1 97.06 332 LEU A C 1
ATOM 2544 O O . LEU A 1 332 ? 7.656 -11.453 17.703 1 97.06 332 LEU A O 1
ATOM 2548 N N . ARG A 1 333 ? 6.539 -11.133 15.781 1 96.06 333 ARG A N 1
ATOM 2549 C CA . ARG A 1 333 ? 6.84 -9.711 15.664 1 96.06 333 ARG A CA 1
ATOM 2550 C C . ARG A 1 333 ? 8.344 -9.469 15.602 1 96.06 333 ARG A C 1
ATOM 2552 O O . ARG A 1 333 ? 8.867 -8.57 16.281 1 96.06 333 ARG A O 1
ATOM 2559 N N . GLN A 1 334 ? 9.023 -10.289 14.836 1 97.38 334 GLN A N 1
ATOM 2560 C CA . GLN A 1 334 ? 10.469 -10.211 14.656 1 97.38 334 GLN A CA 1
ATOM 2561 C C . GLN A 1 334 ? 10.859 -10.438 13.195 1 97.38 334 GLN A C 1
ATOM 2563 O O . GLN A 1 334 ? 10.062 -10.945 12.414 1 97.38 334 GLN A O 1
ATOM 2568 N N . TRP A 1 335 ? 12.078 -9.953 12.883 1 98.19 335 TRP A N 1
ATOM 2569 C CA . TRP A 1 335 ? 12.664 -10.312 11.594 1 98.19 335 TRP A CA 1
ATOM 2570 C C . TRP A 1 335 ? 12.883 -11.82 11.5 1 98.19 335 TRP A C 1
ATOM 2572 O O . TRP A 1 335 ? 13.336 -12.453 12.453 1 98.19 335 TRP A O 1
ATOM 2582 N N . ILE A 1 336 ? 12.492 -12.391 10.391 1 98.44 336 ILE A N 1
ATOM 2583 C CA . ILE A 1 336 ? 12.789 -13.781 10.078 1 98.44 336 ILE A CA 1
ATOM 2584 C C . ILE A 1 336 ? 13.898 -13.859 9.039 1 98.44 336 ILE A C 1
ATOM 2586 O O . ILE A 1 336 ? 13.758 -13.32 7.934 1 98.44 336 ILE A O 1
ATOM 2590 N N . HIS A 1 337 ? 14.984 -14.453 9.352 1 98 337 HIS A N 1
ATOM 2591 C CA . HIS A 1 337 ? 16.078 -14.648 8.414 1 98 337 HIS A CA 1
ATOM 2592 C C . HIS A 1 337 ? 15.867 -15.891 7.559 1 98 337 HIS A C 1
ATOM 2594 O O . HIS A 1 337 ? 15.594 -16.969 8.086 1 98 337 HIS A O 1
ATOM 2600 N N . MET A 1 338 ? 15.977 -15.617 6.273 1 94.38 338 MET A N 1
ATOM 2601 C CA . MET A 1 338 ? 15.719 -16.703 5.332 1 94.38 338 MET A CA 1
ATOM 2602 C C . MET A 1 338 ? 16.953 -17.578 5.156 1 94.38 338 MET A C 1
ATOM 2604 O O . MET A 1 338 ? 18.078 -17.078 5.133 1 94.38 338 MET A O 1
ATOM 2608 N N . GLU A 1 339 ? 16.812 -18.812 5.461 1 73.56 339 GLU A N 1
ATOM 2609 C CA . GLU A 1 339 ? 17.938 -19.734 5.285 1 73.56 339 GLU A CA 1
ATOM 2610 C C . GLU A 1 339 ? 18.359 -19.812 3.82 1 73.56 339 GLU A C 1
ATOM 2612 O O . GLU A 1 339 ? 17.531 -19.688 2.92 1 73.56 339 GLU A O 1
ATOM 2617 N N . GLU A 1 340 ? 19.672 -19.688 3.457 1 58.38 340 GLU A N 1
ATOM 2618 C CA . GLU A 1 340 ? 20.188 -19.938 2.113 1 58.38 340 GLU A CA 1
ATOM 2619 C C . GLU A 1 340 ? 19.766 -21.312 1.6 1 58.38 340 GLU A C 1
ATOM 2621 O O . GLU A 1 340 ? 19.578 -22.234 2.387 1 58.38 340 GLU A O 1
ATOM 2626 N N . MET B 1 1 ? -7.695 48.875 5.695 1 69.06 1 MET B N 1
ATOM 2627 C CA . MET B 1 1 ? -7.762 47.656 6.504 1 69.06 1 MET B CA 1
ATOM 2628 C C . MET B 1 1 ? -6.656 47.656 7.555 1 69.06 1 MET B C 1
ATOM 2630 O O . MET B 1 1 ? -5.555 48.156 7.309 1 69.06 1 MET B O 1
ATOM 2634 N N . LYS B 1 2 ? -6.98 47.344 8.828 1 87.81 2 LYS B N 1
ATOM 2635 C CA . LYS B 1 2 ? -5.984 47.344 9.898 1 87.81 2 LYS B CA 1
ATOM 2636 C C . LYS B 1 2 ? -4.91 46.281 9.633 1 87.81 2 LYS B C 1
ATOM 2638 O O . LYS B 1 2 ? -5.215 45.156 9.227 1 87.81 2 LYS B O 1
ATOM 2643 N N . THR B 1 3 ? -3.713 46.719 9.68 1 94.94 3 THR B N 1
ATOM 2644 C CA . THR B 1 3 ? -2.586 45.812 9.5 1 94.94 3 THR B CA 1
ATOM 2645 C C . THR B 1 3 ? -2.514 44.781 10.648 1 94.94 3 THR B C 1
ATOM 2647 O O . THR B 1 3 ? -2.66 45.156 11.812 1 94.94 3 THR B O 1
ATOM 2650 N N . LEU B 1 4 ? -2.42 43.531 10.312 1 97.88 4 LEU B N 1
ATOM 2651 C CA . LEU B 1 4 ? -2.23 42.469 11.297 1 97.88 4 LEU B CA 1
ATOM 2652 C C . LEU B 1 4 ? -0.749 42.188 11.492 1 97.88 4 LEU B C 1
ATOM 2654 O O . LEU B 1 4 ? -0.04 41.906 10.516 1 97.88 4 LEU B O 1
ATOM 2658 N N . ASN B 1 5 ? -0.293 42.281 12.711 1 98.56 5 ASN B N 1
ATOM 2659 C CA . ASN B 1 5 ? 1.083 41.938 13.055 1 98.56 5 ASN B CA 1
ATOM 2660 C C . ASN B 1 5 ? 1.204 40.5 13.477 1 98.56 5 ASN B C 1
ATOM 2662 O O . ASN B 1 5 ? 0.652 40.094 14.508 1 98.56 5 ASN B O 1
ATOM 2666 N N . ALA B 1 6 ? 1.971 39.75 12.711 1 98.81 6 ALA B N 1
ATOM 2667 C CA . ALA B 1 6 ? 2.129 38.344 12.945 1 98.81 6 ALA B CA 1
ATOM 2668 C C . ALA B 1 6 ? 3.459 38.031 13.625 1 98.81 6 ALA B C 1
ATOM 2670 O O . ALA B 1 6 ? 4.418 38.781 13.492 1 98.81 6 ALA B O 1
ATOM 2671 N N . ALA B 1 7 ? 3.508 36.938 14.344 1 98.88 7 ALA B N 1
ATOM 2672 C CA . ALA B 1 7 ? 4.73 36.406 14.922 1 98.88 7 ALA B CA 1
ATOM 2673 C C . ALA B 1 7 ? 4.785 34.875 14.727 1 98.88 7 ALA B C 1
ATOM 2675 O O . ALA B 1 7 ? 3.75 34.219 14.602 1 98.88 7 ALA B O 1
ATOM 2676 N N . ILE B 1 8 ? 5.996 34.312 14.688 1 98.88 8 ILE B N 1
ATOM 2677 C CA . ILE B 1 8 ? 6.195 32.875 14.516 1 98.88 8 ILE B CA 1
ATOM 2678 C C . ILE B 1 8 ? 6.984 32.312 15.703 1 98.88 8 ILE B C 1
ATOM 2680 O O . ILE B 1 8 ? 8.031 32.875 16.062 1 98.88 8 ILE B O 1
ATOM 2684 N N . ILE B 1 9 ? 6.375 31.328 16.297 1 98.88 9 ILE B N 1
ATOM 2685 C CA . ILE B 1 9 ? 7.074 30.594 17.344 1 98.88 9 ILE B CA 1
ATOM 2686 C C . ILE B 1 9 ? 7.707 29.344 16.766 1 98.88 9 ILE B C 1
ATOM 2688 O O . ILE B 1 9 ? 7 28.438 16.328 1 98.88 9 ILE B O 1
ATOM 2692 N N . GLY B 1 10 ? 9.023 29.234 16.859 1 98.38 10 GLY B N 1
ATOM 2693 C CA . GLY B 1 10 ? 9.742 28.094 16.297 1 98.38 10 GLY B CA 1
ATOM 2694 C C . GLY B 1 10 ? 10.258 28.344 14.891 1 98.38 10 GLY B C 1
ATOM 2695 O O . GLY B 1 10 ? 9.469 28.5 13.961 1 98.38 10 GLY B O 1
ATOM 2696 N N . CYS B 1 11 ? 11.562 28.297 14.719 1 97.31 11 CYS B N 1
ATOM 2697 C CA . CYS B 1 11 ? 12.188 28.531 13.422 1 97.31 11 CYS B CA 1
ATOM 2698 C C . CYS B 1 11 ? 12.844 27.25 12.906 1 97.31 11 CYS B C 1
ATOM 2700 O O . CYS B 1 11 ? 14.008 27.266 12.5 1 97.31 11 CYS B O 1
ATOM 2702 N N . GLY B 1 12 ? 12.055 26.172 13.031 1 93.31 12 GLY B N 1
ATOM 2703 C CA . GLY B 1 12 ? 12.484 24.922 12.414 1 93.31 12 GLY B CA 1
ATOM 2704 C C . GLY B 1 12 ? 12.273 24.906 10.914 1 93.31 12 GLY B C 1
ATOM 2705 O O . GLY B 1 12 ? 12.336 25.938 10.25 1 93.31 12 GLY B O 1
ATOM 2706 N N . ALA B 1 13 ? 12.07 23.781 10.336 1 89 13 ALA B N 1
ATOM 2707 C CA . ALA B 1 13 ? 12.055 23.562 8.891 1 89 13 ALA B CA 1
ATOM 2708 C C . ALA B 1 13 ? 10.852 24.25 8.25 1 89 13 ALA B C 1
ATOM 2710 O O . ALA B 1 13 ? 10.953 24.797 7.145 1 89 13 ALA B O 1
ATOM 2711 N N . ILE B 1 14 ? 9.734 24.281 8.922 1 94.56 14 ILE B N 1
ATOM 2712 C CA . ILE B 1 14 ? 8.492 24.656 8.258 1 94.56 14 ILE B CA 1
ATOM 2713 C C . ILE B 1 14 ? 8.281 26.156 8.336 1 94.56 14 ILE B C 1
ATOM 2715 O O . ILE B 1 14 ? 7.43 26.719 7.641 1 94.56 14 ILE B O 1
ATOM 2719 N N . HIS B 1 15 ? 9.016 26.891 9.227 1 96.38 15 HIS B N 1
ATOM 2720 C CA . HIS B 1 15 ? 8.734 28.297 9.461 1 96.38 15 HIS B CA 1
ATOM 2721 C C . HIS B 1 15 ? 8.93 29.109 8.188 1 96.38 15 HIS B C 1
ATOM 2723 O O . HIS B 1 15 ? 8.25 30.125 7.984 1 96.38 15 HIS B O 1
ATOM 2729 N N . THR B 1 16 ? 9.805 28.641 7.293 1 96 16 THR B N 1
ATOM 2730 C CA . THR B 1 16 ? 10.078 29.391 6.07 1 96 16 THR B CA 1
ATOM 2731 C C . THR B 1 16 ? 8.844 29.422 5.172 1 96 16 THR B C 1
ATOM 2733 O O . THR B 1 16 ? 8.594 30.422 4.492 1 96 16 THR B O 1
ATOM 2736 N N . THR B 1 17 ? 8.125 28.344 5.188 1 95.62 17 THR B N 1
ATOM 2737 C CA . THR B 1 17 ? 6.883 28.281 4.422 1 95.62 17 THR B CA 1
ATOM 2738 C C . THR B 1 17 ? 5.863 29.266 4.961 1 95.62 17 THR B C 1
ATOM 2740 O O . THR B 1 17 ? 5.152 29.922 4.191 1 95.62 17 THR B O 1
ATOM 2743 N N . HIS B 1 18 ? 5.84 29.438 6.254 1 97.94 18 HIS B N 1
ATOM 2744 C CA . HIS B 1 18 ? 4.926 30.391 6.883 1 97.94 18 HIS B CA 1
ATOM 2745 C C . HIS B 1 18 ? 5.332 31.828 6.586 1 97.94 18 HIS B C 1
ATOM 2747 O O . HIS B 1 18 ? 4.488 32.656 6.234 1 97.94 18 HIS B O 1
ATOM 2753 N N . VAL B 1 19 ? 6.605 32.094 6.656 1 97.56 19 VAL B N 1
ATOM 2754 C CA . VAL B 1 19 ? 7.105 33.438 6.379 1 97.56 19 VAL B CA 1
ATOM 2755 C C . VAL B 1 19 ? 6.785 33.812 4.934 1 97.56 19 VAL B C 1
ATOM 2757 O O . VAL B 1 19 ? 6.312 34.938 4.668 1 97.56 19 VAL B O 1
ATOM 2760 N N . ALA B 1 20 ? 7.016 32.844 4.039 1 95.69 20 ALA B N 1
ATOM 2761 C CA . ALA B 1 20 ? 6.754 33.094 2.623 1 95.69 20 ALA B CA 1
ATOM 2762 C C . ALA B 1 20 ? 5.281 33.438 2.387 1 95.69 20 ALA B C 1
ATOM 2764 O O . ALA B 1 20 ? 4.953 34.312 1.595 1 95.69 20 ALA B O 1
ATOM 2765 N N . ALA B 1 21 ? 4.434 32.75 3.033 1 96.38 21 ALA B N 1
ATOM 2766 C CA . ALA B 1 21 ? 2.996 32.969 2.898 1 96.38 21 ALA B CA 1
ATOM 2767 C C . ALA B 1 21 ? 2.605 34.344 3.461 1 96.38 21 ALA B C 1
ATOM 2769 O O . ALA B 1 21 ? 1.84 35.094 2.836 1 96.38 21 ALA B O 1
ATOM 2770 N N . LEU B 1 22 ? 3.123 34.75 4.617 1 97.5 22 LEU B N 1
ATOM 2771 C CA . LEU B 1 22 ? 2.801 36 5.277 1 97.5 22 LEU B CA 1
ATOM 2772 C C . LEU B 1 22 ? 3.221 37.188 4.414 1 97.5 22 LEU B C 1
ATOM 2774 O O . LEU B 1 22 ? 2.502 38.188 4.332 1 97.5 22 LEU B O 1
ATOM 2778 N N . ARG B 1 23 ? 4.32 37.031 3.756 1 95.88 23 ARG B N 1
ATOM 2779 C CA . ARG B 1 23 ? 4.875 38.125 2.943 1 95.88 23 ARG B CA 1
ATOM 2780 C C . ARG B 1 23 ? 3.994 38.406 1.729 1 95.88 23 ARG B C 1
ATOM 2782 O O . ARG B 1 23 ? 4.051 39.469 1.149 1 95.88 23 ARG B O 1
ATOM 2789 N N . GLN B 1 24 ? 3.164 37.469 1.439 1 94.31 24 GLN B N 1
ATOM 2790 C CA . GLN B 1 24 ? 2.314 37.625 0.262 1 94.31 24 GLN B CA 1
ATOM 2791 C C . GLN B 1 24 ? 0.938 38.156 0.64 1 94.31 24 GLN B C 1
ATOM 2793 O O . GLN B 1 24 ? 0.114 38.438 -0.233 1 94.31 24 GLN B O 1
ATOM 2798 N N . LEU B 1 25 ? 0.68 38.344 1.902 1 96 25 LEU B N 1
ATOM 2799 C CA . LEU B 1 25 ? -0.634 38.781 2.357 1 96 25 LEU B CA 1
ATOM 2800 C C . LEU B 1 25 ? -0.668 40.312 2.531 1 96 25 LEU B C 1
ATOM 2802 O O . LEU B 1 25 ? 0.11 40.875 3.307 1 96 25 LEU B O 1
ATOM 2806 N N . PRO B 1 26 ? -1.556 40.875 1.808 1 95.25 26 PRO B N 1
ATOM 2807 C CA . PRO B 1 26 ? -1.682 42.344 2.023 1 95.25 26 PRO B CA 1
ATOM 2808 C C . PRO B 1 26 ? -2.133 42.688 3.441 1 95.25 26 PRO B C 1
ATOM 2810 O O . PRO B 1 26 ? -2.98 42 4.012 1 95.25 26 PRO B O 1
ATOM 2813 N N . GLY B 1 27 ? -1.527 43.656 3.984 1 96.56 27 GLY B N 1
ATOM 2814 C CA . GLY B 1 27 ? -1.936 44.125 5.293 1 96.56 27 GLY B CA 1
ATOM 2815 C C . GLY B 1 27 ? -1.437 43.281 6.434 1 96.56 27 GLY B C 1
ATOM 2816 O O . GLY B 1 27 ? -2.025 43.25 7.516 1 96.56 27 GLY B O 1
ATOM 2817 N N . VAL B 1 28 ? -0.421 42.5 6.18 1 98.06 28 VAL B N 1
ATOM 2818 C CA . VAL B 1 28 ? 0.159 41.625 7.207 1 98.06 28 VAL B CA 1
ATOM 2819 C C . VAL B 1 28 ? 1.658 41.906 7.32 1 98.06 28 VAL B C 1
ATOM 2821 O O . VAL B 1 28 ? 2.344 42.062 6.309 1 98.06 28 VAL B O 1
ATOM 2824 N N . THR B 1 29 ? 2.146 42.031 8.516 1 97.56 29 THR B N 1
ATOM 2825 C CA . THR B 1 29 ? 3.574 42.219 8.758 1 97.56 29 THR B CA 1
ATOM 2826 C C . THR B 1 29 ? 4.102 41.156 9.711 1 97.56 29 THR B C 1
ATOM 2828 O O . THR B 1 29 ? 3.447 40.812 10.695 1 97.56 29 THR B O 1
ATOM 2831 N N . LEU B 1 30 ? 5.254 40.656 9.344 1 98.5 30 LEU B N 1
ATOM 2832 C CA . LEU B 1 30 ? 5.957 39.812 10.312 1 98.5 30 LEU B CA 1
ATOM 2833 C C . LEU B 1 30 ? 6.688 40.656 11.344 1 98.5 30 LEU B C 1
ATOM 2835 O O . LEU B 1 30 ? 7.734 41.25 11.047 1 98.5 30 LEU B O 1
ATOM 2839 N N . ARG B 1 31 ? 6.211 40.625 12.516 1 98.19 31 ARG B N 1
ATOM 2840 C CA . ARG B 1 31 ? 6.703 41.562 13.539 1 98.19 31 ARG B CA 1
ATOM 2841 C C . ARG B 1 31 ? 7.805 40.906 14.367 1 98.19 31 ARG B C 1
ATOM 2843 O O . ARG B 1 31 ? 8.727 41.562 14.82 1 98.19 31 ARG B O 1
ATOM 2850 N N . ALA B 1 32 ? 7.637 39.594 14.555 1 98.75 32 ALA B N 1
ATOM 2851 C CA . ALA B 1 32 ? 8.586 38.969 15.477 1 98.75 32 ALA B CA 1
ATOM 2852 C C . ALA B 1 32 ? 8.695 37.469 15.219 1 98.75 32 ALA B C 1
ATOM 2854 O O . ALA B 1 32 ? 7.824 36.875 14.57 1 98.75 32 ALA B O 1
ATOM 2855 N N . ILE B 1 33 ? 9.812 36.938 15.719 1 98.88 33 ILE B N 1
ATOM 2856 C CA . ILE B 1 33 ? 9.969 35.469 15.836 1 98.88 33 ILE B CA 1
ATOM 2857 C C . ILE B 1 33 ? 10.438 35.125 17.25 1 98.88 33 ILE B C 1
ATOM 2859 O O . ILE B 1 33 ? 11.039 35.969 17.938 1 98.88 33 ILE B O 1
ATOM 2863 N N . ALA B 1 34 ? 10.07 33.938 17.688 1 98.81 34 ALA B N 1
ATOM 2864 C CA . ALA B 1 34 ? 10.594 33.375 18.922 1 98.81 34 ALA B CA 1
ATOM 2865 C C . ALA B 1 34 ? 11.359 32.062 18.641 1 98.81 34 ALA B C 1
ATOM 2867 O O . ALA B 1 34 ? 10.852 31.188 17.938 1 98.81 34 ALA B O 1
ATOM 2868 N N . GLU B 1 35 ? 12.547 32 19.109 1 98.12 35 GLU B N 1
ATOM 2869 C CA . GLU B 1 35 ? 13.453 30.875 18.906 1 98.12 35 GLU B CA 1
ATOM 2870 C C . GLU B 1 35 ? 14.32 30.641 20.141 1 98.12 35 GLU B C 1
ATOM 2872 O O . GLU B 1 35 ? 14.82 31.594 20.75 1 98.12 35 GLU B O 1
ATOM 2877 N N . SER B 1 36 ? 14.414 29.359 20.5 1 96.56 36 SER B N 1
ATOM 2878 C CA . SER B 1 36 ? 15.125 29.047 21.719 1 96.56 36 SER B CA 1
ATOM 2879 C C . SER B 1 36 ? 16.641 29.156 21.531 1 96.56 36 SER B C 1
ATOM 2881 O O . SER B 1 36 ? 17.375 29.438 22.484 1 96.56 36 SER B O 1
ATOM 2883 N N . ASP B 1 37 ? 17.094 28.875 20.328 1 96.75 37 ASP B N 1
ATOM 2884 C CA . ASP B 1 37 ? 18.5 29.094 20.016 1 96.75 37 ASP B CA 1
ATOM 2885 C C . ASP B 1 37 ? 18.781 30.562 19.719 1 96.75 37 ASP B C 1
ATOM 2887 O O . ASP B 1 37 ? 18.406 31.062 18.656 1 96.75 37 ASP B O 1
ATOM 2891 N N . ILE B 1 38 ? 19.484 31.172 20.547 1 97.69 38 ILE B N 1
ATOM 2892 C CA . ILE B 1 38 ? 19.641 32.625 20.516 1 97.69 38 ILE B CA 1
ATOM 2893 C C . ILE B 1 38 ? 20.375 33.031 19.234 1 97.69 38 ILE B C 1
ATOM 2895 O O . ILE B 1 38 ? 19.938 33.938 18.516 1 97.69 38 ILE B O 1
ATOM 2899 N N . ASN B 1 39 ? 21.438 32.312 18.922 1 97.94 39 ASN B N 1
ATOM 2900 C CA . ASN B 1 39 ? 22.219 32.656 17.734 1 97.94 39 ASN B CA 1
ATOM 2901 C C . ASN B 1 39 ? 21.406 32.469 16.453 1 97.94 39 ASN B C 1
ATOM 2903 O O . ASN B 1 39 ? 21.375 33.344 15.594 1 97.94 39 ASN B O 1
ATOM 2907 N N . LYS B 1 40 ? 20.75 31.406 16.438 1 97.5 40 LYS B N 1
ATOM 2908 C CA . LYS B 1 40 ? 19.891 31.125 15.289 1 97.5 40 LYS B CA 1
ATOM 2909 C C . LYS B 1 40 ? 18.766 32.156 15.172 1 97.5 40 LYS B C 1
ATOM 2911 O O . LYS B 1 40 ? 18.484 32.656 14.078 1 97.5 40 LYS B O 1
ATOM 2916 N N . GLY B 1 41 ? 18.156 32.469 16.266 1 98.12 41 GLY B N 1
ATOM 2917 C CA . GLY B 1 41 ? 17.062 33.438 16.297 1 98.12 41 GLY B CA 1
ATOM 2918 C C . GLY B 1 41 ? 17.469 34.812 15.867 1 98.12 41 GLY B C 1
ATOM 2919 O O . GLY B 1 41 ? 16.766 35.469 15.086 1 98.12 41 GLY B O 1
ATOM 2920 N N . GLN B 1 42 ? 18.578 35.25 16.344 1 98.25 42 GLN B N 1
ATOM 2921 C CA . GLN B 1 42 ? 19.062 36.562 16 1 98.25 42 GLN B CA 1
ATOM 2922 C C . GLN B 1 42 ? 19.375 36.656 14.508 1 98.25 42 GLN B C 1
ATOM 2924 O O . GLN B 1 42 ? 19.031 37.656 13.859 1 98.25 42 GLN B O 1
ATOM 2929 N N . GLN B 1 43 ? 19.969 35.625 14.023 1 98.38 43 GLN B N 1
ATOM 2930 C CA . GLN B 1 43 ? 20.312 35.594 12.609 1 98.38 43 GLN B CA 1
ATOM 2931 C C . GLN B 1 43 ? 19.062 35.625 11.734 1 98.38 43 GLN B C 1
ATOM 2933 O O . GLN B 1 43 ? 18.984 36.406 10.781 1 98.38 43 GLN B O 1
ATOM 2938 N N . ILE B 1 44 ? 18.109 34.875 12.078 1 98.5 44 ILE B N 1
ATOM 2939 C CA . ILE B 1 44 ? 16.891 34.781 11.297 1 98.5 44 ILE B CA 1
ATOM 2940 C C . ILE B 1 44 ? 16.094 36.062 11.398 1 98.5 44 ILE B C 1
ATOM 2942 O O . ILE B 1 44 ? 15.57 36.562 10.398 1 98.5 44 ILE B O 1
ATOM 2946 N N . ALA B 1 45 ? 16.016 36.656 12.562 1 98.44 45 ALA B N 1
ATOM 2947 C CA . ALA B 1 45 ? 15.297 37.906 12.766 1 98.44 45 ALA B CA 1
ATOM 2948 C C . ALA B 1 45 ? 15.922 39.031 11.93 1 98.44 45 ALA B C 1
ATOM 2950 O O . ALA B 1 45 ? 15.203 39.844 11.367 1 98.44 45 ALA B O 1
ATOM 2951 N N . ALA B 1 46 ? 17.203 39 11.898 1 98.25 46 ALA B N 1
ATOM 2952 C CA . ALA B 1 46 ? 17.906 40 11.086 1 98.25 46 ALA B CA 1
ATOM 2953 C C . ALA B 1 46 ? 17.594 39.812 9.602 1 98.25 46 ALA B C 1
ATOM 2955 O O . ALA B 1 46 ? 17.375 40.812 8.883 1 98.25 46 ALA B O 1
ATOM 2956 N N . GLU B 1 47 ? 17.578 38.625 9.203 1 97.88 47 GLU B N 1
ATOM 2957 C CA . GLU B 1 47 ? 17.266 38.281 7.812 1 97.88 47 GLU B CA 1
ATOM 2958 C C . GLU B 1 47 ? 15.844 38.75 7.453 1 97.88 47 GLU B C 1
ATOM 2960 O O . GLU B 1 47 ? 15.609 39.25 6.348 1 97.88 47 GLU B O 1
ATOM 2965 N N . TYR B 1 48 ? 14.938 38.625 8.438 1 98.19 48 TYR B N 1
ATOM 2966 C CA . TYR B 1 48 ? 13.539 38.938 8.156 1 98.19 48 TYR B CA 1
ATOM 2967 C C . TYR B 1 48 ? 13.227 40.375 8.469 1 98.19 48 TYR B C 1
ATOM 2969 O O . TYR B 1 48 ? 12.172 40.906 8.078 1 98.19 48 TYR B O 1
ATOM 2977 N N . GLY B 1 49 ? 14.062 41.062 9.133 1 97.81 49 GLY B N 1
ATOM 2978 C CA . GLY B 1 49 ? 13.805 42.438 9.555 1 97.81 49 GLY B CA 1
ATOM 2979 C C . GLY B 1 49 ? 12.727 42.531 10.609 1 97.81 49 GLY B C 1
ATOM 2980 O O . GLY B 1 49 ? 11.875 43.438 10.547 1 97.81 49 GLY B O 1
ATOM 2981 N N . CYS B 1 50 ? 12.75 41.625 11.539 1 98.19 50 CYS B N 1
ATOM 2982 C CA . CYS B 1 50 ? 11.734 41.625 12.586 1 98.19 50 CYS B CA 1
ATOM 2983 C C . CYS B 1 50 ? 12.367 41.469 13.961 1 98.19 50 CYS B C 1
ATOM 2985 O O . CYS B 1 50 ? 13.594 41.406 14.078 1 98.19 50 CYS B O 1
ATOM 2987 N N . HIS B 1 51 ? 11.547 41.562 15.023 1 98.44 51 HIS B N 1
ATOM 2988 C CA . HIS B 1 51 ? 12.031 41.469 16.391 1 98.44 51 HIS B CA 1
ATOM 2989 C C . HIS B 1 51 ? 12.266 40 16.797 1 98.44 51 HIS B C 1
ATOM 2991 O O . HIS B 1 51 ? 11.547 39.125 16.359 1 98.44 51 HIS B O 1
ATOM 2997 N N . PHE B 1 52 ? 13.305 39.781 17.656 1 98.56 52 PHE B N 1
ATOM 2998 C CA . PHE B 1 52 ? 13.633 38.469 18.156 1 98.56 52 PHE B CA 1
ATOM 2999 C C . PHE B 1 52 ? 13.281 38.344 19.641 1 98.56 52 PHE B C 1
ATOM 3001 O O . PHE B 1 52 ? 13.602 39.219 20.438 1 98.56 52 PHE B O 1
ATOM 3008 N N . TYR B 1 53 ? 12.586 37.281 19.953 1 98.75 53 TYR B N 1
ATOM 3009 C CA . TYR B 1 53 ? 12.375 36.875 21.344 1 98.75 53 TYR B CA 1
ATOM 3010 C C . TYR B 1 53 ? 13.008 35.5 21.594 1 98.75 53 TYR B C 1
ATOM 3012 O O . TYR B 1 53 ? 12.828 34.562 20.812 1 98.75 53 TYR B O 1
ATOM 3020 N N . HIS B 1 54 ? 13.672 35.406 22.656 1 98.19 54 HIS B N 1
ATOM 3021 C CA . HIS B 1 54 ? 14.219 34.125 23.078 1 98.19 54 HIS B CA 1
ATOM 3022 C C . HIS B 1 54 ? 13.141 33.25 23.703 1 98.19 54 HIS B C 1
ATOM 3024 O O . HIS B 1 54 ? 13.195 32.031 23.562 1 98.19 54 HIS B O 1
ATOM 3030 N N . ASP B 1 55 ? 12.297 33.875 24.359 1 98.25 55 ASP B N 1
ATOM 3031 C CA . ASP B 1 55 ? 11.18 33.188 25.016 1 98.25 55 ASP B CA 1
ATOM 3032 C C . ASP B 1 55 ? 9.844 33.656 24.422 1 98.25 55 ASP B C 1
ATOM 3034 O O . ASP B 1 55 ? 9.508 34.812 24.484 1 98.25 55 ASP B O 1
ATOM 3038 N N . TYR B 1 56 ? 9.047 32.625 23.922 1 98.69 56 TYR B N 1
ATOM 3039 C CA . TYR B 1 56 ? 7.77 32.969 23.297 1 98.69 56 TYR B CA 1
ATOM 3040 C C . TYR B 1 56 ? 6.828 33.625 24.312 1 98.69 56 TYR B C 1
ATOM 3042 O O . TYR B 1 56 ? 5.926 34.375 23.938 1 98.69 56 TYR B O 1
ATOM 3050 N N . ARG B 1 57 ? 6.949 33.344 25.609 1 98.56 57 ARG B N 1
ATOM 3051 C CA . ARG B 1 57 ? 6.082 33.906 26.641 1 98.56 57 ARG B CA 1
ATOM 3052 C C . ARG B 1 57 ? 6.258 35.438 26.703 1 98.56 57 ARG B C 1
ATOM 3054 O O . ARG B 1 57 ? 5.297 36.156 26.953 1 98.56 57 ARG B O 1
ATOM 3061 N N . GLU B 1 58 ? 7.5 35.844 26.547 1 98.38 58 GLU B N 1
ATOM 3062 C CA . GLU B 1 58 ? 7.754 37.281 26.453 1 98.38 58 GLU B CA 1
ATOM 3063 C C . GLU B 1 58 ? 7.117 37.875 25.203 1 98.38 58 GLU B C 1
ATOM 3065 O O . GLU B 1 58 ? 6.562 38.969 25.25 1 98.38 58 GLU B O 1
ATOM 3070 N N . MET B 1 59 ? 7.219 37.156 24.125 1 98.69 59 MET B N 1
ATOM 3071 C CA . MET B 1 59 ? 6.625 37.594 22.875 1 98.69 59 MET B CA 1
ATOM 3072 C C . MET B 1 59 ? 5.117 37.781 23.016 1 98.69 59 MET B C 1
ATOM 3074 O O . MET B 1 59 ? 4.555 38.75 22.484 1 98.69 59 MET B O 1
ATOM 3078 N N . LEU B 1 60 ? 4.457 36.938 23.766 1 98.56 60 LEU B N 1
ATOM 3079 C CA . LEU B 1 60 ? 3.006 36.938 23.906 1 98.56 60 LEU B CA 1
ATOM 3080 C C . LEU B 1 60 ? 2.533 38.156 24.688 1 98.56 60 LEU B C 1
ATOM 3082 O O . LEU B 1 60 ? 1.357 38.531 24.641 1 98.56 60 LEU B O 1
ATOM 3086 N N . ARG B 1 61 ? 3.449 38.844 25.375 1 98.19 61 ARG B N 1
ATOM 3087 C CA . ARG B 1 61 ? 3.107 40.031 26.141 1 98.19 61 ARG B CA 1
ATOM 3088 C C . ARG B 1 61 ? 3.113 41.281 25.266 1 98.19 61 ARG B C 1
ATOM 3090 O O . ARG B 1 61 ? 2.617 42.344 25.656 1 98.19 61 ARG B O 1
ATOM 3097 N N . ASP B 1 62 ? 3.686 41.156 24.125 1 98.25 62 ASP B N 1
ATOM 3098 C CA . ASP B 1 62 ? 3.729 42.25 23.188 1 98.25 62 ASP B CA 1
ATOM 3099 C C . ASP B 1 62 ? 2.344 42.562 22.609 1 98.25 62 ASP B C 1
ATOM 3101 O O . ASP B 1 62 ? 1.847 41.781 21.781 1 98.25 62 ASP B O 1
ATOM 3105 N N . GLU B 1 63 ? 1.798 43.688 22.922 1 97.19 63 GLU B N 1
ATOM 3106 C CA . GLU B 1 63 ? 0.435 44.031 22.531 1 97.19 63 GLU B CA 1
ATOM 3107 C C . GLU B 1 63 ? 0.343 44.344 21.047 1 97.19 63 GLU B C 1
ATOM 3109 O O . GLU B 1 63 ? -0.75 44.375 20.469 1 97.19 63 GLU B O 1
ATOM 3114 N N . ALA B 1 64 ? 1.479 44.5 20.453 1 97.44 64 ALA B N 1
ATOM 3115 C CA . ALA B 1 64 ? 1.486 44.844 19.031 1 97.44 64 ALA B CA 1
ATOM 3116 C C . ALA B 1 64 ? 1.271 43.594 18.172 1 97.44 64 ALA B C 1
ATOM 3118 O O . ALA B 1 64 ? 0.949 43.719 16.984 1 97.44 64 ALA B O 1
ATOM 3119 N N . ILE B 1 65 ? 1.405 42.469 18.75 1 98.5 65 ILE B N 1
ATOM 3120 C CA . ILE B 1 65 ? 1.247 41.219 18 1 98.5 65 ILE B CA 1
ATOM 3121 C C . ILE B 1 65 ? -0.215 40.781 18.031 1 98.5 65 ILE B C 1
ATOM 3123 O O . ILE B 1 65 ? -0.804 40.625 19.109 1 98.5 65 ILE B O 1
ATOM 3127 N N . ASP B 1 66 ? -0.734 40.531 16.859 1 98.44 66 ASP B N 1
ATOM 3128 C CA . ASP B 1 66 ? -2.131 40.125 16.734 1 98.44 66 ASP B CA 1
ATOM 3129 C C . ASP B 1 66 ? -2.248 38.625 16.547 1 98.44 66 ASP B C 1
ATOM 3131 O O . ASP B 1 66 ? -3.119 37.969 17.141 1 98.44 66 ASP B O 1
ATOM 3135 N N . VAL B 1 67 ? -1.442 38.031 15.711 1 98.69 67 VAL B N 1
ATOM 3136 C CA . VAL B 1 67 ? -1.542 36.625 15.289 1 98.69 67 VAL B CA 1
ATOM 3137 C C . VAL B 1 67 ? -0.239 35.906 15.602 1 98.69 67 VAL B C 1
ATOM 3139 O O . VAL B 1 67 ? 0.849 36.438 15.398 1 98.69 67 VAL B O 1
ATOM 3142 N N . VAL B 1 68 ? -0.334 34.719 16.031 1 98.81 68 VAL B N 1
ATOM 3143 C CA . VAL B 1 68 ? 0.84 33.875 16.312 1 98.81 68 VAL B CA 1
ATOM 3144 C C . VAL B 1 68 ? 0.753 32.562 15.539 1 98.81 68 VAL B C 1
ATOM 3146 O O . VAL B 1 68 ? -0.281 31.906 15.562 1 98.81 68 VAL B O 1
ATOM 3149 N N . HIS B 1 69 ? 1.812 32.219 14.812 1 98.88 69 HIS B N 1
ATOM 3150 C CA . HIS B 1 69 ? 2.002 30.922 14.188 1 98.88 69 HIS B CA 1
ATOM 3151 C C . HIS B 1 69 ? 2.852 30.016 15.07 1 98.88 69 HIS B C 1
ATOM 3153 O O . HIS B 1 69 ? 3.92 30.422 15.539 1 98.88 69 HIS B O 1
ATOM 3159 N N . ILE B 1 70 ? 2.355 28.859 15.312 1 98.88 70 ILE B N 1
ATOM 3160 C CA . ILE B 1 70 ? 3.104 27.891 16.109 1 98.88 70 ILE B CA 1
ATOM 3161 C C . ILE B 1 70 ? 3.684 26.812 15.188 1 98.88 70 ILE B C 1
ATOM 3163 O O . ILE B 1 70 ? 2.943 25.984 14.641 1 98.88 70 ILE B O 1
ATOM 3167 N N . CYS B 1 71 ? 5.012 26.781 15.047 1 98.38 71 CYS B N 1
ATOM 3168 C CA . CYS B 1 71 ? 5.762 25.922 14.148 1 98.38 71 CYS B CA 1
ATOM 3169 C C . CYS B 1 71 ? 6.824 25.125 14.906 1 98.38 71 CYS B C 1
ATOM 3171 O O . CYS B 1 71 ? 7.949 24.969 14.43 1 98.38 71 CYS B O 1
ATOM 3173 N N . THR B 1 72 ? 6.531 24.672 16.078 1 98.12 72 THR B N 1
ATOM 3174 C CA . THR B 1 72 ? 7.453 23.984 16.984 1 98.12 72 THR B CA 1
ATOM 3175 C C . THR B 1 72 ? 7.215 22.484 16.953 1 98.12 72 THR B C 1
ATOM 3177 O O . THR B 1 72 ? 6.34 22 16.234 1 98.12 72 THR B O 1
ATOM 3180 N N . PRO B 1 73 ? 8 21.719 17.688 1 97.38 73 PRO B N 1
ATOM 3181 C CA . PRO B 1 73 ? 7.75 20.281 17.812 1 97.38 73 PRO B CA 1
ATOM 3182 C C . PRO B 1 73 ? 6.387 19.969 18.422 1 97.38 73 PRO B C 1
ATOM 3184 O O . PRO B 1 73 ? 5.832 20.797 19.141 1 97.38 73 PRO B O 1
ATOM 3187 N N . HIS B 1 74 ? 5.941 18.75 18.219 1 97.94 74 HIS B N 1
ATOM 3188 C CA . HIS B 1 74 ? 4.578 18.359 18.547 1 97.94 74 HIS B CA 1
ATOM 3189 C C . HIS B 1 74 ? 4.262 18.609 20.016 1 97.94 74 HIS B C 1
ATOM 3191 O O . HIS B 1 74 ? 3.215 19.188 20.328 1 97.94 74 HIS B O 1
ATOM 3197 N N . TYR B 1 75 ? 5.172 18.297 20.906 1 97.75 75 TYR B N 1
ATOM 3198 C CA . TYR B 1 75 ? 4.895 18.297 22.344 1 97.75 75 TYR B CA 1
ATOM 3199 C C . TYR B 1 75 ? 4.73 19.734 22.859 1 97.75 75 TYR B C 1
ATOM 3201 O O . TYR B 1 75 ? 4.219 19.938 23.953 1 97.75 75 TYR B O 1
ATOM 3209 N N . LEU B 1 76 ? 5.09 20.703 22.047 1 98.31 76 LEU B N 1
ATOM 3210 C CA . LEU B 1 76 ? 5.047 22.094 22.484 1 98.31 76 LEU B CA 1
ATOM 3211 C C . LEU B 1 76 ? 3.775 22.766 21.984 1 98.31 76 LEU B C 1
ATOM 3213 O O . LEU B 1 76 ? 3.434 23.859 22.438 1 98.31 76 LEU B O 1
ATOM 3217 N N . HIS B 1 77 ? 3.039 22.125 21.094 1 98.69 77 HIS B N 1
ATOM 3218 C CA . HIS B 1 77 ? 1.887 22.766 20.469 1 98.69 77 HIS B CA 1
ATOM 3219 C C . HIS B 1 77 ? 0.831 23.125 21.516 1 98.69 77 HIS B C 1
ATOM 3221 O O . HIS B 1 77 ? 0.462 24.297 21.641 1 98.69 77 HIS B O 1
ATOM 3227 N N . LYS B 1 78 ? 0.454 22.203 22.328 1 98.44 78 LYS B N 1
ATOM 3228 C CA . LYS B 1 78 ? -0.661 22.406 23.25 1 98.44 78 LYS B CA 1
ATOM 3229 C C . LYS B 1 78 ? -0.348 23.531 24.234 1 98.44 78 LYS B C 1
ATOM 3231 O O . LYS B 1 78 ? -1.095 24.516 24.328 1 98.44 78 LYS B O 1
ATOM 3236 N N . PRO B 1 79 ? 0.778 23.484 24.953 1 98.56 79 PRO B N 1
ATOM 3237 C CA . PRO B 1 79 ? 1.034 24.562 25.906 1 98.56 79 PRO B CA 1
ATOM 3238 C C . PRO B 1 79 ? 1.146 25.938 25.234 1 98.56 79 PRO B C 1
ATOM 3240 O O . PRO B 1 79 ? 0.733 26.953 25.797 1 98.56 79 PRO B O 1
ATOM 3243 N N . MET B 1 80 ? 1.607 25.969 24.031 1 98.88 80 MET B N 1
ATOM 3244 C CA . MET B 1 80 ? 1.781 27.234 23.344 1 98.88 80 MET B CA 1
ATOM 3245 C C . MET B 1 80 ? 0.447 27.766 22.812 1 98.88 80 MET B C 1
ATOM 3247 O O . MET B 1 80 ? 0.21 28.969 22.812 1 98.88 80 MET B O 1
ATOM 3251 N N . ILE B 1 81 ? -0.39 26.828 22.344 1 98.81 81 ILE B N 1
ATOM 3252 C CA . ILE B 1 81 ? -1.739 27.219 21.953 1 98.81 81 ILE B CA 1
ATOM 3253 C C . ILE B 1 81 ? -2.471 27.828 23.141 1 98.81 81 ILE B C 1
ATOM 3255 O O . ILE B 1 81 ? -3.025 28.938 23.047 1 98.81 81 ILE B O 1
ATOM 3259 N N . LEU B 1 82 ? -2.396 27.172 24.281 1 98.62 82 LEU B N 1
ATOM 3260 C CA . LEU B 1 82 ? -3.094 27.625 25.484 1 98.62 82 LEU B CA 1
ATOM 3261 C C . LEU B 1 82 ? -2.57 28.984 25.938 1 98.62 82 LEU B C 1
ATOM 3263 O O . LEU B 1 82 ? -3.354 29.875 26.25 1 98.62 82 LEU B O 1
ATOM 3267 N N . ALA B 1 83 ? -1.28 29.125 25.922 1 98.75 83 ALA B N 1
ATOM 3268 C CA . ALA B 1 83 ? -0.664 30.375 26.344 1 98.75 83 ALA B CA 1
ATOM 3269 C C . ALA B 1 83 ? -1.051 31.516 25.406 1 98.75 83 ALA B C 1
ATOM 3271 O O . ALA B 1 83 ? -1.355 32.625 25.844 1 98.75 83 ALA B O 1
ATOM 3272 N N . ALA B 1 84 ? -1.048 31.266 24.109 1 98.75 84 ALA B N 1
ATOM 3273 C CA . ALA B 1 84 ? -1.356 32.281 23.109 1 98.75 84 ALA B CA 1
ATOM 3274 C C . ALA B 1 84 ? -2.822 32.719 23.203 1 98.75 84 ALA B C 1
ATOM 3276 O O . ALA B 1 84 ? -3.139 33.906 23.109 1 98.75 84 ALA B O 1
ATOM 3277 N N . LEU B 1 85 ? -3.709 31.766 23.359 1 98.19 85 LEU B N 1
ATOM 3278 C CA . LEU B 1 85 ? -5.129 32.062 23.5 1 98.19 85 LEU B CA 1
ATOM 3279 C C . LEU B 1 85 ? -5.375 32.906 24.766 1 98.19 85 LEU B C 1
ATOM 3281 O O . LEU B 1 85 ? -6.148 33.844 24.734 1 98.19 85 LEU B O 1
ATOM 3285 N N . ALA B 1 86 ? -4.684 32.531 25.844 1 98.06 86 ALA B N 1
ATOM 3286 C CA . ALA B 1 86 ? -4.82 33.25 27.109 1 98.06 86 ALA B CA 1
ATOM 3287 C C . ALA B 1 86 ? -4.355 34.688 26.953 1 98.06 86 ALA B C 1
ATOM 3289 O O . ALA B 1 86 ? -4.887 35.594 27.609 1 98.06 86 ALA B O 1
ATOM 3290 N N . ALA B 1 87 ? -3.426 34.938 26.062 1 98.31 87 ALA B N 1
ATOM 3291 C CA . ALA B 1 87 ? -2.873 36.25 25.828 1 98.31 87 ALA B CA 1
ATOM 3292 C C . ALA B 1 87 ? -3.738 37.031 24.859 1 98.31 87 ALA B C 1
ATOM 3294 O O . ALA B 1 87 ? -3.416 38.188 24.5 1 98.31 87 ALA B O 1
ATOM 3295 N N . GLY B 1 88 ? -4.82 36.438 24.359 1 97.81 88 GLY B N 1
ATOM 3296 C CA . GLY B 1 88 ? -5.766 37.094 23.484 1 97.81 88 GLY B CA 1
ATOM 3297 C C . GLY B 1 88 ? -5.316 37.125 22.031 1 97.81 88 GLY B C 1
ATOM 3298 O O . GLY B 1 88 ? -5.809 37.938 21.25 1 97.81 88 GLY B O 1
ATOM 3299 N N . LYS B 1 89 ? -4.387 36.281 21.656 1 98.62 89 LYS B N 1
ATOM 3300 C CA . LYS B 1 89 ? -3.857 36.281 20.297 1 98.62 89 LYS B CA 1
ATOM 3301 C C . LYS B 1 89 ? -4.719 35.406 19.391 1 98.62 89 LYS B C 1
ATOM 3303 O O . LYS B 1 89 ? -5.402 34.5 19.844 1 98.62 89 LYS B O 1
ATOM 3308 N N . GLU B 1 90 ? -4.77 35.719 18.062 1 98.25 90 GLU B N 1
ATOM 3309 C CA . GLU B 1 90 ? -5.164 34.75 17.031 1 98.25 90 GLU B CA 1
ATOM 3310 C C . GLU B 1 90 ? -4.082 33.719 16.812 1 98.25 90 GLU B C 1
ATOM 3312 O O . GLU B 1 90 ? -2.895 34.031 16.766 1 98.25 90 GLU B O 1
ATOM 3317 N N . VAL B 1 91 ? -4.492 32.438 16.703 1 98.81 91 VAL B N 1
ATOM 3318 C CA . VAL B 1 91 ? -3.482 31.375 16.719 1 98.81 91 VAL B CA 1
ATOM 3319 C C . VAL B 1 91 ? -3.633 30.5 15.484 1 98.81 91 VAL B C 1
ATOM 3321 O O . VAL B 1 91 ? -4.719 29.984 15.211 1 98.81 91 VAL B O 1
ATOM 3324 N N . PHE B 1 92 ? -2.623 30.297 14.695 1 98.69 92 PHE B N 1
ATOM 3325 C CA . PHE B 1 92 ? -2.502 29.312 13.625 1 98.69 92 PHE B CA 1
ATOM 3326 C C . PHE B 1 92 ? -1.399 28.312 13.938 1 98.69 92 PHE B C 1
ATOM 3328 O O . PHE B 1 92 ? -0.232 28.688 14.07 1 98.69 92 PHE B O 1
ATOM 3335 N N . CYS B 1 93 ? -1.723 27.062 14.062 1 98.75 93 CYS B N 1
ATOM 3336 C CA . CYS B 1 93 ? -0.774 26.078 14.547 1 98.75 93 CYS B CA 1
ATOM 3337 C C . CYS B 1 93 ? -0.605 24.938 13.539 1 98.75 93 CYS B C 1
ATOM 3339 O O . CYS B 1 93 ? -1.579 24.5 12.93 1 98.75 93 CYS B O 1
ATOM 3341 N N . GLU B 1 94 ? 0.548 24.484 13.367 1 98.19 94 GLU B N 1
ATOM 3342 C CA . GLU B 1 94 ? 0.833 23.297 12.586 1 98.19 94 GLU B CA 1
ATOM 3343 C C . GLU B 1 94 ? 0.178 22.062 13.211 1 98.19 94 GLU B C 1
ATOM 3345 O O . GLU B 1 94 ? -0.076 22.031 14.414 1 98.19 94 GLU B O 1
ATOM 3350 N N . LYS B 1 95 ? -0.085 21.125 12.398 1 97.69 95 LYS B N 1
ATOM 3351 C CA . LYS B 1 95 ? -0.593 19.844 12.883 1 97.69 95 LYS B CA 1
ATOM 3352 C C . LYS B 1 95 ? 0.52 19.016 13.516 1 97.69 95 LYS B C 1
ATOM 3354 O O . LYS B 1 95 ? 1.692 19.172 13.172 1 97.69 95 LYS B O 1
ATOM 3359 N N . PRO B 1 96 ? 0.257 18.109 14.383 1 97.62 96 PRO B N 1
ATOM 3360 C CA . PRO B 1 96 ? -1.016 18.016 15.109 1 97.62 96 PRO B CA 1
ATOM 3361 C C . PRO B 1 96 ? -1.133 19.047 16.234 1 97.62 96 PRO B C 1
ATOM 3363 O O . PRO B 1 96 ? -0.119 19.469 16.781 1 97.62 96 PRO B O 1
ATOM 3366 N N . ALA B 1 97 ? -2.354 19.422 16.578 1 97.56 97 ALA B N 1
ATOM 3367 C CA . ALA B 1 97 ? -2.561 20.406 17.625 1 97.56 97 ALA B CA 1
ATOM 3368 C C . ALA B 1 97 ? -2.158 19.859 19 1 97.56 97 ALA B C 1
ATOM 3370 O O . ALA B 1 97 ? -1.71 20.609 19.859 1 97.56 97 ALA B O 1
ATOM 3371 N N . VAL B 1 98 ? -2.383 18.578 19.141 1 96.88 98 VAL B N 1
ATOM 3372 C CA . VAL B 1 98 ? -2.049 17.844 20.359 1 96.88 98 VAL B CA 1
ATOM 3373 C C . VAL B 1 98 ? -1.462 16.484 20 1 96.88 98 VAL B C 1
ATOM 3375 O O . VAL B 1 98 ? -1.586 16.031 18.859 1 96.88 98 VAL B O 1
ATOM 3378 N N . MET B 1 99 ? -0.839 15.875 20.984 1 95.62 99 MET B N 1
ATOM 3379 C CA . MET B 1 99 ? -0.215 14.578 20.719 1 95.62 99 MET B CA 1
ATOM 3380 C C . MET B 1 99 ? -1.178 13.438 21.016 1 95.62 99 MET B C 1
ATOM 3382 O O . MET B 1 99 ? -0.977 12.312 20.562 1 95.62 99 MET B O 1
ATOM 3386 N N . ARG B 1 100 ? -2.203 13.781 21.984 1 93 100 ARG B N 1
ATOM 3387 C CA . ARG B 1 100 ? -3.195 12.773 22.344 1 93 100 ARG B CA 1
ATOM 3388 C C . ARG B 1 100 ? -4.609 13.336 22.234 1 93 100 ARG B C 1
ATOM 3390 O O . ARG B 1 100 ? -4.867 14.469 22.641 1 93 100 ARG B O 1
ATOM 3397 N N . ALA B 1 101 ? -5.496 12.445 21.688 1 88.88 101 ALA B N 1
ATOM 3398 C CA . ALA B 1 101 ? -6.848 12.883 21.359 1 88.88 101 ALA B CA 1
ATOM 3399 C C . ALA B 1 101 ? -7.559 13.43 22.594 1 88.88 101 ALA B C 1
ATOM 3401 O O . ALA B 1 101 ? -8.266 14.438 22.531 1 88.88 101 ALA B O 1
ATOM 3402 N N . PRO B 1 102 ? -7.355 12.898 23.766 1 88.88 102 PRO B N 1
ATOM 3403 C CA . PRO B 1 102 ? -8.07 13.398 24.938 1 88.88 102 PRO B CA 1
ATOM 3404 C C . PRO B 1 102 ? -7.66 14.82 25.312 1 88.88 102 PRO B C 1
ATOM 3406 O O . PRO B 1 102 ? -8.406 15.523 26 1 88.88 102 PRO B O 1
ATOM 3409 N N . GLU B 1 103 ? -6.543 15.273 24.797 1 94.69 103 GLU B N 1
ATOM 3410 C CA . GLU B 1 103 ? -6.039 16.609 25.125 1 94.69 103 GLU B CA 1
ATOM 3411 C C . GLU B 1 103 ? -6.824 17.688 24.375 1 94.69 103 GLU B C 1
ATOM 3413 O O . GLU B 1 103 ? -6.723 18.875 24.703 1 94.69 103 GLU B O 1
ATOM 3418 N N . VAL B 1 104 ? -7.605 17.266 23.422 1 96.56 104 VAL B N 1
ATOM 3419 C CA . VAL B 1 104 ? -8.391 18.188 22.609 1 96.56 104 VAL B CA 1
ATOM 3420 C C . VAL B 1 104 ? -9.359 18.969 23.516 1 96.56 104 VAL B C 1
ATOM 3422 O O . VAL B 1 104 ? -9.609 20.156 23.281 1 96.56 104 VAL B O 1
ATOM 3425 N N . ALA B 1 105 ? -9.852 18.312 24.516 1 96.31 105 ALA B N 1
ATOM 3426 C CA . ALA B 1 105 ? -10.844 18.906 25.406 1 96.31 105 ALA B CA 1
ATOM 3427 C C . ALA B 1 105 ? -10.281 20.141 26.125 1 96.31 105 ALA B C 1
ATOM 3429 O O . ALA B 1 105 ? -11 21.109 26.359 1 96.31 105 ALA B O 1
ATOM 3430 N N . GLU B 1 106 ? -9.062 20.078 26.469 1 97.25 106 GLU B N 1
ATOM 3431 C CA . GLU B 1 106 ? -8.422 21.188 27.156 1 97.25 106 GLU B CA 1
ATOM 3432 C C . GLU B 1 106 ? -8.367 22.422 26.25 1 97.25 106 GLU B C 1
ATOM 3434 O O . GLU B 1 106 ? -8.617 23.547 26.719 1 97.25 106 GLU B O 1
ATOM 3439 N N . ILE B 1 107 ? -8.062 22.219 25.031 1 98.06 107 ILE B N 1
ATOM 3440 C CA . ILE B 1 107 ? -7.996 23.312 24.094 1 98.06 107 ILE B CA 1
ATOM 3441 C C . ILE B 1 107 ? -9.406 23.844 23.797 1 98.06 107 ILE B C 1
ATOM 3443 O O . ILE B 1 107 ? -9.625 25.047 23.734 1 98.06 107 ILE B O 1
ATOM 3447 N N . ALA B 1 108 ? -10.32 22.938 23.641 1 97 108 ALA B N 1
ATOM 3448 C CA . ALA B 1 108 ? -11.711 23.328 23.406 1 97 108 ALA B CA 1
ATOM 3449 C C . ALA B 1 108 ? -12.234 24.203 24.531 1 97 108 ALA B C 1
ATOM 3451 O O . ALA B 1 108 ? -12.922 25.188 24.297 1 97 108 ALA B O 1
ATOM 3452 N N . THR B 1 109 ? -11.906 23.859 25.719 1 97.25 109 THR B N 1
ATOM 3453 C CA . THR B 1 109 ? -12.32 24.609 26.891 1 97.25 109 THR B CA 1
ATOM 3454 C C . THR B 1 109 ? -11.688 26 26.891 1 97.25 109 THR B C 1
ATOM 3456 O O . THR B 1 109 ? -12.359 27 27.172 1 97.25 109 THR B O 1
ATOM 3459 N N . ALA B 1 110 ? -10.453 26.016 26.594 1 97.69 110 ALA B N 1
ATOM 3460 C CA . ALA B 1 110 ? -9.75 27.297 26.531 1 97.69 110 ALA B CA 1
ATOM 3461 C C . ALA B 1 110 ? -10.359 28.203 25.469 1 97.69 110 ALA B C 1
ATOM 3463 O O . ALA B 1 110 ? -10.414 29.422 25.656 1 97.69 110 ALA B O 1
ATOM 3464 N N . LEU B 1 111 ? -10.82 27.688 24.391 1 96.69 111 LEU B N 1
ATOM 3465 C CA . LEU B 1 111 ? -11.367 28.438 23.281 1 96.69 111 LEU B CA 1
ATOM 3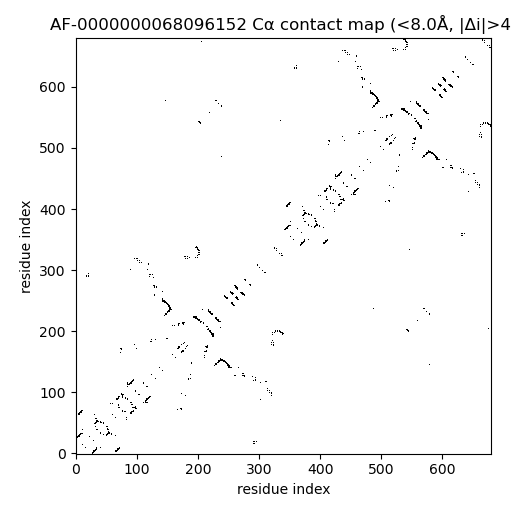466 C C . LEU B 1 111 ? -12.68 29.109 23.656 1 96.69 111 LEU B C 1
ATOM 3468 O O . LEU B 1 111 ? -13.023 30.156 23.125 1 96.69 111 LEU B O 1
ATOM 3472 N N . LEU B 1 112 ? -13.398 28.5 24.562 1 95.31 112 LEU B N 1
ATOM 3473 C CA . LEU B 1 112 ? -14.656 29.062 25.031 1 95.31 112 LEU B CA 1
ATOM 3474 C C . LEU B 1 112 ? -14.438 30.406 25.703 1 95.31 112 LEU B C 1
ATOM 3476 O O . LEU B 1 112 ? -15.305 31.281 25.672 1 95.31 112 LEU B O 1
ATOM 3480 N N . GLN B 1 113 ? -13.281 30.594 26.234 1 95.12 113 GLN B N 1
ATOM 3481 C CA . GLN B 1 113 ? -12.992 31.797 26.984 1 95.12 113 GLN B CA 1
ATOM 3482 C C . GLN B 1 113 ? -12.094 32.75 26.188 1 95.12 113 GLN B C 1
ATOM 3484 O O . GLN B 1 113 ? -11.898 33.906 26.578 1 95.12 113 GLN B O 1
ATOM 3489 N N . ALA B 1 114 ? -11.648 32.312 25.109 1 95.56 114 ALA B N 1
ATOM 3490 C CA . ALA B 1 114 ? -10.664 33.062 24.344 1 95.56 114 ALA B CA 1
ATOM 3491 C C . ALA B 1 114 ? -11.352 34.094 23.438 1 95.56 114 ALA B C 1
ATOM 3493 O O . ALA B 1 114 ? -12.469 33.875 22.969 1 95.56 114 ALA B O 1
ATOM 3494 N N . LYS B 1 115 ? -10.648 35.125 23.25 1 93.75 115 LYS B N 1
ATOM 3495 C CA . LYS B 1 115 ? -11.102 36.094 22.266 1 93.75 115 LYS B CA 1
ATOM 3496 C C . LYS B 1 115 ? -10.609 35.75 20.875 1 93.75 115 LYS B C 1
ATOM 3498 O O . LYS B 1 115 ? -11.281 36.062 19.875 1 93.75 115 LYS B O 1
ATOM 3503 N N . GLY B 1 116 ? -9.516 35.156 20.797 1 94.25 116 GLY B N 1
ATOM 3504 C CA . GLY B 1 116 ? -8.898 34.844 19.516 1 94.25 116 GLY B CA 1
ATOM 3505 C C . GLY B 1 116 ? -9.391 33.562 18.906 1 94.25 116 GLY B C 1
ATOM 3506 O O . GLY B 1 116 ? -9.992 32.719 19.594 1 94.25 116 GLY B O 1
ATOM 3507 N N . THR B 1 117 ? -9.109 33.406 17.641 1 94.69 117 THR B N 1
ATOM 3508 C CA . THR B 1 117 ? -9.453 32.219 16.859 1 94.69 117 THR B CA 1
ATOM 3509 C C . THR B 1 117 ? -8.266 31.266 16.781 1 94.69 117 THR B C 1
ATOM 3511 O O . THR B 1 117 ? -7.109 31.688 16.875 1 94.69 117 THR B O 1
ATOM 3514 N N . LEU B 1 118 ? -8.602 29.953 16.719 1 97.62 118 LEU B N 1
ATOM 3515 C CA . LEU B 1 118 ? -7.586 28.938 16.516 1 97.62 118 LEU B CA 1
ATOM 3516 C C . LEU B 1 118 ? -7.797 28.234 15.172 1 97.62 118 LEU B C 1
ATOM 3518 O O . LEU B 1 118 ? -8.906 27.797 14.875 1 97.62 118 LEU B O 1
ATOM 3522 N N . GLY B 1 119 ? -6.781 28.203 14.336 1 97.94 119 GLY B N 1
ATOM 3523 C CA . GLY B 1 119 ? -6.746 27.391 13.125 1 97.94 119 GLY B CA 1
ATOM 3524 C C . GLY B 1 119 ? -5.617 26.391 13.117 1 97.94 119 GLY B C 1
ATOM 3525 O O . GLY B 1 119 ? -4.504 26.688 13.555 1 97.94 119 GLY B O 1
ATOM 3526 N N . ILE B 1 120 ? -5.91 25.172 12.703 1 98.44 120 ILE B N 1
ATOM 3527 C CA . ILE B 1 120 ? -4.895 24.141 12.586 1 98.44 120 ILE B CA 1
ATOM 3528 C C . ILE B 1 120 ? -4.574 23.891 11.117 1 98.44 120 ILE B C 1
ATOM 3530 O O . ILE B 1 120 ? -5.477 23.812 10.281 1 98.44 120 ILE B O 1
ATOM 3534 N N . CYS B 1 121 ? -3.326 23.688 10.797 1 97.75 121 CYS B N 1
ATOM 3535 C CA . CYS B 1 121 ? -2.859 23.656 9.414 1 97.75 121 CYS B CA 1
ATOM 3536 C C . CYS B 1 121 ? -3.021 22.25 8.828 1 97.75 121 CYS B C 1
ATOM 3538 O O . CYS B 1 121 ? -2.133 21.406 8.961 1 97.75 121 CYS B O 1
ATOM 3540 N N . TYR B 1 122 ? -4.066 22.016 8.164 1 97.19 122 TYR B N 1
ATOM 3541 C CA . TYR B 1 122 ? -4.281 20.875 7.301 1 97.19 122 TYR B CA 1
ATOM 3542 C C . TYR B 1 122 ? -4.34 21.281 5.836 1 97.19 122 TYR B C 1
ATOM 3544 O O . TYR B 1 122 ? -5.355 21.094 5.164 1 97.19 122 TYR B O 1
ATOM 3552 N N . GLN B 1 123 ? -3.193 21.672 5.406 1 95.81 123 GLN B N 1
ATOM 3553 C CA . GLN B 1 123 ? -3.051 22.375 4.133 1 95.81 123 GLN B CA 1
ATOM 3554 C C . GLN B 1 123 ? -3.285 21.422 2.959 1 95.81 123 GLN B C 1
ATOM 3556 O O . GLN B 1 123 ? -3.576 21.875 1.847 1 95.81 123 GLN B O 1
ATOM 3561 N N . ASN B 1 124 ? -3.238 20.094 3.15 1 96.12 124 ASN B N 1
ATOM 3562 C CA . ASN B 1 124 ? -3.408 19.156 2.053 1 96.12 124 ASN B CA 1
ATOM 3563 C C . ASN B 1 124 ? -4.84 19.156 1.527 1 96.12 124 ASN B C 1
ATOM 3565 O O . ASN B 1 124 ? -5.09 18.75 0.39 1 96.12 124 ASN B O 1
ATOM 3569 N N . ARG B 1 125 ? -5.812 19.578 2.387 1 96.81 125 ARG B N 1
ATOM 3570 C CA . ARG B 1 125 ? -7.191 19.734 1.935 1 96.81 125 ARG B CA 1
ATOM 3571 C C . ARG B 1 125 ? -7.301 20.781 0.831 1 96.81 125 ARG B C 1
ATOM 3573 O O . ARG B 1 125 ? -8.25 20.766 0.043 1 96.81 125 ARG B O 1
ATOM 3580 N N . LEU B 1 126 ? -6.289 21.641 0.797 1 95.5 126 LEU B N 1
ATOM 3581 C CA . LEU B 1 126 ? -6.379 22.797 -0.081 1 95.5 126 LEU B CA 1
ATOM 3582 C C . LEU B 1 126 ? -5.527 22.609 -1.329 1 95.5 126 LEU B C 1
ATOM 3584 O O . LEU B 1 126 ? -5.414 23.516 -2.156 1 95.5 126 LEU B O 1
ATOM 3588 N N . ASN B 1 127 ? -4.891 21.453 -1.483 1 95.56 127 ASN B N 1
ATOM 3589 C CA . ASN B 1 127 ? -4.215 21.141 -2.738 1 95.56 127 ASN B CA 1
ATOM 3590 C C . ASN B 1 127 ? -5.195 21.094 -3.906 1 95.56 127 ASN B C 1
ATOM 3592 O O . ASN B 1 127 ? -6.332 20.641 -3.756 1 95.56 127 ASN B O 1
ATOM 3596 N N . PRO B 1 128 ? -4.727 21.516 -5.105 1 95.94 128 PRO B N 1
ATOM 3597 C CA . PRO B 1 128 ? -5.609 21.484 -6.273 1 95.94 128 PRO B CA 1
ATOM 3598 C C . PRO B 1 128 ? -6.254 20.109 -6.484 1 95.94 128 PRO B C 1
ATOM 3600 O O . PRO B 1 128 ? -7.449 20.031 -6.777 1 95.94 128 PRO B O 1
ATOM 3603 N N . THR B 1 129 ? -5.551 19.047 -6.285 1 97.25 129 THR B N 1
ATOM 3604 C CA . THR B 1 129 ? -6.09 17.703 -6.496 1 97.25 129 THR B CA 1
ATOM 3605 C C . THR B 1 129 ? -7.109 17.359 -5.418 1 97.25 129 THR B C 1
ATOM 3607 O O . THR B 1 129 ? -8.133 16.734 -5.703 1 97.25 129 THR B O 1
ATOM 3610 N N . SER B 1 130 ? -6.859 17.75 -4.168 1 97.69 130 SER B N 1
ATOM 3611 C CA . SER B 1 130 ? -7.809 17.484 -3.092 1 97.69 130 SER B CA 1
ATOM 3612 C C . SER B 1 130 ? -9.125 18.219 -3.326 1 97.69 130 SER B C 1
ATOM 3614 O O . SER B 1 130 ? -10.203 17.641 -3.174 1 97.69 130 SER B O 1
ATOM 3616 N N . LEU B 1 131 ? -9 19.484 -3.697 1 97.19 131 LEU B N 1
ATOM 3617 C CA . LEU B 1 131 ? -10.188 20.281 -3.979 1 97.19 131 LEU B CA 1
ATOM 3618 C C . LEU B 1 131 ? -10.945 19.719 -5.172 1 97.19 131 LEU B C 1
ATOM 3620 O O . LEU B 1 131 ? -12.18 19.672 -5.16 1 97.19 131 LEU B O 1
ATOM 3624 N N . ALA B 1 132 ? -10.203 19.281 -6.176 1 98.19 132 ALA B N 1
ATOM 3625 C CA . ALA B 1 132 ? -10.836 18.688 -7.348 1 98.19 132 ALA B CA 1
ATOM 3626 C C . ALA B 1 132 ? -11.562 17.391 -6.977 1 98.19 132 ALA B C 1
ATOM 3628 O O . ALA B 1 132 ? -12.656 17.125 -7.469 1 98.19 132 ALA B O 1
ATOM 3629 N N . ILE B 1 133 ? -10.977 16.562 -6.148 1 98.69 133 ILE B N 1
ATOM 3630 C CA . ILE B 1 133 ? -11.625 15.344 -5.688 1 98.69 133 ILE B CA 1
ATOM 3631 C C . ILE B 1 133 ? -12.938 15.688 -4.984 1 98.69 133 ILE B C 1
ATOM 3633 O O . ILE B 1 133 ? -13.984 15.109 -5.293 1 98.69 133 ILE B O 1
ATOM 3637 N N . LYS B 1 134 ? -12.852 16.625 -4.055 1 98.19 134 LYS B N 1
ATOM 3638 C CA . LYS B 1 134 ? -14.055 17.031 -3.328 1 98.19 134 LYS B CA 1
ATOM 3639 C C . LYS B 1 134 ? -15.148 17.484 -4.289 1 98.19 134 LYS B C 1
ATOM 3641 O O . LYS B 1 134 ? -16.312 17.125 -4.121 1 98.19 134 LYS B O 1
ATOM 3646 N N . GLN B 1 135 ? -14.773 18.25 -5.242 1 98.19 135 GLN B N 1
ATOM 3647 C CA . GLN B 1 135 ? -15.719 18.75 -6.23 1 98.19 135 GLN B CA 1
ATOM 3648 C C . GLN B 1 135 ? -16.359 17.609 -7.004 1 98.19 135 GLN B C 1
ATOM 3650 O O . GLN B 1 135 ? -17.594 17.578 -7.184 1 98.19 135 GLN B O 1
ATOM 3655 N N . GLN B 1 136 ? -15.562 16.656 -7.48 1 98.19 136 GLN B N 1
ATOM 3656 C CA . GLN B 1 136 ? -16.078 15.508 -8.234 1 98.19 136 GLN B CA 1
ATOM 3657 C C . GLN B 1 136 ? -17.047 14.688 -7.391 1 98.19 136 GLN B C 1
ATOM 3659 O O . GLN B 1 136 ? -18.062 14.211 -7.898 1 98.19 136 GLN B O 1
ATOM 3664 N N . LEU B 1 137 ? -16.734 14.516 -6.129 1 98.31 137 LEU B N 1
ATOM 3665 C CA . LEU B 1 137 ? -17.594 13.758 -5.227 1 98.31 137 LEU B CA 1
ATOM 3666 C C . LEU B 1 137 ? -18.922 14.484 -4.996 1 98.31 137 LEU B C 1
ATOM 3668 O O . LEU B 1 137 ? -19.984 13.859 -5 1 98.31 137 LEU B O 1
ATOM 3672 N N . GLN B 1 138 ? -18.875 15.789 -4.824 1 97.62 138 GLN B N 1
ATOM 3673 C CA . GLN B 1 138 ? -20.062 16.594 -4.602 1 97.62 138 GLN B CA 1
ATOM 3674 C C . GLN B 1 138 ? -20.969 16.594 -5.832 1 97.62 138 GLN B C 1
ATOM 3676 O O . GLN B 1 138 ? -22.188 16.578 -5.711 1 97.62 138 GLN B O 1
ATOM 3681 N N . GLU B 1 139 ? -20.359 16.562 -6.977 1 97.56 139 GLU B N 1
ATOM 3682 C CA . GLU B 1 139 ? -21.109 16.594 -8.234 1 97.56 139 GLU B CA 1
ATOM 3683 C C . GLU B 1 139 ? -21.641 15.227 -8.594 1 97.56 139 GLU B C 1
ATOM 3685 O O . GLU B 1 139 ? -22.469 15.094 -9.508 1 97.56 139 GLU B O 1
ATOM 3690 N N . GLY B 1 140 ? -21.156 14.203 -7.98 1 97.44 140 GLY B N 1
ATOM 3691 C CA . GLY B 1 140 ? -21.625 12.852 -8.234 1 97.44 140 GLY B CA 1
ATOM 3692 C C . GLY B 1 140 ? -21.062 12.242 -9.5 1 97.44 140 GLY B C 1
ATOM 3693 O O . GLY B 1 140 ? -21.672 11.359 -10.102 1 97.44 140 GLY B O 1
ATOM 3694 N N . THR B 1 141 ? -19.938 12.711 -9.898 1 96.56 141 THR B N 1
ATOM 3695 C CA . THR B 1 141 ? -19.328 12.32 -11.164 1 96.56 141 THR B CA 1
ATOM 3696 C C . THR B 1 141 ? -19.047 10.82 -11.195 1 96.56 141 THR B C 1
ATOM 3698 O O . THR B 1 141 ? -19.234 10.172 -12.234 1 96.56 14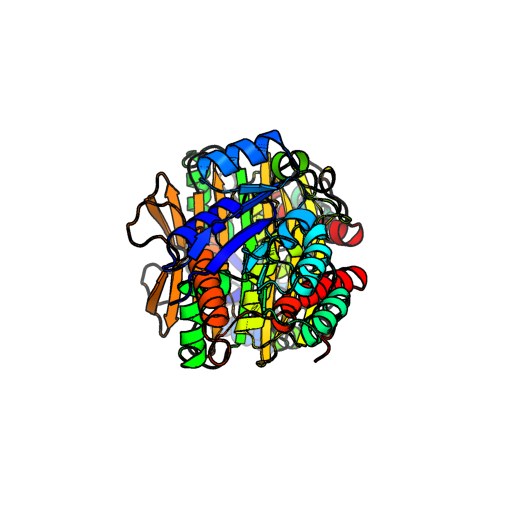1 THR B O 1
ATOM 3701 N N . ILE B 1 142 ? -18.688 10.219 -10.047 1 97.81 142 ILE B N 1
ATOM 3702 C CA . ILE B 1 142 ? -18.328 8.805 -10.047 1 97.81 142 ILE B CA 1
ATOM 3703 C C . ILE B 1 142 ? -19.438 7.984 -9.391 1 97.81 142 ILE B C 1
ATOM 3705 O O . ILE B 1 142 ? -19.234 6.809 -9.07 1 97.81 142 ILE B O 1
ATOM 3709 N N . GLY B 1 143 ? -20.578 8.523 -9.188 1 98.12 143 GLY B N 1
ATOM 3710 C CA . GLY B 1 143 ? -21.641 7.844 -8.461 1 98.12 143 GLY B CA 1
ATOM 3711 C C . GLY B 1 143 ? -21.312 7.629 -6.996 1 98.12 143 GLY B C 1
ATOM 3712 O O . GLY B 1 143 ? -20.516 8.367 -6.418 1 98.12 143 GLY B O 1
ATOM 3713 N N . LYS B 1 144 ? -22 6.668 -6.43 1 98.19 144 LYS B N 1
ATOM 3714 C CA . LYS B 1 144 ? -21.75 6.348 -5.027 1 98.19 144 LYS B CA 1
ATOM 3715 C C . LYS B 1 144 ? -20.344 5.789 -4.828 1 98.19 144 LYS B C 1
ATOM 3717 O O . LYS B 1 144 ? -19.922 4.891 -5.551 1 98.19 144 LYS B O 1
ATOM 3722 N N . MET B 1 145 ? -19.641 6.371 -3.865 1 98.62 145 MET B N 1
ATOM 3723 C CA . MET B 1 145 ? -18.312 5.875 -3.535 1 98.62 145 MET B CA 1
ATOM 3724 C C . MET B 1 145 ? -18.391 4.477 -2.932 1 98.62 145 MET B C 1
ATOM 3726 O O . MET B 1 145 ? -19.156 4.234 -2.006 1 98.62 145 MET B O 1
ATOM 3730 N N . ARG B 1 146 ? -17.547 3.566 -3.402 1 98.44 146 ARG B N 1
ATOM 3731 C CA . ARG B 1 146 ? -17.531 2.199 -2.898 1 98.44 146 ARG B CA 1
ATOM 3732 C C . ARG B 1 146 ? -16.328 1.965 -1.995 1 98.44 146 ARG B C 1
ATOM 3734 O O . ARG B 1 146 ? -16.438 1.282 -0.974 1 98.44 146 ARG B O 1
ATOM 3741 N N . ALA B 1 147 ? -15.211 2.549 -2.377 1 98.62 147 ALA B N 1
ATOM 3742 C CA . ALA B 1 147 ? -14 2.334 -1.593 1 98.62 147 ALA B CA 1
ATOM 3743 C C . ALA B 1 147 ? -12.969 3.424 -1.871 1 98.62 147 ALA B C 1
ATOM 3745 O O . ALA B 1 147 ? -13.016 4.082 -2.912 1 98.62 147 ALA B O 1
ATOM 3746 N N . MET B 1 148 ? -12.055 3.615 -0.96 1 98.81 148 MET B N 1
ATOM 3747 C CA . MET B 1 148 ? -10.828 4.383 -1.141 1 98.81 148 MET B CA 1
ATOM 3748 C C . MET B 1 148 ? -9.609 3.555 -0.752 1 98.81 148 MET B C 1
ATOM 3750 O O . MET B 1 148 ? -9.648 2.803 0.224 1 98.81 148 MET B O 1
ATOM 3754 N N . LYS B 1 149 ? -8.562 3.674 -1.473 1 98.88 149 LYS B N 1
ATOM 3755 C CA . LYS B 1 149 ? -7.266 3.088 -1.156 1 98.88 149 LYS B CA 1
ATOM 3756 C C . LYS B 1 149 ? -6.164 4.145 -1.175 1 98.88 149 LYS B C 1
ATOM 3758 O O . LYS B 1 149 ? -6.004 4.863 -2.164 1 98.88 149 LYS B O 1
ATOM 3763 N N . ALA B 1 150 ? -5.441 4.25 -0.103 1 98.88 150 ALA B N 1
ATOM 3764 C CA . ALA B 1 150 ? -4.34 5.203 -0.011 1 98.88 150 ALA B CA 1
ATOM 3765 C C . ALA B 1 150 ? -3.031 4.5 0.337 1 98.88 150 ALA B C 1
ATOM 3767 O O . ALA B 1 150 ? -2.992 3.66 1.24 1 98.88 150 ALA B O 1
ATOM 3768 N N . VAL B 1 151 ? -1.976 4.82 -0.382 1 98.88 151 VAL B N 1
ATOM 3769 C CA . VAL B 1 151 ? -0.638 4.285 -0.151 1 98.88 151 VAL B CA 1
ATOM 3770 C C . VAL B 1 151 ? 0.368 5.43 -0.064 1 98.88 151 VAL B C 1
ATOM 3772 O O . VAL B 1 151 ? 0.512 6.211 -1.007 1 98.88 151 VAL B O 1
ATOM 3775 N N . LEU B 1 152 ? 1.004 5.512 1.057 1 98.62 152 LEU B N 1
ATOM 3776 C CA . LEU B 1 152 ? 1.997 6.547 1.322 1 98.62 152 LEU B CA 1
ATOM 3777 C C . LEU B 1 152 ? 3.322 5.934 1.755 1 98.62 152 LEU B C 1
ATOM 3779 O O . LEU B 1 152 ? 3.445 5.434 2.877 1 98.62 152 LEU B O 1
ATOM 3783 N N . THR B 1 153 ? 4.332 6.012 0.921 1 98.44 153 THR B N 1
ATOM 3784 C CA . THR B 1 153 ? 5.637 5.465 1.275 1 98.44 153 THR B CA 1
ATOM 3785 C C . THR B 1 153 ? 6.73 6.508 1.078 1 98.44 153 THR B C 1
ATOM 3787 O O . THR B 1 153 ? 6.945 6.988 -0.037 1 98.44 153 THR B O 1
ATOM 3790 N N . TRP B 1 154 ? 7.398 6.855 2.131 1 97.56 154 TRP B N 1
ATOM 3791 C CA . TRP B 1 154 ? 8.438 7.879 2.117 1 97.56 154 TRP B CA 1
ATOM 3792 C C . TRP B 1 154 ? 9.758 7.324 2.654 1 97.56 154 TRP B C 1
ATOM 3794 O O . TRP B 1 154 ? 9.805 6.191 3.141 1 97.56 154 TRP B O 1
ATOM 3804 N N . SER B 1 155 ? 10.781 8.102 2.424 1 96.25 155 SER B N 1
ATOM 3805 C CA . SER B 1 155 ? 12.117 7.773 2.91 1 96.25 155 SER B CA 1
ATOM 3806 C C . SER B 1 155 ? 12.508 8.656 4.094 1 96.25 155 SER B C 1
ATOM 3808 O O . SER B 1 155 ? 12.656 9.867 3.947 1 96.25 155 SER B O 1
ATOM 3810 N N . ARG B 1 156 ? 12.5 7.98 5.176 1 91.38 156 ARG B N 1
ATOM 3811 C CA . ARG B 1 156 ? 13.086 8.594 6.367 1 91.38 156 ARG B CA 1
ATOM 3812 C C . ARG B 1 156 ? 14.234 7.758 6.91 1 91.38 156 ARG B C 1
ATOM 3814 O O . ARG B 1 156 ? 14.133 6.535 7 1 91.38 156 ARG B O 1
ATOM 3821 N N . GLY B 1 157 ? 15.391 8.352 7.031 1 83.81 157 GLY B N 1
ATOM 3822 C CA . GLY B 1 157 ? 16.531 7.598 7.5 1 83.81 157 GLY B CA 1
ATOM 3823 C C . GLY B 1 157 ? 17.094 8.102 8.82 1 83.81 157 GLY B C 1
ATOM 3824 O O . GLY B 1 157 ? 16.469 8.945 9.469 1 83.81 157 GLY B O 1
ATOM 3825 N N . GLY B 1 158 ? 18.141 7.438 9.18 1 75.56 158 GLY B N 1
ATOM 3826 C CA . GLY B 1 158 ? 18.781 7.676 10.461 1 75.56 158 GLY B CA 1
ATOM 3827 C C . GLY B 1 158 ? 19.047 9.141 10.734 1 75.56 158 GLY B C 1
ATOM 3828 O O . GLY B 1 158 ? 18.656 9.68 11.766 1 75.56 158 GLY B O 1
ATOM 3829 N N . SER B 1 159 ? 19.453 9.859 9.703 1 86.06 159 SER B N 1
ATOM 3830 C CA . SER B 1 159 ? 19.781 11.266 9.938 1 86.06 159 SER B CA 1
ATOM 3831 C C . SER B 1 159 ? 18.547 12.086 10.234 1 86.06 159 SER B C 1
ATOM 3833 O O . SER B 1 159 ? 18.594 13.023 11.039 1 86.06 159 SER B O 1
ATOM 3835 N N . TYR B 1 160 ? 17.453 11.695 9.617 1 91 160 TYR B N 1
ATOM 3836 C CA . TYR B 1 160 ? 16.188 12.383 9.852 1 91 160 TYR B CA 1
ATOM 3837 C C . TYR B 1 160 ? 15.789 12.312 11.32 1 91 160 TYR B C 1
ATOM 3839 O O . TYR B 1 160 ? 15.281 13.281 11.883 1 91 160 TYR B O 1
ATOM 3847 N N . TYR B 1 161 ? 16.094 11.211 11.906 1 92.38 161 TYR B N 1
ATOM 3848 C CA . TYR B 1 161 ? 15.711 11 13.297 1 92.38 161 TYR B CA 1
ATOM 3849 C C . TYR B 1 161 ? 16.859 11.344 14.234 1 92.38 161 TYR B C 1
ATOM 3851 O O . TYR B 1 161 ? 16.656 11.984 15.266 1 92.38 161 TYR B O 1
ATOM 3859 N N . ARG B 1 162 ? 18.031 11.047 13.844 1 89.44 162 ARG B N 1
ATOM 3860 C CA . ARG B 1 162 ? 19.203 11.234 14.703 1 89.44 162 ARG B CA 1
ATOM 3861 C C . ARG B 1 162 ? 19.516 12.719 14.875 1 89.44 162 ARG B C 1
ATOM 3863 O O . ARG B 1 162 ? 19.969 13.141 15.938 1 89.44 162 ARG B O 1
ATOM 3870 N N . ASP B 1 163 ? 19.219 13.438 13.828 1 89 163 ASP B N 1
ATOM 3871 C CA . ASP B 1 163 ? 19.609 14.836 13.859 1 89 163 ASP B CA 1
ATOM 3872 C C . ASP B 1 163 ? 18.5 15.711 14.43 1 89 163 ASP B C 1
ATOM 3874 O O . ASP B 1 163 ? 18.609 16.938 14.438 1 89 163 ASP B O 1
ATOM 3878 N N . SER B 1 164 ? 17.516 15.078 14.922 1 90.12 164 SER B N 1
ATOM 3879 C CA . SER B 1 164 ? 16.391 15.82 15.5 1 90.12 164 SER B CA 1
ATOM 3880 C C . SER B 1 164 ? 16.219 15.484 16.984 1 90.12 164 SER B C 1
ATOM 3882 O O . SER B 1 164 ? 16.25 14.32 17.359 1 90.12 164 SER B O 1
ATOM 3884 N N . PRO B 1 165 ? 16.062 16.5 17.766 1 89 165 PRO B N 1
ATOM 3885 C CA . PRO B 1 165 ? 15.906 16.25 19.188 1 89 165 PRO B CA 1
ATOM 3886 C C . PRO B 1 165 ? 14.516 15.75 19.562 1 89 165 PRO B C 1
ATOM 3888 O O . PRO B 1 165 ? 14.289 15.281 20.672 1 89 165 PRO B O 1
ATOM 3891 N N . TRP B 1 166 ? 13.578 15.812 18.672 1 94.06 166 TRP B N 1
ATOM 3892 C CA . TRP B 1 166 ? 12.211 15.539 19.109 1 94.06 166 TRP B CA 1
ATOM 3893 C C . TRP B 1 166 ? 11.602 14.406 18.281 1 94.06 166 TRP B C 1
ATOM 3895 O O . TRP B 1 166 ? 10.633 13.773 18.719 1 94.06 166 TRP B O 1
ATOM 3905 N N . ARG B 1 167 ? 12.125 14.07 17.109 1 95.31 167 ARG B N 1
ATOM 3906 C CA . ARG B 1 167 ? 11.523 13.062 16.234 1 95.31 167 ARG B CA 1
ATOM 3907 C C . ARG B 1 167 ? 11.906 11.656 16.688 1 95.31 167 ARG B C 1
ATOM 3909 O O . ARG B 1 167 ? 13 11.445 17.219 1 95.31 167 ARG B O 1
ATOM 3916 N N . GLY B 1 168 ? 11.031 10.773 16.422 1 95.5 168 GLY B N 1
ATOM 3917 C CA . GLY B 1 168 ? 11.289 9.367 16.688 1 95.5 168 GLY B CA 1
ATOM 3918 C C . GLY B 1 168 ? 11.102 8.992 18.141 1 95.5 168 GLY B C 1
ATOM 3919 O O . GLY B 1 168 ? 11.445 7.883 18.562 1 95.5 168 GLY B O 1
ATOM 3920 N N . LYS B 1 169 ? 10.578 9.938 18.969 1 95.62 169 LYS B N 1
ATOM 3921 C CA . LYS B 1 169 ? 10.391 9.719 20.391 1 95.62 169 LYS B CA 1
ATOM 3922 C C . LYS B 1 169 ? 8.93 9.875 20.797 1 95.62 169 LYS B C 1
ATOM 3924 O O . LYS B 1 169 ? 8.289 10.867 20.438 1 95.62 169 LYS B O 1
ATOM 3929 N N . TYR B 1 170 ? 8.484 8.953 21.609 1 94.38 170 TYR B N 1
ATOM 3930 C CA . TYR B 1 170 ? 7.094 9 22.047 1 94.38 170 TYR B CA 1
ATOM 3931 C C . TYR B 1 170 ? 6.82 10.266 22.859 1 94.38 170 TYR B C 1
ATOM 3933 O O . TYR B 1 170 ? 5.777 10.898 22.688 1 94.38 170 TYR B O 1
ATOM 3941 N N . ALA B 1 171 ? 7.723 10.672 23.609 1 95.44 171 ALA B N 1
ATOM 3942 C CA . ALA B 1 171 ? 7.551 11.773 24.547 1 95.44 171 ALA B CA 1
ATOM 3943 C C . ALA B 1 171 ? 7.422 13.102 23.828 1 95.44 171 ALA B C 1
ATOM 3945 O O . ALA B 1 171 ? 6.754 14.023 24.297 1 95.44 171 ALA B O 1
ATOM 3946 N N . THR B 1 172 ? 8 13.164 22.641 1 96.88 172 THR B N 1
ATOM 3947 C CA . THR B 1 172 ? 8.062 14.477 22 1 96.88 172 THR B CA 1
ATOM 3948 C C . THR B 1 172 ? 7.324 14.469 20.672 1 96.88 172 THR B C 1
ATOM 3950 O O . THR B 1 172 ? 6.758 15.484 20.25 1 96.88 172 THR B O 1
ATOM 3953 N N . GLU B 1 173 ? 7.266 13.383 20.031 1 96.19 173 GLU B N 1
ATOM 3954 C CA . GLU B 1 173 ? 6.598 13.312 18.734 1 96.19 173 GLU B CA 1
ATOM 3955 C C . GLU B 1 173 ? 5.188 12.742 18.875 1 9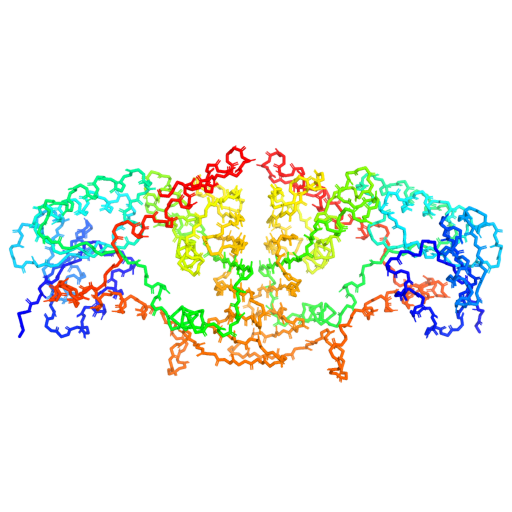6.19 173 GLU B C 1
ATOM 3957 O O . GLU B 1 173 ? 4.32 13.016 18.031 1 96.19 173 GLU B O 1
ATOM 3962 N N . GLY B 1 174 ? 4.91 11.93 19.953 1 94.81 174 GLY B N 1
ATOM 3963 C CA . GLY B 1 174 ? 3.602 11.336 20.188 1 94.81 174 GLY B CA 1
ATOM 3964 C C . GLY B 1 174 ? 3.359 10.086 19.375 1 94.81 174 GLY B C 1
ATOM 3965 O O . GLY B 1 174 ? 2.295 9.469 19.469 1 94.81 174 GLY B O 1
ATOM 3966 N N . GLY B 1 175 ? 4.266 9.664 18.625 1 95.19 175 GLY B N 1
ATOM 3967 C CA . GLY B 1 175 ? 4.32 8.57 17.656 1 95.19 175 GLY B CA 1
ATOM 3968 C C . GLY B 1 175 ? 5.426 8.734 16.641 1 95.19 175 GLY B C 1
ATOM 3969 O O . GLY B 1 175 ? 6.504 9.234 16.953 1 95.19 175 GLY B O 1
ATOM 3970 N N . CYS B 1 176 ? 5.254 8.242 15.438 1 95.94 176 CYS B N 1
ATOM 3971 C CA . CYS B 1 176 ? 6.258 8.422 14.398 1 95.94 176 CYS B CA 1
ATOM 3972 C C . CYS B 1 176 ? 5.602 8.547 13.023 1 95.94 176 CYS B C 1
ATOM 3974 O O . CYS B 1 176 ? 5.188 9.633 12.625 1 95.94 176 CYS B O 1
ATOM 3976 N N . LEU B 1 177 ? 5.402 7.473 12.32 1 97.94 177 LEU B N 1
ATOM 3977 C CA . LEU B 1 177 ? 4.895 7.488 10.953 1 97.94 177 LEU B CA 1
ATOM 3978 C C . LEU B 1 177 ? 3.479 8.055 10.906 1 97.94 177 LEU B C 1
ATOM 3980 O O . LEU B 1 177 ? 3.197 8.977 10.133 1 97.94 177 LEU B O 1
ATOM 3984 N N . LEU B 1 178 ? 2.541 7.566 11.68 1 98.62 178 LEU B N 1
ATOM 3985 C CA . LEU B 1 178 ? 1.121 7.883 11.562 1 98.62 178 LEU B CA 1
ATOM 3986 C C . LEU B 1 178 ? 0.856 9.344 11.93 1 98.62 178 LEU B C 1
ATOM 3988 O O . LEU B 1 178 ? 0.18 10.055 11.188 1 98.62 178 LEU B O 1
ATOM 3992 N N . ILE B 1 179 ? 1.4 9.805 13.023 1 98.19 179 ILE B N 1
ATOM 3993 C CA . ILE B 1 179 ? 1.054 11.125 13.547 1 98.19 179 ILE B CA 1
ATOM 3994 C C . ILE B 1 179 ? 1.798 12.203 12.766 1 98.19 179 ILE B C 1
ATOM 3996 O O . ILE B 1 179 ? 1.345 13.352 12.695 1 98.19 179 ILE B O 1
ATOM 4000 N N . ASN B 1 180 ? 2.959 11.836 12.156 1 96.94 180 ASN B N 1
ATOM 4001 C CA . ASN B 1 180 ? 3.787 12.859 11.547 1 96.94 180 ASN B CA 1
ATOM 4002 C C . ASN B 1 180 ? 3.693 12.828 10.023 1 96.94 180 ASN B C 1
ATOM 4004 O O . ASN B 1 180 ? 3.311 13.812 9.391 1 96.94 180 ASN B O 1
ATOM 4008 N N . GLN B 1 181 ? 3.902 11.727 9.422 1 96.81 181 GLN B N 1
ATOM 4009 C CA . GLN B 1 181 ? 3.922 11.664 7.961 1 96.81 181 GLN B CA 1
ATOM 4010 C C . GLN B 1 181 ? 2.535 11.352 7.406 1 96.81 181 GLN B C 1
ATOM 4012 O O . GLN B 1 181 ? 2.121 11.93 6.398 1 96.81 181 GLN B O 1
ATOM 4017 N N . ALA B 1 182 ? 1.771 10.484 8.055 1 98.56 182 ALA B N 1
ATOM 4018 C CA . ALA B 1 182 ? 0.586 9.914 7.422 1 98.56 182 ALA B CA 1
ATOM 4019 C C . ALA B 1 182 ? -0.678 10.648 7.848 1 98.56 182 ALA B C 1
ATOM 4021 O O . ALA B 1 182 ? -1.746 10.461 7.262 1 98.56 182 ALA B O 1
ATOM 4022 N N . ILE B 1 183 ? -0.633 11.492 8.805 1 98.5 183 ILE B N 1
ATOM 4023 C CA . ILE B 1 183 ? -1.821 12.094 9.398 1 98.5 183 ILE B CA 1
ATOM 4024 C C . ILE B 1 183 ? -2.566 12.914 8.344 1 98.5 183 ILE B C 1
ATOM 4026 O O . ILE B 1 183 ? -3.797 12.984 8.367 1 98.5 183 ILE B O 1
ATOM 4030 N N . HIS B 1 184 ? -1.846 13.578 7.41 1 98.25 184 HIS B N 1
ATOM 4031 C CA . HIS B 1 184 ? -2.496 14.32 6.332 1 98.25 184 HIS B CA 1
ATOM 4032 C C . HIS B 1 184 ? -3.312 13.391 5.441 1 98.25 184 HIS B C 1
ATOM 4034 O O . HIS B 1 184 ? -4.402 13.75 4.988 1 98.25 184 HIS B O 1
ATOM 4040 N N . THR B 1 185 ? -2.797 12.227 5.145 1 98.69 185 THR B N 1
ATOM 4041 C CA . THR B 1 185 ? -3.508 11.25 4.324 1 98.69 185 THR B CA 1
ATOM 4042 C C . THR B 1 185 ? -4.742 10.727 5.055 1 98.69 185 THR B C 1
ATOM 4044 O O . THR B 1 185 ? -5.82 10.625 4.465 1 98.69 185 THR B O 1
ATOM 4047 N N . LEU B 1 186 ? -4.539 10.461 6.316 1 98.81 186 LEU B N 1
ATOM 4048 C CA . LEU B 1 186 ? -5.668 10.016 7.121 1 98.81 186 LEU B CA 1
ATOM 4049 C C . LEU B 1 186 ? -6.742 11.094 7.191 1 98.81 186 LEU B C 1
ATOM 4051 O O . LEU B 1 186 ? -7.938 10.789 7.172 1 98.81 186 LEU B O 1
ATOM 4055 N N . ASP B 1 187 ? -6.305 12.328 7.305 1 98.69 187 ASP B N 1
ATOM 4056 C CA . ASP B 1 187 ? -7.234 13.453 7.297 1 98.69 187 ASP B CA 1
ATOM 4057 C C . ASP B 1 187 ? -8.031 13.508 5.996 1 98.69 187 ASP B C 1
ATOM 4059 O O . ASP B 1 187 ? -9.25 13.68 6.012 1 98.69 187 ASP B O 1
ATOM 4063 N N . LEU B 1 188 ? -7.379 13.344 4.875 1 98.69 188 LEU B N 1
ATOM 4064 C CA . LEU B 1 188 ? -8.047 13.367 3.58 1 98.69 188 LEU B CA 1
ATOM 4065 C C . LEU B 1 188 ? -9.031 12.211 3.459 1 98.69 188 LEU B C 1
ATOM 4067 O O . LEU B 1 188 ? -10.148 12.391 2.955 1 98.69 188 LEU B O 1
ATOM 4071 N N . LEU B 1 189 ? -8.664 11.047 3.928 1 98.81 189 LEU B N 1
ATOM 4072 C CA . LEU B 1 189 ? -9.539 9.883 3.836 1 98.81 189 LEU B CA 1
ATOM 4073 C C . LEU B 1 189 ? -10.844 10.125 4.586 1 98.81 189 LEU B C 1
ATOM 4075 O O . LEU B 1 189 ? -11.93 9.891 4.047 1 98.81 189 LEU B O 1
ATOM 4079 N N . GLN B 1 190 ? -10.695 10.539 5.832 1 98.38 190 GLN B N 1
ATOM 4080 C CA . GLN B 1 190 ? -11.914 10.773 6.602 1 98.38 190 GLN B CA 1
ATOM 4081 C C . GLN B 1 190 ? -12.711 11.938 6.023 1 98.38 190 GLN B C 1
ATOM 4083 O O . GLN B 1 190 ? -13.945 11.938 6.078 1 98.38 190 GLN B O 1
ATOM 4088 N N . TRP B 1 191 ? -12.055 12.969 5.469 1 98.38 191 TRP B N 1
ATOM 4089 C CA . TRP B 1 191 ? -12.711 14.125 4.875 1 98.38 191 TRP B CA 1
ATOM 4090 C C . TRP B 1 191 ? -13.508 13.734 3.643 1 98.38 191 TRP B C 1
ATOM 4092 O O . TRP B 1 191 ? -14.68 14.109 3.506 1 98.38 191 TRP B O 1
ATOM 4102 N N . PHE B 1 192 ? -12.938 12.906 2.742 1 98.75 192 PHE B N 1
ATOM 4103 C CA . PHE B 1 192 ? -13.617 12.438 1.543 1 98.75 192 PHE B CA 1
ATOM 4104 C C . PHE B 1 192 ? -14.703 11.422 1.899 1 98.75 192 PHE B C 1
ATOM 4106 O O . PHE B 1 192 ? -15.742 11.359 1.239 1 98.75 192 PHE B O 1
ATOM 4113 N N . GLY B 1 193 ? -14.477 10.656 2.914 1 98.25 193 GLY B N 1
ATOM 4114 C CA . GLY B 1 193 ? -15.352 9.562 3.287 1 98.25 193 GLY B CA 1
ATOM 4115 C C . GLY B 1 193 ? -16.453 9.977 4.25 1 98.25 193 GLY B C 1
ATOM 4116 O O . GLY B 1 193 ? -17.234 9.141 4.707 1 98.25 193 GLY B O 1
ATOM 4117 N N . GLU B 1 194 ? -16.453 11.273 4.637 1 97.56 194 GLU B N 1
ATOM 4118 C CA . GLU B 1 194 ? -17.438 11.828 5.555 1 97.56 194 GLU B CA 1
ATOM 4119 C C . GLU B 1 194 ? -17.328 11.195 6.938 1 97.56 194 GLU B C 1
ATOM 4121 O O . GLU B 1 194 ? -18.328 10.797 7.523 1 97.56 194 GLU B O 1
ATOM 4126 N N . GLY B 1 195 ? -16.125 11.008 7.332 1 97.56 195 GLY B N 1
ATOM 4127 C CA . GLY B 1 195 ? -15.859 10.445 8.648 1 97.56 195 GLY B CA 1
ATOM 4128 C C . GLY B 1 195 ? -15.508 8.969 8.602 1 97.56 195 GLY B C 1
ATOM 4129 O O . GLY B 1 195 ? -15.602 8.336 7.547 1 97.56 195 GLY B O 1
ATOM 4130 N N . VAL B 1 196 ? -15.031 8.43 9.703 1 98.25 196 VAL B N 1
ATOM 4131 C CA . VAL B 1 196 ? -14.727 7.02 9.898 1 98.25 196 VAL B CA 1
ATOM 4132 C C . VAL B 1 196 ? -15.578 6.457 11.039 1 98.25 196 VAL B C 1
ATOM 4134 O O . VAL B 1 196 ? -15.633 7.035 12.125 1 98.25 196 VAL B O 1
ATOM 4137 N N . THR B 1 197 ? -16.219 5.363 10.797 1 98.38 197 THR B N 1
ATOM 4138 C CA . THR B 1 197 ? -17.078 4.785 11.828 1 98.38 197 THR B CA 1
ATOM 4139 C C . THR B 1 197 ? -16.359 3.664 12.57 1 98.38 197 THR B C 1
ATOM 4141 O O . THR B 1 197 ? -16.609 3.422 13.75 1 98.38 197 THR B O 1
ATOM 4144 N N . ARG B 1 198 ? -15.484 2.98 11.914 1 98.44 198 ARG B N 1
ATOM 4145 C CA . ARG B 1 198 ? -14.648 1.992 12.586 1 98.44 198 ARG B CA 1
ATOM 4146 C C . ARG B 1 198 ? -13.359 1.752 11.812 1 98.44 198 ARG B C 1
ATOM 4148 O O . ARG B 1 198 ? -13.289 1.997 10.609 1 98.44 198 ARG B O 1
ATOM 4155 N N . VAL B 1 199 ? -12.367 1.294 12.547 1 98.38 199 VAL B N 1
ATOM 4156 C CA . VAL B 1 199 ? -11.047 1.076 11.969 1 98.38 199 VAL B CA 1
ATOM 4157 C C . VAL B 1 199 ? -10.461 -0.23 12.5 1 98.38 199 VAL B C 1
ATOM 4159 O O . VAL B 1 199 ? -10.664 -0.58 13.664 1 98.38 199 VAL B O 1
ATOM 4162 N N . LYS B 1 200 ? -9.836 -1.005 11.68 1 98.56 200 LYS B N 1
ATOM 4163 C CA . LYS B 1 200 ? -8.977 -2.139 11.992 1 98.56 200 LYS B CA 1
ATOM 4164 C C . LYS B 1 200 ? -7.574 -1.935 11.422 1 98.56 200 LYS B C 1
ATOM 4166 O O . LYS B 1 200 ? -7.398 -1.823 10.203 1 98.56 200 LYS B O 1
ATOM 4171 N N . GLY B 1 201 ? -6.598 -1.823 12.273 1 98.12 201 GLY B N 1
ATOM 4172 C CA . GLY B 1 201 ? -5.27 -1.529 11.758 1 98.12 201 GLY B CA 1
ATOM 4173 C C . GLY B 1 201 ? -4.16 -2.156 12.586 1 98.12 201 GLY B C 1
ATOM 4174 O O . GLY B 1 201 ? -4.395 -2.639 13.695 1 98.12 201 GLY B O 1
ATOM 4175 N N . VAL B 1 202 ? -2.938 -2.227 12 1 98.62 202 VAL B N 1
ATOM 4176 C CA . VAL B 1 202 ? -1.733 -2.748 12.641 1 98.62 202 VAL B CA 1
ATOM 4177 C C . VAL B 1 202 ? -0.545 -1.843 12.312 1 98.62 202 VAL B C 1
ATOM 4179 O O . VAL B 1 202 ? -0.399 -1.383 11.18 1 98.62 202 VAL B O 1
ATOM 4182 N N . VAL B 1 203 ? 0.244 -1.54 13.336 1 98.56 203 VAL B N 1
ATOM 4183 C CA . VAL B 1 203 ? 1.514 -0.848 13.141 1 98.56 203 VAL B CA 1
ATOM 4184 C C . VAL B 1 203 ? 2.67 -1.824 13.344 1 98.56 203 VAL B C 1
ATOM 4186 O O . VAL B 1 203 ? 2.514 -2.854 14 1 98.56 203 VAL B O 1
ATOM 4189 N N . ASP B 1 204 ? 3.785 -1.531 12.672 1 98.12 204 ASP B N 1
ATOM 4190 C CA . ASP B 1 204 ? 4.977 -2.367 12.789 1 98.12 204 ASP B CA 1
ATOM 4191 C C . ASP B 1 204 ? 6.246 -1.52 12.773 1 98.12 204 ASP B C 1
ATOM 4193 O O . ASP B 1 204 ? 6.191 -0.313 12.523 1 98.12 204 ASP B O 1
ATOM 4197 N N . SER B 1 205 ? 7.301 -2.068 13.242 1 96.62 205 SER B N 1
ATOM 4198 C CA . SER B 1 205 ? 8.633 -1.476 13.266 1 96.62 205 SER B CA 1
ATOM 4199 C C . SER B 1 205 ? 9.672 -2.42 12.672 1 96.62 205 SER B C 1
ATOM 4201 O O . SER B 1 205 ? 9.875 -3.527 13.172 1 96.62 205 SER B O 1
ATOM 4203 N N . SER B 1 206 ? 10.344 -1.974 11.617 1 96.25 206 SER B N 1
ATOM 4204 C CA . SER B 1 206 ? 11.25 -2.863 10.891 1 96.25 206 SER B CA 1
ATOM 4205 C C . SER B 1 206 ? 12.617 -2.223 10.703 1 96.25 206 SER B C 1
ATOM 4207 O O . SER B 1 206 ? 13.461 -2.25 11.609 1 96.25 206 SER B O 1
ATOM 4209 N N . TRP B 1 207 ? 12.789 -1.481 9.578 1 96.12 207 TRP B N 1
ATOM 4210 C CA . TRP B 1 207 ? 14.102 -0.953 9.219 1 96.12 207 TRP B CA 1
ATOM 4211 C C . TRP B 1 207 ? 14.547 0.105 10.227 1 96.12 207 TRP B C 1
ATOM 4213 O O . TRP B 1 207 ? 15.75 0.277 10.461 1 96.12 207 TRP B O 1
ATOM 4223 N N . LEU B 1 208 ? 13.609 0.761 10.898 1 96.38 208 LEU B N 1
ATOM 4224 C CA . LEU B 1 208 ? 13.938 1.906 11.742 1 96.38 208 LEU B CA 1
ATOM 4225 C C . LEU B 1 208 ? 13.797 1.556 13.219 1 96.38 208 LEU B C 1
ATOM 4227 O O . LEU B 1 208 ? 13.828 2.439 14.078 1 96.38 208 LEU B O 1
ATOM 4231 N N . ALA B 1 209 ? 13.695 0.326 13.531 1 95.19 209 ALA B N 1
ATOM 4232 C CA . ALA B 1 209 ? 13.367 -0.154 14.875 1 95.19 209 ALA B CA 1
ATOM 4233 C C . ALA B 1 209 ? 14.406 0.314 15.891 1 95.19 209 ALA B C 1
ATOM 4235 O O . ALA B 1 209 ? 14.07 0.581 17.047 1 95.19 209 ALA B O 1
ATOM 4236 N N . GLU B 1 210 ? 15.578 0.422 15.5 1 93.06 210 GLU B N 1
ATOM 4237 C CA . GLU B 1 210 ? 16.625 0.782 16.438 1 93.06 210 GLU B CA 1
ATOM 4238 C C . GLU B 1 210 ? 16.781 2.297 16.562 1 93.06 210 GLU B C 1
ATOM 4240 O O . GLU B 1 210 ? 17.469 2.795 17.453 1 93.06 210 GLU B O 1
ATOM 4245 N N . GLU B 1 211 ? 16.109 2.982 15.688 1 93.81 211 GLU B N 1
ATOM 4246 C CA . GLU B 1 211 ? 16.297 4.43 15.617 1 93.81 211 GLU B CA 1
ATOM 4247 C C . GLU B 1 211 ? 15.141 5.168 16.266 1 93.81 211 GLU B C 1
ATOM 4249 O O . GLU B 1 211 ? 15.312 6.277 16.781 1 93.81 211 GLU B O 1
ATOM 4254 N N . ILE B 1 212 ? 13.992 4.559 16.219 1 95.94 212 ILE B N 1
ATOM 4255 C CA . ILE B 1 212 ? 12.82 5.293 16.672 1 95.94 212 ILE B CA 1
ATOM 4256 C C . ILE B 1 212 ? 12.047 4.449 17.688 1 95.94 212 ILE B C 1
ATOM 4258 O O . ILE B 1 212 ? 12.125 3.219 17.672 1 95.94 212 ILE B O 1
ATOM 4262 N N . ASP B 1 213 ? 11.148 5.137 18.5 1 94.38 213 ASP B N 1
ATOM 4263 C CA . ASP B 1 213 ? 10.367 4.484 19.547 1 94.38 213 ASP B CA 1
ATOM 4264 C C . ASP B 1 213 ? 9.078 3.9 18.984 1 94.38 213 ASP B C 1
ATOM 4266 O O . ASP B 1 213 ? 8.523 2.943 19.531 1 94.38 213 ASP B O 1
ATOM 4270 N N . GLY B 1 214 ? 8.672 4.473 17.875 1 94.81 214 GLY B N 1
ATOM 4271 C CA . GLY B 1 214 ? 7.355 4.133 17.375 1 94.81 214 GLY B CA 1
ATOM 4272 C C . GLY B 1 214 ? 7.395 3.342 16.078 1 94.81 214 GLY B C 1
ATOM 4273 O O . GLY B 1 214 ? 8.375 2.643 15.805 1 94.81 214 GLY B O 1
ATOM 4274 N N . GLU B 1 215 ? 6.301 3.369 15.367 1 97.5 215 GLU B N 1
ATOM 4275 C CA . GLU B 1 215 ? 6.141 2.562 14.164 1 97.5 215 GLU B CA 1
ATOM 4276 C C . GLU B 1 215 ? 6.789 3.24 12.953 1 97.5 215 GLU B C 1
ATOM 4278 O O . GLU B 1 215 ? 6.797 4.469 12.859 1 97.5 215 GLU B O 1
ATOM 4283 N N . ASP B 1 216 ? 7.297 2.441 12.055 1 98 216 ASP B N 1
ATOM 4284 C CA . ASP B 1 216 ? 7.789 2.969 10.789 1 98 216 ASP B CA 1
ATOM 4285 C C . ASP B 1 216 ? 6.902 2.527 9.625 1 98 216 ASP B C 1
ATOM 4287 O O . ASP B 1 216 ? 7.078 2.982 8.492 1 98 216 ASP B O 1
ATOM 4291 N N . SER B 1 217 ? 5.918 1.594 9.906 1 98.69 217 SER B N 1
ATOM 4292 C CA . SER B 1 217 ? 4.965 1.107 8.922 1 98.69 217 SER B CA 1
ATOM 4293 C C . SER B 1 217 ? 3.607 0.821 9.555 1 98.69 217 SER B C 1
ATOM 4295 O O . SER B 1 217 ? 3.527 0.475 10.734 1 98.69 217 SER B O 1
ATOM 4297 N N . ALA B 1 218 ? 2.559 0.985 8.719 1 98.88 218 ALA B N 1
ATOM 4298 C CA . ALA B 1 218 ? 1.203 0.742 9.203 1 98.88 218 ALA B CA 1
ATOM 4299 C C . ALA B 1 218 ? 0.267 0.373 8.055 1 98.88 218 ALA B C 1
ATOM 4301 O O . ALA B 1 218 ? 0.433 0.851 6.934 1 98.88 218 ALA B O 1
ATOM 4302 N N . MET B 1 219 ? -0.638 -0.498 8.32 1 98.94 219 MET B N 1
ATOM 4303 C CA . MET B 1 219 ? -1.79 -0.717 7.449 1 98.94 219 MET B CA 1
ATOM 4304 C C . MET B 1 219 ? -3.094 -0.607 8.234 1 98.94 219 MET B C 1
ATOM 4306 O O . MET B 1 219 ? -3.115 -0.839 9.445 1 98.94 219 MET B O 1
ATOM 4310 N N . ALA B 1 220 ? -4.156 -0.236 7.551 1 98.88 220 ALA B N 1
ATOM 4311 C CA . ALA B 1 220 ? -5.457 -0.146 8.203 1 98.88 220 ALA B CA 1
ATOM 4312 C C . ALA B 1 220 ? -6.59 -0.317 7.191 1 98.88 220 ALA B C 1
ATOM 4314 O O . ALA B 1 220 ? -6.406 -0.071 5.996 1 98.88 220 ALA B O 1
ATOM 4315 N N . THR B 1 221 ? -7.703 -0.781 7.648 1 98.56 221 THR B N 1
ATOM 4316 C CA . THR B 1 221 ? -8.977 -0.865 6.941 1 98.56 221 THR B CA 1
ATOM 4317 C C . THR B 1 221 ? -10.047 -0.046 7.656 1 98.56 221 THR B C 1
ATOM 4319 O O . THR B 1 221 ? -10.094 -0.019 8.891 1 98.56 221 THR B O 1
ATOM 4322 N N . PHE B 1 222 ? -10.867 0.616 6.824 1 98.62 222 PHE B N 1
ATOM 4323 C CA . PHE B 1 222 ? -11.828 1.559 7.391 1 98.62 222 PHE B CA 1
ATOM 4324 C C . PHE B 1 222 ? -13.242 1.236 6.926 1 98.62 222 PHE B C 1
ATOM 4326 O O . PHE B 1 222 ? -13.438 0.699 5.836 1 98.62 222 PHE B O 1
ATOM 4333 N N . ALA B 1 223 ? -14.211 1.562 7.781 1 98.62 223 ALA B N 1
ATOM 4334 C CA . ALA B 1 223 ? -15.578 1.896 7.375 1 98.62 223 ALA B CA 1
ATOM 4335 C C . ALA B 1 223 ? -15.82 3.398 7.469 1 98.62 223 ALA B C 1
ATOM 4337 O O . ALA B 1 223 ? -15.586 4.008 8.516 1 98.62 223 ALA B O 1
ATOM 4338 N N . PHE B 1 224 ? -16.281 3.953 6.355 1 98.44 224 PHE B N 1
ATOM 4339 C CA . PHE B 1 224 ? -16.5 5.395 6.332 1 98.44 224 PHE B CA 1
ATOM 4340 C C . PHE B 1 224 ? -17.953 5.73 6.617 1 98.44 224 PHE B C 1
ATOM 4342 O O . PHE B 1 224 ? -18.828 4.855 6.555 1 98.44 224 PHE B O 1
ATOM 4349 N N . GLY B 1 225 ? -18.172 7.023 6.973 1 98.06 225 GLY B N 1
ATOM 4350 C CA . GLY B 1 225 ? -19.516 7.492 7.285 1 98.06 225 GLY B CA 1
ATOM 4351 C C . GLY B 1 225 ? -20.453 7.43 6.098 1 98.06 225 GLY B C 1
ATOM 4352 O O . GLY B 1 225 ? -21.656 7.254 6.27 1 98.06 225 GLY B O 1
ATOM 4353 N N . ASN B 1 226 ? -19.938 7.512 4.883 1 97.75 226 ASN B N 1
ATOM 4354 C CA . ASN B 1 226 ? -20.781 7.488 3.691 1 97.75 226 ASN B CA 1
ATOM 4355 C C . ASN B 1 226 ? -21.047 6.062 3.219 1 97.75 226 ASN B C 1
ATOM 4357 O O . ASN B 1 226 ? -21.625 5.855 2.15 1 97.75 226 ASN B O 1
ATOM 4361 N N . GLY B 1 227 ? -20.531 5.102 3.934 1 97.81 227 GLY B N 1
ATOM 4362 C CA . GLY B 1 227 ? -20.812 3.705 3.631 1 97.81 227 GLY B CA 1
ATOM 4363 C C . GLY B 1 227 ? -19.688 3.02 2.879 1 97.81 227 GLY B C 1
ATOM 4364 O O . GLY B 1 227 ? -19.672 1.792 2.764 1 97.81 227 GLY B O 1
ATOM 4365 N N . ALA B 1 228 ? -18.719 3.727 2.402 1 98.44 228 ALA B N 1
ATOM 4366 C CA . ALA B 1 228 ? -17.609 3.16 1.65 1 98.44 228 ALA B CA 1
ATOM 4367 C C . ALA B 1 228 ? -16.609 2.469 2.58 1 98.44 228 ALA B C 1
ATOM 4369 O O . ALA B 1 228 ? -16.625 2.691 3.793 1 98.44 228 ALA B O 1
ATOM 4370 N N . ARG B 1 229 ? -15.797 1.616 2.068 1 97.62 229 ARG B N 1
ATOM 4371 C CA . ARG B 1 229 ? -14.695 1.02 2.816 1 97.62 229 ARG B CA 1
ATOM 4372 C C . ARG B 1 229 ? -13.367 1.666 2.445 1 97.62 229 ARG B C 1
ATOM 4374 O O . ARG B 1 229 ? -13.266 2.352 1.426 1 97.62 229 ARG B O 1
ATOM 4381 N N . GLY B 1 230 ? -12.391 1.445 3.26 1 98.56 230 GLY B N 1
ATOM 4382 C CA . GLY B 1 230 ? -11.094 2.062 3.014 1 98.56 230 GLY B CA 1
ATOM 4383 C C . GLY B 1 230 ? -9.93 1.116 3.24 1 98.56 230 GLY B C 1
ATOM 4384 O O . GLY B 1 230 ? -9.984 0.263 4.129 1 98.56 230 GLY B O 1
ATOM 4385 N N . LEU B 1 231 ? -8.906 1.232 2.436 1 98.88 231 LEU B N 1
ATOM 4386 C CA . LEU B 1 231 ? -7.602 0.594 2.615 1 98.88 231 LEU B CA 1
ATOM 4387 C C . LEU B 1 231 ? -6.5 1.639 2.742 1 98.88 231 LEU B C 1
ATOM 4389 O O . LEU B 1 231 ? -6.496 2.637 2.02 1 98.88 231 LEU B O 1
ATOM 4393 N N . PHE B 1 232 ? -5.648 1.407 3.662 1 98.94 232 PHE B N 1
ATOM 4394 C CA . PHE B 1 232 ? -4.57 2.354 3.93 1 98.94 232 PHE B CA 1
ATOM 4395 C C . PHE B 1 232 ? -3.262 1.621 4.199 1 98.94 232 PHE B C 1
ATOM 4397 O O . PHE B 1 232 ? -3.24 0.617 4.914 1 98.94 232 PHE B O 1
ATOM 4404 N N . TYR B 1 233 ? -2.164 2.039 3.59 1 98.94 233 TYR B N 1
ATOM 4405 C CA . TYR B 1 233 ? -0.814 1.561 3.863 1 98.94 233 TYR B CA 1
ATOM 4406 C C . TYR B 1 233 ? 0.187 2.709 3.836 1 98.94 233 TYR B C 1
ATOM 4408 O O . TYR B 1 233 ? 0.144 3.557 2.943 1 98.94 233 TYR B O 1
ATOM 4416 N N . ALA B 1 234 ? 1.044 2.746 4.797 1 98.88 234 ALA B N 1
ATOM 4417 C CA . ALA B 1 234 ? 2.08 3.775 4.848 1 98.88 234 ALA B CA 1
ATOM 4418 C C . ALA B 1 234 ? 3.381 3.217 5.418 1 98.88 234 ALA B C 1
ATOM 4420 O O . ALA B 1 234 ? 3.361 2.324 6.27 1 98.88 234 ALA B O 1
ATOM 4421 N N . SER B 1 235 ? 4.516 3.785 4.938 1 98.81 235 SER B N 1
ATOM 4422 C CA . SER B 1 235 ? 5.82 3.383 5.453 1 98.81 235 SER B CA 1
ATOM 4423 C C . SER B 1 235 ? 6.848 4.496 5.281 1 98.81 235 SER B C 1
ATOM 4425 O O . SER B 1 235 ? 6.84 5.207 4.277 1 98.81 235 SER B O 1
ATOM 4427 N N . ASN B 1 236 ? 7.727 4.641 6.246 1 97.88 236 ASN B N 1
ATOM 4428 C CA . ASN B 1 236 ? 8.875 5.535 6.148 1 97.88 236 ASN B CA 1
ATOM 4429 C C . ASN B 1 236 ? 10.125 4.789 5.688 1 97.88 236 ASN B C 1
ATOM 4431 O O . ASN B 1 236 ? 11.227 5.34 5.715 1 97.88 236 ASN B O 1
ATOM 4435 N N . CYS B 1 237 ? 9.938 3.533 5.219 1 97.69 237 CYS B N 1
ATOM 4436 C CA . CYS B 1 237 ? 11.094 2.672 4.992 1 97.69 237 CYS B CA 1
ATOM 4437 C C . CYS B 1 237 ? 11.445 2.602 3.51 1 97.69 237 CYS B C 1
ATOM 4439 O O . CYS B 1 237 ? 12.273 1.792 3.102 1 97.69 237 CYS B O 1
ATOM 4441 N N . HIS B 1 238 ? 10.758 3.379 2.689 1 97.62 238 HIS B N 1
ATOM 4442 C CA . HIS B 1 238 ? 11.148 3.441 1.286 1 97.62 238 HIS B CA 1
ATOM 4443 C C . HIS B 1 238 ? 12.477 4.172 1.115 1 97.62 238 HIS B C 1
ATOM 4445 O O . HIS B 1 238 ? 13.016 4.719 2.08 1 97.62 238 HIS B O 1
ATOM 4451 N N . THR B 1 239 ? 13.039 4.145 -0.103 1 96.12 239 THR B N 1
ATOM 4452 C CA . THR B 1 239 ? 14.32 4.805 -0.344 1 96.12 239 THR B CA 1
ATOM 4453 C C . THR B 1 239 ? 14.117 6.145 -1.043 1 96.12 239 THR B C 1
ATOM 4455 O O . THR B 1 239 ? 15.062 6.922 -1.195 1 96.12 239 THR B O 1
ATOM 4458 N N . ALA B 1 240 ? 12.906 6.375 -1.442 1 93.88 240 ALA B N 1
ATOM 4459 C CA . ALA B 1 240 ? 12.508 7.656 -2.027 1 93.88 240 ALA B CA 1
ATOM 4460 C C . ALA B 1 240 ? 11.141 8.094 -1.52 1 93.88 240 ALA B C 1
ATOM 4462 O O . ALA B 1 240 ? 10.383 7.285 -0.976 1 93.88 240 ALA B O 1
ATOM 4463 N N . ASN B 1 241 ? 10.883 9.375 -1.565 1 95.25 241 ASN B N 1
ATOM 4464 C CA . ASN B 1 241 ? 9.547 9.867 -1.248 1 95.25 241 ASN B CA 1
ATOM 4465 C C . ASN B 1 241 ? 8.594 9.695 -2.424 1 95.25 241 ASN B C 1
ATOM 4467 O O . ASN B 1 241 ? 8.469 10.586 -3.268 1 95.25 241 ASN B O 1
ATOM 4471 N N . SER B 1 242 ? 7.902 8.594 -2.402 1 95.38 242 SER B N 1
ATOM 4472 C CA . SER B 1 242 ? 6.93 8.352 -3.463 1 95.38 242 SER B CA 1
ATOM 4473 C C . SER B 1 242 ? 5.699 9.234 -3.297 1 95.38 242 SER B C 1
ATOM 4475 O O . SER B 1 242 ? 5.211 9.422 -2.182 1 95.38 242 SER B O 1
ATOM 4477 N N . PRO B 1 243 ? 5.203 9.789 -4.41 1 93.81 243 PRO B N 1
ATOM 4478 C CA . PRO B 1 243 ? 3.959 10.555 -4.297 1 93.81 243 PRO B CA 1
ATOM 4479 C C . PRO B 1 243 ? 2.805 9.727 -3.738 1 93.81 243 PRO B C 1
ATOM 4481 O O . PRO B 1 243 ? 2.75 8.516 -3.949 1 93.81 243 PRO B O 1
ATOM 4484 N N . LEU B 1 244 ? 1.934 10.414 -3.031 1 96.88 244 LEU B N 1
ATOM 4485 C CA . LEU B 1 244 ? 0.737 9.758 -2.516 1 96.88 244 LEU B CA 1
ATOM 4486 C C . LEU B 1 244 ? -0.05 9.094 -3.645 1 96.88 244 LEU B C 1
ATOM 4488 O O . LEU B 1 244 ? -0.271 9.703 -4.691 1 96.88 244 LEU B O 1
ATOM 4492 N N . GLN B 1 245 ? -0.4 7.879 -3.438 1 97.69 245 GLN B N 1
ATOM 4493 C CA . GLN B 1 245 ? -1.344 7.191 -4.312 1 97.69 245 GLN B CA 1
ATOM 4494 C C . GLN B 1 245 ? -2.721 7.09 -3.664 1 97.69 245 GLN B C 1
ATOM 4496 O O . GLN B 1 245 ? -2.848 6.59 -2.543 1 97.69 245 GLN B O 1
ATOM 4501 N N . LEU B 1 246 ? -3.705 7.57 -4.332 1 98.5 246 LEU B N 1
ATOM 4502 C CA . LEU B 1 246 ? -5.09 7.512 -3.871 1 98.5 246 LEU B CA 1
ATOM 4503 C C . LEU B 1 246 ? -6.012 7.016 -4.98 1 98.5 246 LEU B C 1
ATOM 4505 O O . LEU B 1 246 ? -5.961 7.523 -6.105 1 98.5 246 LEU B O 1
ATOM 4509 N N . GLU B 1 247 ? -6.734 5.98 -4.723 1 98.69 247 GLU B N 1
ATOM 4510 C CA . GLU B 1 247 ? -7.75 5.441 -5.617 1 98.69 247 GLU B CA 1
ATOM 4511 C C . GLU B 1 247 ? -9.141 5.52 -4.992 1 98.69 247 GLU B C 1
ATOM 4513 O O . GLU B 1 247 ? -9.359 4.992 -3.898 1 98.69 247 GLU B O 1
ATOM 4518 N N . ILE B 1 248 ? -10.008 6.203 -5.598 1 98.81 248 ILE B N 1
ATOM 4519 C CA . ILE B 1 248 ? -11.391 6.297 -5.16 1 98.81 248 ILE B CA 1
ATOM 4520 C C . ILE B 1 248 ? -12.305 5.617 -6.176 1 98.81 248 ILE B C 1
ATOM 4522 O O . ILE B 1 248 ? -12.508 6.125 -7.281 1 98.81 248 ILE B O 1
ATOM 4526 N N . ASP B 1 249 ? -12.867 4.512 -5.742 1 98.5 249 ASP B N 1
ATOM 4527 C CA . ASP B 1 249 ? -13.719 3.691 -6.602 1 98.5 249 ASP B CA 1
ATOM 4528 C C . ASP B 1 249 ? -15.188 4.055 -6.426 1 98.5 249 ASP B C 1
ATOM 4530 O O . ASP B 1 249 ? -15.711 4.023 -5.309 1 98.5 249 ASP B O 1
ATOM 4534 N N . GLY B 1 250 ? -15.812 4.398 -7.512 1 98.31 250 GLY B N 1
ATOM 4535 C CA . GLY B 1 250 ? -17.234 4.684 -7.5 1 98.31 250 GLY B CA 1
ATOM 4536 C C . GLY B 1 250 ? -18.031 3.807 -8.453 1 98.31 250 GLY B C 1
ATOM 4537 O O . GLY B 1 250 ? -17.453 3.049 -9.234 1 98.31 250 GLY B O 1
ATOM 4538 N N . GLU B 1 251 ? -19.312 3.9 -8.406 1 97.62 251 GLU B N 1
ATOM 4539 C CA . GLU B 1 251 ? -20.234 3.109 -9.219 1 97.62 251 GLU B CA 1
ATOM 4540 C C . GLU B 1 251 ? -20.062 3.414 -10.703 1 97.62 251 GLU B C 1
ATOM 4542 O O . GLU B 1 251 ? -20.25 2.535 -11.547 1 97.62 251 GLU B O 1
ATOM 4547 N N . LYS B 1 252 ? -19.656 4.637 -11 1 97.06 252 LYS B N 1
ATOM 4548 C CA . LYS B 1 252 ? -19.703 5.082 -12.391 1 97.06 252 LYS B CA 1
ATOM 4549 C C . LYS B 1 252 ? -18.312 5.441 -12.898 1 97.06 252 LYS B C 1
ATOM 4551 O O . LYS B 1 252 ? -18.156 5.863 -14.047 1 97.06 252 LYS B O 1
ATOM 4556 N N . GLY B 1 253 ? -17.391 5.34 -12.039 1 97.31 253 GLY B N 1
ATOM 4557 C CA . GLY B 1 253 ? -16.031 5.715 -12.414 1 97.31 253 GLY B CA 1
ATOM 4558 C C . GLY B 1 253 ? -15.062 5.684 -11.25 1 97.31 253 GLY B C 1
ATOM 4559 O O . GLY B 1 253 ? -15.43 5.324 -10.133 1 97.31 253 GLY B O 1
ATOM 4560 N N . THR B 1 254 ? -13.82 6.02 -11.562 1 98.25 254 THR B N 1
ATOM 4561 C CA . THR B 1 254 ? -12.75 5.977 -10.57 1 98.25 254 THR B CA 1
ATOM 4562 C C . THR B 1 254 ? -11.914 7.246 -10.633 1 98.25 254 THR B C 1
ATOM 4564 O O . THR B 1 254 ? -11.602 7.746 -11.711 1 98.25 254 THR B O 1
ATOM 4567 N N . LEU B 1 255 ? -11.633 7.816 -9.461 1 98.69 255 LEU B N 1
ATOM 4568 C CA . LEU B 1 255 ? -10.633 8.867 -9.359 1 98.69 255 LEU B CA 1
ATOM 4569 C C . LEU B 1 255 ? -9.281 8.305 -8.922 1 98.69 255 LEU B C 1
ATOM 4571 O O . LEU B 1 255 ? -9.219 7.523 -7.965 1 98.69 255 LEU B O 1
ATOM 4575 N N . LEU B 1 256 ? -8.273 8.656 -9.656 1 98.12 256 LEU B N 1
ATOM 4576 C CA . LEU B 1 256 ? -6.926 8.164 -9.383 1 98.12 256 LEU B CA 1
ATOM 4577 C C . LEU B 1 256 ? -5.953 9.328 -9.188 1 98.12 256 LEU B C 1
ATOM 4579 O O . LEU B 1 256 ? -5.777 10.148 -10.086 1 98.12 256 LEU B O 1
ATOM 4583 N N . LEU B 1 257 ? -5.41 9.406 -7.969 1 97.62 257 LEU B N 1
ATOM 4584 C CA . LEU B 1 257 ? -4.301 10.32 -7.723 1 97.62 257 LEU B CA 1
ATOM 4585 C C . LEU B 1 257 ? -2.965 9.594 -7.816 1 97.62 257 LEU B C 1
ATOM 4587 O O . LEU B 1 257 ? -2.662 8.734 -6.984 1 97.62 257 LEU B O 1
ATOM 4591 N N . GLU B 1 258 ? -2.16 9.867 -8.781 1 94.19 258 GLU B N 1
ATOM 4592 C CA . GLU B 1 258 ? -0.845 9.281 -9.023 1 94.19 258 GLU B CA 1
ATOM 4593 C C . GLU B 1 258 ? 0.109 10.305 -9.641 1 94.19 258 GLU B C 1
ATOM 4595 O O . GLU B 1 258 ? -0.293 11.109 -10.484 1 94.19 258 GLU B O 1
ATOM 4600 N N . GLY B 1 259 ? 1.332 10.305 -9.148 1 90.5 259 GLY B N 1
ATOM 4601 C CA . GLY B 1 259 ? 2.303 11.258 -9.664 1 90.5 259 GLY B CA 1
ATOM 4602 C C . GLY B 1 259 ? 1.906 12.703 -9.43 1 90.5 259 GLY B C 1
ATOM 4603 O O . GLY B 1 259 ? 2.141 13.562 -10.281 1 90.5 259 GLY B O 1
ATOM 4604 N N . SER B 1 260 ? 1.104 12.93 -8.422 1 92.81 260 SER B N 1
ATOM 4605 C CA . SER B 1 260 ? 0.639 14.258 -8.039 1 92.81 260 SER B CA 1
ATOM 4606 C C . SER B 1 260 ? -0.369 14.805 -9.047 1 92.81 260 SER B C 1
ATOM 4608 O O . SER B 1 260 ? -0.557 16.016 -9.148 1 92.81 260 SER B O 1
ATOM 4610 N N . GLU B 1 261 ? -0.868 13.891 -9.797 1 95.19 261 GLU B N 1
ATOM 4611 C CA . GLU B 1 261 ? -1.922 14.234 -10.75 1 95.19 261 GLU B CA 1
ATOM 4612 C C . GLU B 1 261 ? -3.197 13.445 -10.477 1 95.19 261 GLU B C 1
ATOM 4614 O O . GLU B 1 261 ? -3.137 12.258 -10.156 1 95.19 261 GLU B O 1
ATOM 4619 N N . LEU B 1 262 ? -4.301 14.164 -10.625 1 98 262 LEU B N 1
ATOM 4620 C CA . LEU B 1 262 ? -5.598 13.523 -10.445 1 98 262 LEU B CA 1
ATOM 4621 C C . LEU B 1 262 ? -6.219 13.164 -11.789 1 98 262 LEU B C 1
ATOM 4623 O O . LEU B 1 262 ? -6.332 14.016 -12.672 1 98 262 LEU B O 1
ATOM 4627 N N . TRP B 1 263 ? -6.637 11.953 -11.922 1 98 263 TRP B N 1
ATOM 4628 C CA . TRP B 1 263 ? -7.246 11.445 -13.148 1 98 263 TRP B CA 1
ATOM 4629 C C . TRP B 1 263 ? -8.648 10.906 -12.883 1 98 263 TRP B C 1
ATOM 4631 O O . TRP B 1 263 ? -8.898 10.312 -11.836 1 98 263 TRP B O 1
ATOM 4641 N N . LEU B 1 264 ? -9.547 11.109 -13.844 1 98.44 264 LEU B N 1
ATOM 4642 C CA . LEU B 1 264 ? -10.859 10.477 -13.867 1 98.44 264 LEU B CA 1
ATOM 4643 C C . LEU B 1 264 ? -10.906 9.352 -14.891 1 98.44 264 LEU B C 1
ATOM 4645 O O . LEU B 1 264 ? -10.625 9.57 -16.078 1 98.44 264 LEU B O 1
ATOM 4649 N N . LEU B 1 265 ? -11.109 8.18 -14.453 1 96.75 265 LEU B N 1
ATOM 4650 C CA . LEU B 1 265 ? -11.383 7.039 -15.328 1 96.75 265 LEU B CA 1
ATOM 4651 C C . LEU B 1 265 ? -12.883 6.785 -15.438 1 96.75 265 LEU B C 1
ATOM 4653 O O . LEU B 1 265 ? -13.523 6.398 -14.461 1 96.75 265 LEU B O 1
ATOM 4657 N N . HIS B 1 266 ? -13.398 6.941 -16.547 1 92.69 266 HIS B N 1
ATOM 4658 C CA . HIS B 1 266 ? -14.828 6.832 -16.797 1 92.69 266 HIS B CA 1
ATOM 4659 C C . HIS B 1 266 ? -15.117 6.375 -18.219 1 92.69 266 HIS B C 1
ATOM 4661 O O . HIS B 1 266 ? -14.609 6.965 -19.172 1 92.69 266 HIS B O 1
ATOM 4667 N N . ASP B 1 267 ? -15.945 5.309 -18.359 1 89.06 267 ASP B N 1
ATOM 4668 C CA . ASP B 1 267 ? -16.391 4.805 -19.656 1 89.06 267 ASP B CA 1
ATOM 4669 C C . ASP B 1 267 ? -15.203 4.516 -20.562 1 89.06 267 ASP B C 1
ATOM 4671 O O . ASP B 1 267 ? -15.188 4.945 -21.719 1 89.06 267 ASP B O 1
ATOM 4675 N N . GLY B 1 268 ? -14.172 4.004 -20 1 85.19 268 GLY B N 1
ATOM 4676 C CA . GLY B 1 268 ? -13.023 3.572 -20.781 1 85.19 268 GLY B CA 1
ATOM 4677 C C . GLY B 1 268 ? -12.062 4.699 -21.094 1 85.19 268 GLY B C 1
ATOM 4678 O O . GLY B 1 268 ? -11.031 4.48 -21.734 1 85.19 268 GLY B O 1
ATOM 4679 N N . ALA B 1 269 ? -12.406 5.875 -20.656 1 92.19 269 ALA B N 1
ATOM 4680 C CA . ALA B 1 269 ? -11.555 7.031 -20.922 1 92.19 269 ALA B CA 1
ATOM 4681 C C . ALA B 1 269 ? -10.859 7.504 -19.656 1 92.19 269 ALA B C 1
ATOM 4683 O O . ALA B 1 269 ? -11.344 7.273 -18.547 1 92.19 269 ALA B O 1
ATOM 4684 N N . ARG B 1 270 ? -9.734 8.07 -19.938 1 94.44 270 ARG B N 1
ATOM 4685 C CA . ARG B 1 270 ? -8.938 8.672 -18.875 1 94.44 270 ARG B CA 1
ATOM 4686 C C . ARG B 1 270 ? -8.719 10.156 -19.125 1 94.44 270 ARG B C 1
ATOM 4688 O O . ARG B 1 270 ? -8.234 10.555 -20.188 1 94.44 270 ARG B O 1
ATOM 4695 N N . ARG B 1 271 ? -9.102 11.023 -18.094 1 97 271 ARG B N 1
ATOM 4696 C CA . ARG B 1 271 ? -8.977 12.477 -18.219 1 97 271 ARG B CA 1
ATOM 4697 C C . ARG B 1 271 ? -8.297 13.078 -17 1 97 271 ARG B C 1
ATOM 4699 O O . ARG B 1 271 ? -8.648 12.758 -15.859 1 97 271 ARG B O 1
ATOM 4706 N N . ARG B 1 272 ? -7.359 13.93 -17.297 1 97.12 272 ARG B N 1
ATOM 4707 C CA . ARG B 1 272 ? -6.703 14.625 -16.188 1 97.12 272 ARG B CA 1
ATOM 4708 C C . ARG B 1 272 ? -7.59 15.742 -15.648 1 97.12 272 ARG B C 1
ATOM 4710 O O . ARG B 1 272 ? -8.133 16.547 -16.406 1 97.12 272 ARG B O 1
ATOM 4717 N N . LEU B 1 273 ? -7.68 15.82 -14.336 1 97.88 273 LEU B N 1
ATOM 4718 C CA . LEU B 1 273 ? -8.578 16.797 -13.727 1 97.88 273 LEU B CA 1
ATOM 4719 C C . LEU B 1 273 ? -7.793 17.922 -13.062 1 97.88 273 LEU B C 1
ATOM 4721 O O . LEU B 1 273 ? -8.234 19.078 -13.047 1 97.88 273 LEU B O 1
ATOM 4725 N N . ALA B 1 274 ? -6.652 17.594 -12.438 1 97 274 ALA B N 1
ATOM 4726 C CA . ALA B 1 274 ? -5.875 18.562 -11.672 1 97 274 ALA B CA 1
ATOM 4727 C C . ALA B 1 274 ? -4.449 18.078 -11.453 1 97 274 ALA B C 1
ATOM 4729 O O . ALA B 1 274 ? -4.156 16.891 -11.656 1 97 274 ALA B O 1
ATOM 4730 N N . SER B 1 275 ? -3.557 18.922 -11.125 1 95.12 275 SER B N 1
ATOM 4731 C CA . SER B 1 275 ? -2.168 18.625 -10.797 1 95.12 275 SER B CA 1
ATOM 4732 C C . SER B 1 275 ? -1.674 19.5 -9.641 1 95.12 275 SER B C 1
ATOM 4734 O O . SER B 1 275 ? -2.016 20.672 -9.555 1 95.12 275 SER B O 1
ATOM 4736 N N . ASP B 1 276 ? -0.958 18.828 -8.781 1 91.31 276 ASP B N 1
ATOM 4737 C CA . ASP B 1 276 ? -0.348 19.578 -7.691 1 91.31 276 ASP B CA 1
ATOM 4738 C C . ASP B 1 276 ? 1.007 20.141 -8.102 1 91.31 276 ASP B C 1
ATOM 4740 O O . ASP B 1 276 ? 1.671 20.812 -7.312 1 91.31 276 ASP B O 1
ATOM 4744 N N . ALA B 1 277 ? 1.436 19.797 -9.305 1 74.44 277 ALA B N 1
ATOM 4745 C CA . ALA B 1 277 ? 2.705 20.312 -9.805 1 74.44 277 ALA B CA 1
ATOM 4746 C C . ALA B 1 277 ? 2.598 21.797 -10.133 1 74.44 277 ALA B C 1
ATOM 4748 O O . ALA B 1 277 ? 1.511 22.297 -10.422 1 74.44 277 ALA B O 1
ATOM 4749 N N . ALA B 1 278 ? 3.684 22.625 -9.758 1 60.84 278 ALA B N 1
ATOM 4750 C CA . ALA B 1 278 ? 3.711 24.047 -10.109 1 60.84 278 ALA B CA 1
ATOM 4751 C C . ALA B 1 278 ? 3.439 24.234 -11.602 1 60.84 278 ALA B C 1
ATOM 4753 O O . ALA B 1 278 ? 3.9 23.453 -12.43 1 60.84 278 ALA B O 1
ATOM 4754 N N . PRO B 1 279 ? 2.365 25.141 -11.922 1 47.78 279 PRO B N 1
ATOM 4755 C CA . PRO B 1 279 ? 2.014 25.391 -13.32 1 47.78 279 PRO B CA 1
ATOM 4756 C C . PRO B 1 279 ? 3.238 25.609 -14.203 1 47.78 279 PRO B C 1
ATOM 4758 O O . PRO B 1 279 ? 3.195 25.328 -15.406 1 47.78 279 PRO B O 1
ATOM 4761 N N . ASP B 1 280 ? 4.207 26.453 -13.781 1 42.53 280 ASP B N 1
ATOM 4762 C CA . ASP B 1 280 ? 5.262 26.844 -14.711 1 42.53 280 ASP B CA 1
ATOM 4763 C C . ASP B 1 280 ? 6.234 25.688 -14.953 1 42.53 280 ASP B C 1
ATOM 4765 O O . ASP B 1 280 ? 7.234 25.859 -15.656 1 42.53 280 ASP B O 1
ATOM 4769 N N . GLY B 1 281 ? 6.066 24.547 -14.656 1 42.19 281 GLY B N 1
ATOM 4770 C CA . GLY B 1 281 ? 6.875 23.391 -15.008 1 42.19 281 GLY B CA 1
ATOM 4771 C C . GLY B 1 281 ? 8.156 23.297 -14.203 1 42.19 281 GLY B C 1
ATOM 4772 O O . GLY B 1 281 ? 9.016 22.453 -14.484 1 42.19 281 GLY B O 1
ATOM 4773 N N . SER B 1 282 ? 8.68 24.281 -13.602 1 39.91 282 SER B N 1
ATOM 4774 C CA . SER B 1 282 ? 10.031 24.359 -13.062 1 39.91 282 SER B CA 1
ATOM 4775 C C . SER B 1 282 ? 10.25 23.328 -11.961 1 39.91 282 SER B C 1
ATOM 4777 O O . SER B 1 282 ? 11.359 23.188 -11.453 1 39.91 282 SER B O 1
ATOM 4779 N N . GLY B 1 283 ? 9.594 22.219 -11.852 1 42.53 283 GLY B N 1
ATOM 4780 C CA . GLY B 1 283 ? 9.867 21.094 -10.961 1 42.53 283 GLY B CA 1
ATOM 4781 C C . GLY B 1 283 ? 9.68 21.438 -9.5 1 42.53 283 GLY B C 1
ATOM 4782 O O . GLY B 1 283 ? 9.953 20.625 -8.625 1 42.53 283 GLY B O 1
ATOM 4783 N N . LYS B 1 284 ? 10.023 22.656 -9.047 1 43.09 284 LYS B N 1
ATOM 4784 C CA . LYS B 1 284 ? 9.922 22.938 -7.617 1 43.09 284 LYS B CA 1
ATOM 4785 C C . LYS B 1 284 ? 8.508 22.703 -7.102 1 43.09 284 LYS B C 1
ATOM 4787 O O . LYS B 1 284 ? 7.539 23.188 -7.691 1 43.09 284 LYS B O 1
ATOM 4792 N N . SER B 1 285 ? 8.273 21.547 -6.504 1 48.12 285 SER B N 1
ATOM 4793 C CA . SER B 1 285 ? 7.164 20.938 -5.773 1 48.12 285 SER B CA 1
ATOM 4794 C C . SER B 1 285 ? 6.238 22 -5.188 1 48.12 285 SER B C 1
ATOM 4796 O O . SER B 1 285 ? 6.66 23.125 -4.941 1 48.12 285 SER B O 1
ATOM 4798 N N . TYR B 1 286 ? 4.906 21.953 -5.523 1 48.25 286 TYR B N 1
ATOM 4799 C CA . TYR B 1 286 ? 3.799 22.578 -4.801 1 48.25 286 TYR B CA 1
ATOM 4800 C C . TYR B 1 286 ? 4.059 22.562 -3.299 1 48.25 286 TYR B C 1
ATOM 4802 O O . TYR B 1 286 ? 3.123 22.656 -2.502 1 48.25 286 TYR B O 1
ATOM 4810 N N . TRP B 1 287 ? 5.367 22.328 -3.068 1 53.94 287 TRP B N 1
ATOM 4811 C CA . TRP B 1 287 ? 5.621 22.469 -1.638 1 53.94 287 TRP B CA 1
ATOM 4812 C C . TRP B 1 287 ? 5.305 23.891 -1.165 1 53.94 287 TRP B C 1
ATOM 4814 O O . TRP B 1 287 ? 5.746 24.859 -1.773 1 53.94 287 TRP B O 1
ATOM 4824 N N . GLY B 1 288 ? 4.203 24.047 -0.535 1 64.06 288 GLY B N 1
ATOM 4825 C CA . GLY B 1 288 ? 3.889 25.297 0.15 1 64.06 288 GLY B CA 1
ATOM 4826 C C . GLY B 1 288 ? 2.609 25.938 -0.347 1 64.06 288 GLY B C 1
ATOM 4827 O O . GLY B 1 288 ? 2.031 26.781 0.335 1 64.06 288 GLY B O 1
ATOM 4828 N N . VAL B 1 289 ? 2.127 25.422 -1.499 1 76.25 289 VAL B N 1
ATOM 4829 C CA . VAL B 1 289 ? 0.916 26.031 -2.033 1 76.25 289 VAL B CA 1
ATOM 4830 C C . VAL B 1 289 ? -0.249 25.797 -1.074 1 76.25 289 VAL B C 1
ATOM 4832 O O . VAL B 1 289 ? -1.003 26.719 -0.764 1 76.25 289 VAL B O 1
ATOM 4835 N N . GLY B 1 290 ? -0.256 24.656 -0.586 1 89.56 290 GLY B N 1
ATOM 4836 C CA . GLY B 1 290 ? -1.297 24.375 0.39 1 89.56 290 GLY B CA 1
ATOM 4837 C C . GLY B 1 290 ? -1.194 25.234 1.634 1 89.56 290 GLY B C 1
ATOM 4838 O O . GLY B 1 290 ? -2.201 25.75 2.119 1 89.56 290 GLY B O 1
ATOM 4839 N N . HIS B 1 291 ? -0.015 25.516 2.074 1 94.19 291 HIS B N 1
ATOM 4840 C CA . HIS B 1 291 ? 0.206 26.344 3.254 1 94.19 291 HIS B CA 1
ATOM 4841 C C . HIS B 1 291 ? -0.23 27.781 3.006 1 94.19 291 HIS B C 1
ATOM 4843 O O . HIS B 1 291 ? -0.889 28.391 3.852 1 94.19 291 HIS B O 1
ATOM 4849 N N . ARG B 1 292 ? 0.146 28.281 1.866 1 94 292 ARG B N 1
ATOM 4850 C CA . ARG B 1 292 ? -0.234 29.641 1.515 1 94 292 ARG B CA 1
ATOM 4851 C C . ARG B 1 292 ? -1.747 29.812 1.562 1 94 292 ARG B C 1
ATOM 4853 O O . ARG B 1 292 ? -2.246 30.797 2.125 1 94 292 ARG B O 1
ATOM 4860 N N . GLU B 1 293 ? -2.406 28.828 1.013 1 94.56 293 GLU B N 1
ATOM 4861 C CA . GLU B 1 293 ? -3.863 28.906 0.985 1 94.56 293 GLU B CA 1
ATOM 4862 C C . GLU B 1 293 ? -4.449 28.766 2.387 1 94.56 293 GLU B C 1
ATOM 4864 O O . GLU B 1 293 ? -5.395 29.469 2.746 1 94.56 293 GLU B O 1
ATOM 4869 N N . ALA B 1 294 ? -3.924 27.891 3.176 1 96.31 294 ALA B N 1
ATOM 4870 C CA . ALA B 1 294 ? -4.41 27.688 4.539 1 96.31 294 ALA B CA 1
ATOM 4871 C C . ALA B 1 294 ? -4.219 28.953 5.379 1 96.31 294 ALA B C 1
ATOM 4873 O O . ALA B 1 294 ? -5.125 29.359 6.109 1 96.31 294 ALA B O 1
ATOM 4874 N N . ILE B 1 295 ? -3.1 29.562 5.227 1 97.06 295 ILE B N 1
ATOM 4875 C CA . ILE B 1 295 ? -2.777 30.781 5.977 1 97.06 295 ILE B CA 1
ATOM 4876 C C . ILE B 1 295 ? -3.652 31.938 5.488 1 97.06 295 ILE B C 1
ATOM 4878 O O . ILE B 1 295 ? -4.207 32.688 6.297 1 97.06 295 ILE B O 1
ATOM 4882 N N . ARG B 1 296 ? -3.836 32.031 4.191 1 95.88 296 ARG B N 1
ATOM 4883 C CA . ARG B 1 296 ? -4.715 33.062 3.641 1 95.88 296 ARG B CA 1
ATOM 4884 C C . ARG B 1 296 ? -6.125 32.938 4.207 1 95.88 296 ARG B C 1
ATOM 4886 O O . ARG B 1 296 ? -6.715 33.938 4.648 1 95.88 296 ARG B O 1
ATOM 4893 N N . LEU B 1 297 ? -6.617 31.766 4.195 1 95.62 297 LEU B N 1
ATOM 4894 C CA . LEU B 1 297 ? -7.969 31.531 4.684 1 95.62 297 LEU B CA 1
ATOM 4895 C C . LEU B 1 297 ? -8.078 31.859 6.168 1 95.62 297 LEU B C 1
ATOM 4897 O O . LEU B 1 297 ? -9.094 32.406 6.613 1 95.62 297 LEU B O 1
ATOM 4901 N N . PHE B 1 298 ? -7.074 31.516 6.918 1 97.12 298 PHE B N 1
ATOM 4902 C CA . PHE B 1 298 ? -7.078 31.828 8.344 1 97.12 298 PHE B CA 1
ATOM 4903 C C . PHE B 1 298 ? -7.137 33.344 8.562 1 97.12 298 PHE B C 1
ATOM 4905 O O . PHE B 1 298 ? -7.926 33.812 9.375 1 97.12 298 PHE B O 1
ATOM 4912 N N . TYR B 1 299 ? -6.34 34.094 7.871 1 97 299 TYR B N 1
ATOM 4913 C CA . TYR B 1 299 ? -6.301 35.531 8.031 1 97 299 TYR B CA 1
ATOM 4914 C C . TYR B 1 299 ? -7.602 36.156 7.551 1 97 299 TYR B C 1
ATOM 4916 O O . TYR B 1 299 ? -8.055 37.156 8.109 1 97 299 TYR B O 1
ATOM 4924 N N . ASP B 1 300 ? -8.18 35.594 6.52 1 95.25 300 ASP B N 1
ATOM 4925 C CA . ASP B 1 300 ? -9.508 36.031 6.109 1 95.25 300 ASP B CA 1
ATOM 4926 C C . ASP B 1 300 ? -10.523 35.844 7.234 1 95.25 300 ASP B C 1
ATOM 4928 O O . ASP B 1 300 ? -11.383 36.688 7.457 1 95.25 300 ASP B O 1
ATOM 4932 N N . ALA B 1 301 ? -10.406 34.75 7.895 1 95.62 301 ALA B N 1
ATOM 4933 C CA . ALA B 1 301 ? -11.305 34.469 9.008 1 95.62 301 ALA B CA 1
ATOM 4934 C C . ALA B 1 301 ? -11.078 35.438 10.164 1 95.62 301 ALA B C 1
ATOM 4936 O O . ALA B 1 301 ? -12.023 35.781 10.867 1 95.62 301 ALA B O 1
ATOM 4937 N N . VAL B 1 302 ? -9.828 35.781 10.422 1 95.69 302 VAL B N 1
ATOM 4938 C CA . VAL B 1 302 ? -9.492 36.75 11.477 1 95.69 302 VAL B CA 1
ATOM 4939 C C . VAL B 1 302 ? -10.102 38.094 11.156 1 95.69 302 VAL B C 1
ATOM 4941 O O . VAL B 1 302 ? -10.672 38.75 12.031 1 95.69 302 VAL B O 1
ATOM 4944 N N . ARG B 1 303 ? -10.055 38.469 9.906 1 94.5 303 ARG B N 1
ATOM 4945 C CA . ARG B 1 303 ? -10.57 39.75 9.477 1 94.5 303 ARG B CA 1
ATOM 4946 C C . ARG B 1 303 ? -12.094 39.75 9.398 1 94.5 303 ARG B C 1
ATOM 4948 O O . ARG B 1 303 ? -12.742 40.75 9.672 1 94.5 303 ARG B O 1
ATOM 4955 N N . HIS B 1 304 ? -12.562 38.531 8.969 1 92.25 304 HIS B N 1
ATOM 4956 C CA . HIS B 1 304 ? -14 38.344 8.812 1 92.25 304 HIS B CA 1
ATOM 4957 C C . HIS B 1 304 ? -14.492 37.125 9.562 1 92.25 304 HIS B C 1
ATOM 4959 O O . HIS B 1 304 ? -14.852 36.125 8.938 1 92.25 304 HIS B O 1
ATOM 4965 N N . PRO B 1 305 ? -14.656 37.25 10.828 1 87.5 305 PRO B N 1
ATOM 4966 C CA . PRO B 1 305 ? -14.945 36.062 11.664 1 87.5 305 PRO B CA 1
ATOM 4967 C C . PRO B 1 305 ? -16.281 35.406 11.312 1 87.5 305 PRO B C 1
ATOM 4969 O O . PRO B 1 305 ? -16.438 34.219 11.508 1 87.5 305 PRO B O 1
ATOM 4972 N N . ALA B 1 306 ? -17.281 36.125 10.828 1 84.06 306 ALA B N 1
ATOM 4973 C CA . ALA B 1 306 ? -18.609 35.594 10.523 1 84.06 306 ALA B CA 1
ATOM 4974 C C . ALA B 1 306 ? -18.562 34.719 9.281 1 84.06 306 ALA B C 1
ATOM 4976 O O . ALA B 1 306 ? -19.312 33.719 9.195 1 84.06 306 ALA B O 1
ATOM 4977 N N . ALA B 1 307 ? -17.672 34.938 8.43 1 80.25 307 ALA B N 1
ATOM 4978 C CA . ALA B 1 307 ? -17.672 34.281 7.137 1 80.25 307 ALA B CA 1
ATOM 4979 C C . ALA B 1 307 ? -16.516 33.281 7.031 1 80.25 307 ALA B C 1
ATOM 4981 O O . ALA B 1 307 ? -16.5 32.406 6.172 1 80.25 307 ALA B O 1
ATOM 4982 N N . GLY B 1 308 ? -15.641 33.438 7.914 1 82.19 308 GLY B N 1
ATOM 4983 C CA . GLY B 1 308 ? -14.383 32.719 7.758 1 82.19 308 GLY B CA 1
ATOM 4984 C C . GLY B 1 308 ? -14.484 31.25 8.133 1 82.19 308 GLY B C 1
ATOM 4985 O O . GLY B 1 308 ? -15.281 30.875 9 1 82.19 308 GLY B O 1
ATOM 4986 N N . LYS B 1 309 ? -13.758 30.422 7.262 1 85.06 309 LYS B N 1
ATOM 4987 C CA . LYS B 1 309 ? -13.68 29 7.535 1 85.06 309 LYS B CA 1
ATOM 4988 C C . LYS B 1 309 ? -12.25 28.578 7.871 1 85.06 309 LYS B C 1
ATOM 4990 O O . LYS B 1 309 ? -11.305 28.969 7.184 1 85.06 309 LYS B O 1
ATOM 4995 N N . VAL B 1 310 ? -12.086 28.047 9.055 1 89.88 310 VAL B N 1
ATOM 4996 C CA . VAL B 1 310 ? -10.789 27.516 9.461 1 89.88 310 VAL B CA 1
ATOM 4997 C C . VAL B 1 310 ? -10.945 26.062 9.922 1 89.88 310 VAL B C 1
ATOM 4999 O O . VAL B 1 310 ? -12.047 25.625 10.266 1 89.88 310 VAL B O 1
ATOM 5002 N N . CYS B 1 311 ? -9.922 25.328 9.773 1 95.5 311 CYS B N 1
ATOM 5003 C CA . CYS B 1 311 ? -9.914 24 10.391 1 95.5 311 CYS B CA 1
ATOM 5004 C C . CYS B 1 311 ? -9.828 24.125 11.914 1 95.5 311 CYS B C 1
ATOM 5006 O O . CYS B 1 311 ? -8.758 24.391 12.461 1 95.5 311 CYS B O 1
ATOM 5008 N N . ASP B 1 312 ? -10.922 23.953 12.562 1 95.38 312 ASP B N 1
ATOM 5009 C CA . ASP B 1 312 ? -10.953 24.156 14.008 1 95.38 312 ASP B CA 1
ATOM 5010 C C . ASP B 1 312 ? -10.43 22.906 14.734 1 95.38 312 ASP B C 1
ATOM 5012 O O . ASP B 1 312 ? -10.023 21.938 14.102 1 95.38 312 ASP B O 1
ATOM 5016 N N . ILE B 1 313 ? -10.445 22.984 16.047 1 96.75 313 ILE B N 1
ATOM 5017 C CA . ILE B 1 313 ? -9.789 21.984 16.859 1 96.75 313 ILE B CA 1
ATOM 5018 C C . ILE B 1 313 ? -10.555 20.656 16.781 1 96.75 313 ILE B C 1
ATOM 5020 O O . ILE B 1 313 ? -9.953 19.578 16.828 1 96.75 313 ILE B O 1
ATOM 5024 N N . HIS B 1 314 ? -11.867 20.688 16.594 1 94.81 314 HIS B N 1
ATOM 5025 C CA . HIS B 1 314 ? -12.664 19.469 16.516 1 94.81 314 HIS B CA 1
ATOM 5026 C C . HIS B 1 314 ? -12.445 18.75 15.18 1 94.81 314 HIS B C 1
ATOM 5028 O O . HIS B 1 314 ? -12.312 17.531 15.141 1 94.81 314 HIS B O 1
ATOM 5034 N N . GLU B 1 315 ? -12.414 19.547 14.125 1 95.06 315 GLU B N 1
ATOM 5035 C CA . GLU B 1 315 ? -12.117 18.984 12.812 1 95.06 315 GLU B CA 1
ATOM 5036 C C . GLU B 1 315 ? -10.703 18.422 12.766 1 95.06 315 GLU B C 1
ATOM 5038 O O . GLU B 1 315 ? -10.477 17.328 12.227 1 95.06 315 GLU B O 1
ATOM 5043 N N . ALA B 1 316 ? -9.812 19.141 13.32 1 96.62 316 ALA B N 1
ATOM 5044 C CA . ALA B 1 316 ? -8.414 18.75 13.328 1 96.62 316 ALA B CA 1
ATOM 5045 C C . ALA B 1 316 ? -8.211 17.469 14.141 1 96.62 316 ALA B C 1
ATOM 5047 O O . ALA B 1 316 ? -7.309 16.672 13.859 1 96.62 316 ALA B O 1
ATOM 5048 N N . ALA B 1 317 ? -9.023 17.219 15.109 1 96.12 317 ALA B N 1
ATOM 5049 C CA . ALA B 1 317 ? -8.867 16.109 16.031 1 96.12 317 ALA B CA 1
ATOM 5050 C C . ALA B 1 317 ? -9.227 14.781 15.359 1 96.12 317 ALA B C 1
ATOM 5052 O O . ALA B 1 317 ? -8.812 13.719 15.82 1 96.12 317 ALA B O 1
ATOM 5053 N N . LYS B 1 318 ? -10.008 14.836 14.32 1 96.69 318 LYS B N 1
ATOM 5054 C CA . LYS B 1 318 ? -10.539 13.625 13.711 1 96.69 318 LYS B CA 1
ATOM 5055 C C . LYS B 1 318 ? -9.414 12.711 13.219 1 96.69 318 LYS B C 1
ATOM 5057 O O . LYS B 1 318 ? -9.445 11.5 13.453 1 96.69 318 LYS B O 1
ATOM 5062 N N . SER B 1 319 ? -8.438 13.25 12.539 1 97.19 319 SER B N 1
ATOM 5063 C CA . SER B 1 319 ? -7.328 12.445 12.047 1 97.19 319 SER B CA 1
ATOM 5064 C C . SER B 1 319 ? -6.5 11.875 13.195 1 97.19 319 SER B C 1
ATOM 5066 O O . SER B 1 319 ? -6.012 10.75 13.117 1 97.19 319 SER B O 1
ATOM 5068 N N . LEU B 1 320 ? -6.332 12.641 14.258 1 97.19 320 LEU B N 1
ATOM 5069 C CA . LEU B 1 320 ? -5.602 12.164 15.422 1 97.19 320 LEU B CA 1
ATOM 5070 C C . LEU B 1 320 ? -6.359 11.023 16.109 1 97.19 320 LEU B C 1
ATOM 5072 O O . LEU B 1 320 ? -5.746 10.078 16.594 1 97.19 320 LEU B O 1
ATOM 5076 N N . GLN B 1 321 ? -7.68 11.141 16.188 1 97.31 321 GLN B N 1
ATOM 5077 C CA . GLN B 1 321 ? -8.5 10.07 16.734 1 97.31 321 GLN B CA 1
ATOM 5078 C C . GLN B 1 321 ? -8.336 8.781 15.938 1 97.31 321 GLN B C 1
ATOM 5080 O O . GLN B 1 321 ? -8.328 7.688 16.516 1 97.31 321 GLN B O 1
ATOM 5085 N N . ILE B 1 322 ? -8.219 8.906 14.672 1 98.12 322 ILE B N 1
ATOM 5086 C CA . ILE B 1 322 ? -7.984 7.75 13.805 1 98.12 322 ILE B CA 1
ATOM 5087 C C . ILE B 1 322 ? -6.621 7.137 14.125 1 98.12 322 ILE B C 1
ATOM 5089 O O . ILE B 1 322 ? -6.492 5.914 14.227 1 98.12 322 ILE B O 1
ATOM 5093 N N . VAL B 1 323 ? -5.586 7.98 14.281 1 98.12 323 VAL B N 1
ATOM 5094 C CA . VAL B 1 323 ? -4.254 7.516 14.656 1 98.12 323 VAL B CA 1
ATOM 5095 C C . VAL B 1 323 ? -4.34 6.699 15.945 1 98.12 323 VAL B C 1
ATOM 5097 O O . VAL B 1 323 ? -3.85 5.57 16 1 98.12 323 VAL B O 1
ATOM 5100 N N . ASP B 1 324 ? -5 7.258 16.938 1 97.12 324 ASP B N 1
ATOM 5101 C CA . ASP B 1 324 ? -5.148 6.582 18.219 1 97.12 324 ASP B CA 1
ATOM 5102 C C . ASP B 1 324 ? -5.891 5.258 18.062 1 97.12 324 ASP B C 1
ATOM 5104 O O . ASP B 1 324 ? -5.52 4.258 18.688 1 97.12 324 ASP B O 1
ATOM 5108 N N . ALA B 1 325 ? -6.91 5.285 17.266 1 98.12 325 ALA B N 1
ATOM 5109 C CA . ALA B 1 325 ? -7.707 4.078 17.047 1 98.12 325 ALA B CA 1
ATOM 5110 C C . ALA B 1 325 ? -6.879 2.986 16.375 1 98.12 325 ALA B C 1
ATOM 5112 O O . ALA B 1 325 ? -7.016 1.806 16.703 1 98.12 325 ALA B O 1
ATOM 5113 N N . ILE B 1 326 ? -6.023 3.34 15.445 1 98.5 326 ILE B N 1
ATOM 5114 C CA . ILE B 1 326 ? -5.164 2.367 14.789 1 98.5 326 ILE B CA 1
ATOM 5115 C C . ILE B 1 326 ? -4.219 1.738 15.805 1 98.5 326 ILE B C 1
ATOM 5117 O O . ILE B 1 326 ? -4.02 0.521 15.812 1 98.5 326 ILE B O 1
ATOM 5121 N N . TYR B 1 327 ? -3.609 2.561 16.672 1 97.88 327 TYR B N 1
ATOM 5122 C CA . TYR B 1 327 ? -2.736 2.035 17.719 1 97.88 327 TYR B CA 1
ATOM 5123 C C . TYR B 1 327 ? -3.482 1.048 18.609 1 97.88 327 TYR B C 1
ATOM 5125 O O . TYR B 1 327 ? -2.979 -0.04 18.891 1 97.88 327 TYR B O 1
ATOM 5133 N N . ARG B 1 328 ? -4.664 1.445 19.031 1 97.62 328 ARG B N 1
ATOM 5134 C CA . ARG B 1 328 ? -5.461 0.58 19.891 1 97.62 328 ARG B CA 1
ATOM 5135 C C . ARG B 1 328 ? -5.82 -0.722 19.172 1 97.62 328 ARG B C 1
ATOM 5137 O O . ARG B 1 328 ? -5.73 -1.801 19.766 1 97.62 328 ARG B O 1
ATOM 5144 N N . SER B 1 329 ? -6.227 -0.573 17.953 1 98.56 329 SER B N 1
ATOM 5145 C CA . SER B 1 329 ? -6.562 -1.755 17.156 1 98.56 329 SER B CA 1
ATOM 5146 C C . SER B 1 329 ? -5.363 -2.689 17.031 1 98.56 329 SER B C 1
ATOM 5148 O O . SER B 1 329 ? -5.508 -3.91 17.109 1 98.56 329 SER B O 1
ATOM 5150 N N . SER B 1 330 ? -4.207 -2.131 16.766 1 98.25 330 SER B N 1
ATOM 5151 C CA . SER B 1 330 ? -2.984 -2.914 16.625 1 98.25 330 SER B CA 1
ATOM 5152 C C . SER B 1 330 ? -2.686 -3.707 17.891 1 98.25 330 SER B C 1
ATOM 5154 O O . SER B 1 330 ? -2.246 -4.859 17.812 1 98.25 330 SER B O 1
ATOM 5156 N N . GLN B 1 331 ? -2.914 -3.133 19 1 96.94 331 GLN B N 1
ATOM 5157 C CA . GLN B 1 331 ? -2.662 -3.777 20.281 1 96.94 331 GLN B CA 1
ATOM 5158 C C . GLN B 1 331 ? -3.695 -4.863 20.562 1 96.94 331 GLN B C 1
ATOM 5160 O O . GLN B 1 331 ? -3.346 -5.961 21.016 1 96.94 331 GLN B O 1
ATOM 5165 N N . LEU B 1 332 ? -4.945 -4.543 20.266 1 97.06 332 LEU B N 1
ATOM 5166 C CA . LEU B 1 332 ? -6.035 -5.43 20.656 1 97.06 332 LEU B CA 1
ATOM 5167 C C . LEU B 1 332 ? -6.34 -6.438 19.547 1 97.06 332 LEU B C 1
ATOM 5169 O O . LEU B 1 332 ? -7.016 -7.441 19.797 1 97.06 332 LEU B O 1
ATOM 5173 N N . ARG B 1 333 ? -5.926 -6.109 18.344 1 96.12 333 ARG B N 1
ATOM 5174 C CA . ARG B 1 333 ? -6.238 -6.887 17.156 1 96.12 333 ARG B CA 1
ATOM 5175 C C . ARG B 1 333 ? -7.746 -7.004 16.953 1 96.12 333 ARG B C 1
ATOM 5177 O O . ARG B 1 333 ? -8.258 -8.086 16.672 1 96.12 333 ARG B O 1
ATOM 5184 N N . GLN B 1 334 ? -8.438 -5.902 17.141 1 97.44 334 GLN B N 1
ATOM 5185 C CA . GLN B 1 334 ? -9.891 -5.82 17 1 97.44 334 GLN B CA 1
ATOM 5186 C C . GLN B 1 334 ? -10.305 -4.535 16.281 1 97.44 334 GLN B C 1
ATOM 5188 O O . GLN B 1 334 ? -9.516 -3.594 16.188 1 97.44 334 GLN B O 1
ATOM 5193 N N . TRP B 1 335 ? -11.539 -4.598 15.727 1 98.19 335 TRP B N 1
ATOM 5194 C CA . TRP B 1 335 ? -12.141 -3.365 15.227 1 98.19 335 TRP B CA 1
ATOM 5195 C C . TRP B 1 335 ? -12.344 -2.365 16.359 1 98.19 335 TRP B C 1
ATOM 5197 O O . TRP B 1 335 ? -12.781 -2.736 17.453 1 98.19 335 TRP B O 1
ATOM 5207 N N . ILE B 1 336 ? -11.977 -1.132 16.125 1 98.44 336 ILE B N 1
ATOM 5208 C CA . ILE B 1 336 ? -12.273 -0.034 17.031 1 98.44 336 ILE B CA 1
ATOM 5209 C C . ILE B 1 336 ? -13.398 0.826 16.469 1 98.44 336 ILE B C 1
ATOM 5211 O O . ILE B 1 336 ? -13.281 1.365 15.359 1 98.44 336 ILE B O 1
ATOM 5215 N N . HIS B 1 337 ? -14.469 0.937 17.156 1 97.94 337 HIS B N 1
ATOM 5216 C CA . HIS B 1 337 ? -15.586 1.789 16.75 1 97.94 337 HIS B CA 1
ATOM 5217 C C . HIS B 1 337 ? -15.367 3.23 17.188 1 97.94 337 HIS B C 1
ATOM 5219 O O . HIS B 1 337 ? -15.078 3.482 18.359 1 97.94 337 HIS B O 1
ATOM 5225 N N . MET B 1 338 ? -15.492 4.074 16.203 1 94.38 338 MET B N 1
ATOM 5226 C CA . MET B 1 338 ? -15.234 5.488 16.469 1 94.38 338 MET B CA 1
ATOM 5227 C C . MET B 1 338 ? -16.453 6.156 17.078 1 94.38 338 MET B C 1
ATOM 5229 O O . MET B 1 338 ? -17.594 5.855 16.703 1 94.38 338 MET B O 1
ATOM 5233 N N . GLU B 1 339 ? -16.297 6.676 18.234 1 73.25 339 GLU B N 1
ATOM 5234 C CA . GLU B 1 339 ? -17.406 7.379 18.891 1 73.25 339 GLU B CA 1
ATOM 5235 C C . GLU B 1 339 ? -17.875 8.57 18.047 1 73.25 339 GLU B C 1
ATOM 5237 O O . GLU B 1 339 ? -17.062 9.203 17.375 1 73.25 339 GLU B O 1
ATOM 5242 N N . GLU B 1 340 ? -19.203 8.766 17.766 1 58.31 340 GLU B N 1
ATOM 5243 C CA . GLU B 1 340 ? -19.734 9.969 17.141 1 58.31 340 GLU B CA 1
ATOM 5244 C C . GLU B 1 340 ? -19.312 11.227 17.891 1 58.31 340 GLU B C 1
ATOM 5246 O O . GLU B 1 340 ? -19.062 11.18 19.094 1 58.31 340 GLU B O 1
#

Foldseek 3Di:
DAAAEEEEEDDPDCVVLVLVLQVPDPRYADAEYEDLPPVVQVVVCVVRVHYYDNDVLVVLQDPRHAEYEYDDFQCVLQVVLLSNQVSQHAYEYEPPNHLALVCLVVSVVSNVVGNYAYFYQLLLCVFFQNVLLLVCVVVCVQPQWAEKEKEWEAADDLCNQVVDPQAQECNTRSAHCQRPPCLSVLLSVQVSLVHFFKKAKAFDDDPCVVRHDHGQWMWMKTQGPSGHIYTYIYGNHDPHGADMWMWIHGPAWIWTQHPQWIWIGGPNDIDTRDGQADPVNPRPGVVSVSVSVLVVLSVVCRVVVVPGDHCHSVSSSRSVQVVVNNVVNNVVVDMDGDDD/DAAAEEEEEDDPDCVVLVLVLQVPDPRYADAEYEDLPPVVQVVVCVVRVHYYDNDVLVVLQDPRHAEYEYDDFQCVLQVVLLSNQVSQHAYEYEPPNHLALVSLVVNVVSNVVGNYAYFYQLLLCVFFQNVLLLVCVVVCVQPQWAEKEKEWEAADDLCNQVVDPQAQECNTRSAHCQRPPCLSVLLSVQVSLVHFFKKAKAFDDDPCVVRHDHGQWMWMKTQGPSGHIYTYIYGNHDNHGADMWMWIHGPAWIWTQHPQWIWIGGPNDIDTRDGQADPVNPRPGVVSVSVSVLVNLSVVCRVPVVPGDHCHSVSSSRSVQVVVNNVVNNVVVDMDGDDD